Protein AF-0000000077600006 (afdb_homodimer)

Sec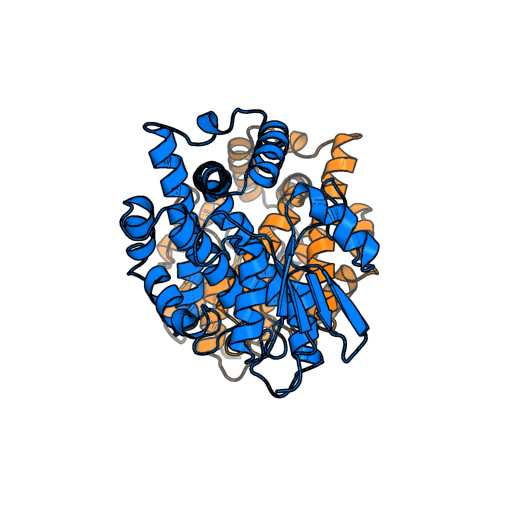ondary structure (DSSP, 8-state):
-PPPSEEEEE---SSSS----HHHHHHHHHHHHHT--EEEEE--GGGHHHHHHHHTPPPS-SSSS---S-EEEETTTTEEEESHHHHHHHHHHH-TTS--SS-TT-HHHHHHHHHHHHHHTGGGHHHHHHHHHHTS-HHHHHHHHHHHHHHHTS-GGGSS--HHHHHHHHHHHHHHHHHHHHHHHTTTSSBTBBTB--HHHHHHHHHHHHHHHHH-TTSHHHHHHHHHHHHHHHHHHHHTGGG--/-PPPSEEEEE---SSSS----HHHHHHHHHHHHHT--EEEEE--GGGHHHHHHHHTPPPS-SSSS---S-EEEETTTTEEEESHHHHHHHHHHH-TTS--SS-TT-HHHHHHHHHHHHHHTGGGHHHHHHHHHHTS-HHHHHHHHHHHHHHHTS-GGGSS--HHHHHHHHHHHHHHHHHHHHHHHTTTSSBTBBTB--HHHHHHHHHHHHHHHHH-TTSHHHHHHHHHHHHHHHHHHHHHGGG--

Nearest PDB structures (foldseek):
  6j3f-assembly1_B  TM=9.660E-01  e=2.784E-27  Gelatoporia subvermispora B
  4lmw-assembly1_A-2  TM=9.375E-01  e=2.509E-25  Phanerodontia chrysosporium
  4g19-assembly2_C  TM=9.337E-01  e=8.867E-25  Phanerodontia chrysosporium
  6j3h-assembly1_B  TM=9.419E-01  e=3.134E-24  Gelatoporia subvermispora B
  4lmv-assembly2_D  TM=9.230E-01  e=2.530E-22  Phanerodontia chrysosporium

Solvent-accessible surface area (backbone atoms only — not comparable to full-atom values): 25482 Å² total; per-residue (Å²): 129,86,76,54,50,29,37,36,38,36,53,58,35,68,49,89,72,35,80,54,50,35,54,35,35,29,46,48,38,51,35,42,65,40,67,51,64,64,41,79,41,75,40,51,64,78,45,38,51,61,54,34,55,73,75,60,38,60,67,69,43,93,53,88,73,31,45,68,65,26,34,38,36,34,63,84,78,65,50,55,39,40,41,52,68,56,43,50,53,48,46,38,69,77,44,61,94,32,69,50,42,60,51,89,57,35,54,17,29,39,53,21,23,46,50,29,50,55,63,33,40,57,55,42,48,44,62,45,50,50,42,51,43,72,42,34,39,71,69,30,24,53,44,49,48,55,55,48,23,63,72,70,70,42,56,63,86,63,49,46,60,59,71,70,55,28,55,51,39,54,46,46,26,52,52,24,51,45,54,54,50,58,30,23,61,68,34,76,36,91,26,43,36,10,88,39,73,34,48,56,43,39,48,55,44,16,48,49,52,25,46,36,64,52,57,27,78,85,29,67,70,33,49,49,53,35,52,42,82,85,28,50,54,41,51,47,47,59,72,42,47,91,32,66,122,127,84,75,53,49,30,37,35,38,36,54,60,35,68,50,90,74,36,80,54,50,35,55,34,34,30,46,49,37,51,35,42,66,40,68,51,62,62,41,80,42,73,41,52,62,78,47,38,51,62,53,33,56,72,75,61,38,60,66,70,42,96,54,87,73,31,44,69,65,26,35,38,36,33,64,84,78,64,47,55,39,42,41,52,69,57,41,50,52,48,46,40,67,76,45,61,93,32,69,51,41,60,52,89,55,36,53,17,30,38,52,22,23,47,50,28,50,54,64,33,41,56,54,43,49,44,62,45,50,50,43,51,43,72,41,34,39,71,68,30,24,53,46,49,48,55,54,50,24,62,72,69,70,41,56,61,87,62,50,46,61,60,71,71,55,27,54,51,40,55,46,45,24,52,51,24,50,46,53,53,49,57,31,22,59,68,34,76,36,92,26,44,36,10,90,39,73,33,48,55,44,40,47,55,44,15,47,49,53,25,46,36,64,55,57,27,79,84,28,68,70,31,48,48,52,34,51,42,82,84,28,50,55,40,52,47,47,59,72,43,47,90,32,67,121

Structure (mmCIF, N/CA/C/O backbone):
data_AF-0000000077600006-model_v1
#
loop_
_entity.id
_entity.type
_entity.pdbx_description
1 polymer 'GST N-terminal domain-containing protein'
#
loop_
_atom_site.group_PDB
_atom_site.id
_atom_site.type_symbol
_atom_site.label_atom_id
_atom_site.label_alt_id
_atom_site.label_comp_id
_atom_site.label_asym_id
_atom_site.label_entity_id
_atom_site.label_seq_id
_atom_site.pdbx_PDB_ins_code
_atom_site.Cartn_x
_atom_site.Cartn_y
_atom_site.Cartn_z
_atom_site.occupancy
_atom_site.B_iso_or_equiv
_atom_site.auth_seq_id
_atom_site.auth_comp_id
_atom_site.auth_asym_id
_atom_site.auth_atom_id
_atom_site.pdbx_PDB_model_num
ATOM 1 N N . MET A 1 1 ? -22.188 31.969 18.906 1 48.03 1 MET A N 1
ATOM 2 C CA . MET A 1 1 ? -22.172 30.672 18.234 1 48.03 1 MET A CA 1
ATOM 3 C C . MET A 1 1 ? -21.375 29.656 19.031 1 48.03 1 MET A C 1
ATOM 5 O O . MET A 1 1 ? -20.359 29.984 19.641 1 48.03 1 MET A O 1
ATOM 9 N N . ALA A 1 2 ? -21.969 28.531 19.391 1 61 2 ALA A N 1
ATOM 10 C CA . ALA A 1 2 ? -21.359 27.578 20.312 1 61 2 ALA A CA 1
ATOM 11 C C . ALA A 1 2 ? -19.953 27.172 19.859 1 61 2 ALA A C 1
ATOM 13 O O . ALA A 1 2 ? -19.734 26.969 18.672 1 61 2 ALA A O 1
ATOM 14 N N . GLN A 1 3 ? -18.938 27.328 20.562 1 79.25 3 GLN A N 1
ATOM 15 C CA . GLN A 1 3 ? -17.562 26.953 20.297 1 79.25 3 GLN A CA 1
ATOM 16 C C . GLN A 1 3 ? -17.469 25.5 19.828 1 79.25 3 GLN A C 1
ATOM 18 O O . GLN A 1 3 ? -18.156 24.625 20.359 1 79.25 3 GLN A O 1
ATOM 23 N N . PRO A 1 4 ? -16.609 25.344 18.781 1 89.56 4 PRO A N 1
ATOM 24 C CA . PRO A 1 4 ? -16.484 23.953 18.312 1 89.56 4 PRO A CA 1
ATOM 25 C C . PRO A 1 4 ? -15.922 23.016 19.375 1 89.56 4 PRO A C 1
ATOM 27 O O . PRO A 1 4 ? -15.078 23.422 20.172 1 89.56 4 PRO A O 1
ATOM 30 N N . SER A 1 5 ? -16.391 21.844 19.438 1 94.5 5 SER A N 1
ATOM 31 C CA . SER A 1 5 ? -15.984 20.844 20.422 1 94.5 5 SER A CA 1
ATOM 32 C C . SER A 1 5 ? -14.633 20.234 20.062 1 94.5 5 SER A C 1
ATOM 34 O O . SER A 1 5 ? -13.938 19.703 20.938 1 94.5 5 SER A O 1
ATOM 36 N N . ILE A 1 6 ? -14.203 20.344 18.797 1 98.31 6 ILE A N 1
ATOM 37 C CA . ILE A 1 6 ? -12.953 19.734 18.359 1 98.31 6 ILE A CA 1
ATOM 38 C C . ILE A 1 6 ? -11.836 20.766 18.391 1 98.31 6 ILE A C 1
ATOM 40 O O . ILE A 1 6 ? -11.938 21.812 17.734 1 98.31 6 ILE A O 1
ATOM 44 N N . ILE A 1 7 ? -10.859 20.484 19.203 1 98.69 7 ILE A N 1
ATOM 45 C CA . ILE A 1 7 ? -9.617 21.234 19.203 1 98.69 7 ILE A CA 1
ATOM 46 C C . ILE A 1 7 ? -8.578 20.516 18.344 1 98.69 7 ILE A C 1
ATOM 48 O O . ILE A 1 7 ? -8.305 19.328 18.562 1 98.69 7 ILE A O 1
ATOM 52 N N . PHE A 1 8 ? -8.031 21.219 17.391 1 98.62 8 PHE A N 1
ATOM 53 C CA . PHE A 1 8 ? -7.074 20.672 16.422 1 98.62 8 PHE A CA 1
ATOM 54 C C . PHE A 1 8 ? -5.703 21.312 16.609 1 98.62 8 PHE A C 1
ATOM 56 O O . PHE A 1 8 ? -5.535 22.516 16.422 1 98.62 8 PHE A O 1
ATOM 63 N N . TYR A 1 9 ? -4.723 20.516 17.016 1 98.81 9 TYR A N 1
ATOM 64 C CA . TYR A 1 9 ? -3.357 20.984 17.219 1 98.81 9 TYR A CA 1
ATOM 65 C C . TYR A 1 9 ? -2.545 20.875 15.938 1 98.81 9 TYR A C 1
ATOM 67 O O . TYR A 1 9 ? -2.369 19.781 15.398 1 98.81 9 TYR A O 1
ATOM 75 N N . ASP A 1 10 ? -2.072 21.984 15.453 1 98.56 10 ASP A N 1
ATOM 76 C CA . ASP A 1 10 ? -1.373 22.125 14.18 1 98.56 10 ASP A CA 1
ATOM 77 C C . ASP A 1 10 ? -0.048 22.859 14.367 1 98.56 10 ASP A C 1
ATOM 79 O O . ASP A 1 10 ? 0.25 23.359 15.461 1 98.56 10 ASP A O 1
ATOM 83 N N . ILE A 1 11 ? 0.799 22.844 13.406 1 98.5 11 ILE A N 1
ATOM 84 C CA . ILE A 1 11 ? 2.115 23.469 13.445 1 98.5 11 ILE A CA 1
ATOM 85 C C . ILE A 1 11 ? 2.084 24.781 12.656 1 98.5 11 ILE A C 1
ATOM 87 O O . ILE A 1 11 ? 1.745 24.797 11.469 1 98.5 11 ILE A O 1
ATOM 91 N N . PRO A 1 12 ? 2.408 25.859 13.266 1 98.38 12 PRO A N 1
ATOM 92 C CA . PRO A 1 12 ? 2.359 27.141 12.57 1 98.38 12 PRO A CA 1
ATOM 93 C C . PRO A 1 12 ? 3.555 27.359 11.641 1 98.38 12 PRO A C 1
ATOM 95 O O . PRO A 1 12 ? 4.547 26.625 11.734 1 98.38 12 PRO A O 1
ATOM 98 N N . SER A 1 13 ? 3.465 28.172 10.719 1 97.88 13 SER A N 1
ATOM 99 C CA . SER A 1 13 ? 4.531 28.641 9.844 1 97.88 13 SER A CA 1
ATOM 100 C C . SER A 1 13 ? 4.562 30.172 9.797 1 97.88 13 SER A C 1
ATOM 102 O O . SER A 1 13 ? 3.756 30.828 10.445 1 97.88 13 SER A O 1
ATOM 104 N N . SER A 1 14 ? 5.547 30.656 9.117 1 96.94 14 SER A N 1
ATOM 105 C CA . SER A 1 14 ? 5.668 32.094 8.945 1 96.94 14 SER A CA 1
ATOM 106 C C . SER A 1 14 ? 4.777 32.594 7.812 1 96.94 14 SER A C 1
ATOM 108 O O . SER A 1 14 ? 4.781 33.781 7.492 1 96.94 14 SER A O 1
ATOM 110 N N . LEU A 1 15 ? 3.979 31.688 7.281 1 96.12 15 LEU A N 1
ATOM 111 C CA . LEU A 1 15 ? 3.127 32 6.141 1 96.12 15 LEU A CA 1
ATOM 112 C C . LEU A 1 15 ? 1.78 32.562 6.602 1 96.12 15 LEU A C 1
ATOM 114 O O . LEU A 1 15 ? 1.436 32.469 7.781 1 96.12 15 LEU A O 1
ATOM 118 N N . ASP A 1 16 ? 1.119 33.219 5.602 1 94.5 16 ASP A N 1
ATOM 119 C CA . ASP A 1 16 ? -0.279 33.594 5.746 1 94.5 16 ASP A CA 1
ATOM 120 C C . ASP A 1 16 ? -1.107 33.125 4.547 1 94.5 16 ASP A C 1
ATOM 122 O O . ASP A 1 16 ? -0.98 33.688 3.453 1 94.5 16 ASP A O 1
ATOM 126 N N . PRO A 1 17 ? -1.991 32.156 4.719 1 95.25 17 PRO A N 1
ATOM 127 C CA . PRO A 1 17 ? -2.379 31.422 5.922 1 95.25 17 PRO A CA 1
ATOM 128 C C . PRO A 1 17 ? -1.271 30.5 6.43 1 95.25 17 PRO A C 1
ATOM 130 O O . PRO A 1 17 ? -0.341 30.172 5.684 1 95.25 17 PRO A O 1
ATOM 133 N N . GLN A 1 18 ? -1.397 29.922 7.641 1 96 18 GLN A N 1
ATOM 134 C CA . GLN A 1 18 ? -0.29 29.328 8.383 1 96 18 GLN A CA 1
ATOM 135 C C . GLN A 1 18 ? -0.139 27.844 8.055 1 96 18 GLN A C 1
ATOM 137 O O . GLN A 1 18 ? 0.945 27.281 8.203 1 96 18 GLN A O 1
ATOM 142 N N . PRO A 1 19 ? -1.289 27.125 7.719 1 97.69 19 PRO A N 1
ATOM 143 C CA . PRO A 1 19 ? -1.134 25.672 7.539 1 97.69 19 PRO A CA 1
ATOM 144 C C . PRO A 1 19 ? -0.137 25.328 6.438 1 97.69 19 PRO A C 1
ATOM 146 O O . PRO A 1 19 ? -0.139 25.953 5.375 1 97.69 19 PRO A O 1
ATOM 149 N N . TRP A 1 20 ? 0.706 24.312 6.723 1 97.62 20 TRP A N 1
ATOM 150 C CA . TRP A 1 20 ? 1.735 24 5.734 1 97.62 20 TRP A CA 1
ATOM 151 C C . TRP A 1 20 ? 2.061 22.516 5.738 1 97.62 20 TRP A C 1
ATOM 153 O O . TRP A 1 20 ? 2.285 21.922 4.68 1 97.62 20 TRP A O 1
ATOM 163 N N . SER A 1 21 ? 2.01 21.828 6.855 1 97.69 21 SER A N 1
ATOM 164 C CA . SER A 1 21 ? 2.525 20.469 7.031 1 97.69 21 SER A CA 1
ATOM 165 C C . SER A 1 21 ? 1.596 19.438 6.402 1 97.69 21 SER A C 1
ATOM 167 O O . SER A 1 21 ? 0.384 19.469 6.621 1 97.69 21 SER A O 1
ATOM 169 N N . PRO A 1 22 ? 2.158 18.547 5.625 1 97.5 22 PRO A N 1
ATOM 170 C CA . PRO A 1 22 ? 1.297 17.531 5.016 1 97.5 22 PRO A CA 1
ATOM 171 C C . PRO A 1 22 ? 0.6 16.656 6.047 1 97.5 22 PRO A C 1
ATOM 173 O O . PRO A 1 22 ? -0.536 16.219 5.832 1 97.5 22 PRO A O 1
ATOM 176 N N . ASN A 1 23 ? 1.226 16.453 7.168 1 97.31 23 ASN A N 1
ATOM 177 C CA . ASN A 1 23 ? 0.648 15.609 8.203 1 97.31 23 ASN A CA 1
ATOM 178 C C . ASN A 1 23 ? -0.562 16.266 8.859 1 97.31 23 ASN A C 1
ATOM 180 O O . ASN A 1 23 ? -1.575 15.609 9.109 1 97.31 23 ASN A O 1
ATOM 184 N N . THR A 1 24 ? -0.461 17.531 9.133 1 98.44 24 THR A N 1
ATOM 185 C CA . THR A 1 24 ? -1.583 18.219 9.766 1 98.44 24 THR A CA 1
ATOM 186 C C . THR A 1 24 ? -2.646 18.594 8.734 1 98.44 24 THR A C 1
ATOM 188 O O . THR A 1 24 ? -3.836 18.641 9.055 1 98.44 24 THR A O 1
ATOM 191 N N . TRP A 1 25 ? -2.264 18.781 7.504 1 98.56 25 TRP A N 1
ATOM 192 C CA . TRP A 1 25 ? -3.248 19 6.449 1 98.56 25 TRP A CA 1
ATOM 193 C C . TRP A 1 25 ? -4.168 17.797 6.305 1 98.56 25 TRP A C 1
ATOM 195 O O . TRP A 1 25 ? -5.352 17.938 5.984 1 98.56 25 TRP A O 1
ATOM 205 N N . ARG A 1 26 ? -3.646 16.625 6.469 1 98.31 26 ARG A N 1
ATOM 206 C CA . ARG A 1 26 ? -4.473 15.422 6.391 1 98.31 26 ARG A CA 1
ATOM 207 C C . ARG A 1 26 ? -5.68 15.523 7.316 1 98.31 26 ARG A C 1
ATOM 209 O O . ARG A 1 26 ? -6.812 15.281 6.895 1 98.31 26 ARG A O 1
ATOM 216 N N . THR A 1 27 ? -5.422 15.922 8.531 1 98.75 27 THR A N 1
ATOM 217 C CA . THR A 1 27 ? -6.496 16.062 9.508 1 98.75 27 THR A CA 1
ATOM 218 C C . THR A 1 27 ? -7.367 17.281 9.188 1 98.75 27 THR A C 1
ATOM 220 O O . THR A 1 27 ? -8.594 17.203 9.289 1 98.75 27 THR A O 1
ATOM 223 N N . ARG A 1 28 ? -6.746 18.344 8.758 1 98.75 28 ARG A N 1
ATOM 224 C CA . ARG A 1 28 ? -7.496 19.547 8.391 1 98.75 28 ARG A CA 1
ATOM 225 C C . ARG A 1 28 ? -8.461 19.25 7.242 1 98.75 28 ARG A C 1
ATOM 227 O O . ARG A 1 28 ? -9.641 19.594 7.316 1 98.75 28 ARG A O 1
ATOM 234 N N . TYR A 1 29 ? -7.961 18.594 6.191 1 98.81 29 TYR A N 1
ATOM 235 C CA . TYR A 1 29 ? -8.797 18.203 5.062 1 98.81 29 TYR A CA 1
ATOM 236 C C . TYR A 1 29 ? -9.922 17.281 5.512 1 98.81 29 TYR A C 1
ATOM 238 O O . TYR A 1 29 ? -11.055 17.406 5.062 1 98.81 29 TYR A O 1
ATOM 246 N N . ALA A 1 30 ? -9.586 16.312 6.406 1 98.81 30 ALA A N 1
ATOM 247 C CA . ALA A 1 30 ? -10.594 15.391 6.906 1 98.81 30 ALA A CA 1
ATOM 248 C C . ALA A 1 30 ? -11.711 16.125 7.629 1 98.81 30 ALA A C 1
ATOM 250 O O . ALA A 1 30 ? -12.898 15.875 7.371 1 98.81 30 ALA A O 1
ATOM 251 N N . LEU A 1 31 ? -11.344 17.047 8.523 1 98.75 31 LEU A N 1
ATOM 252 C CA . LEU A 1 31 ? -12.32 17.828 9.281 1 98.75 31 LEU A CA 1
ATOM 253 C C . LEU A 1 31 ? -13.188 18.656 8.344 1 98.75 31 LEU A C 1
ATOM 255 O O . LEU A 1 31 ? -14.414 18.672 8.477 1 98.75 31 LEU A O 1
ATOM 259 N N . ASN A 1 32 ? -12.57 19.266 7.395 1 98.75 32 ASN A N 1
ATOM 260 C CA . ASN A 1 32 ? -13.281 20.141 6.461 1 98.75 32 ASN A CA 1
ATOM 261 C C . ASN A 1 32 ? -14.188 19.328 5.535 1 98.75 32 ASN A C 1
ATOM 263 O O . ASN A 1 32 ? -15.312 19.75 5.234 1 98.75 32 ASN A O 1
ATOM 267 N N . TYR A 1 33 ? -13.703 18.203 5.055 1 98.69 33 TYR A N 1
ATOM 268 C CA . TYR A 1 33 ? -14.484 17.328 4.195 1 98.69 33 TYR A CA 1
ATOM 269 C C . TYR A 1 33 ? -15.75 16.859 4.906 1 98.69 33 TYR A C 1
ATOM 271 O O . TYR A 1 33 ? -16.828 16.812 4.309 1 98.69 33 TYR A O 1
ATOM 279 N N . LYS A 1 34 ? -15.594 16.625 6.199 1 98.56 34 LYS A N 1
ATOM 280 C CA . LYS A 1 34 ? -16.719 16.109 6.992 1 98.56 34 LYS A CA 1
ATOM 281 C C . LYS A 1 34 ? -17.594 17.25 7.5 1 98.56 34 LYS A C 1
ATOM 283 O O . LYS A 1 34 ? -18.641 17.016 8.094 1 98.56 34 LYS A O 1
ATOM 288 N N . GLY A 1 35 ? -17.141 18.5 7.305 1 98.19 35 GLY A N 1
ATOM 289 C CA . GLY A 1 35 ? -17.922 19.656 7.715 1 98.19 35 GLY A CA 1
ATOM 290 C C . GLY A 1 35 ? -17.953 19.859 9.219 1 98.19 35 GLY A C 1
ATOM 291 O O . GLY A 1 35 ? -18.938 20.328 9.766 1 98.19 35 GLY A O 1
ATOM 292 N N . LEU A 1 36 ? -16.891 19.484 9.867 1 98.06 36 LEU A N 1
ATOM 293 C CA . LEU A 1 36 ? -16.828 19.594 11.32 1 98.06 36 LEU A CA 1
ATOM 294 C C . LEU A 1 36 ? -16.094 20.875 11.734 1 98.06 36 LEU A C 1
ATOM 296 O O . LEU A 1 36 ? -14.992 21.141 11.258 1 98.06 36 LEU A O 1
ATOM 300 N N . ALA A 1 37 ? -16.734 21.594 12.562 1 97.5 37 ALA A N 1
ATOM 301 C CA . ALA A 1 37 ? -16.094 22.812 13.094 1 97.5 37 ALA A CA 1
ATOM 302 C C . ALA A 1 37 ? -14.992 22.453 14.086 1 97.5 37 ALA A C 1
ATOM 304 O O . ALA A 1 37 ? -15.125 21.5 14.852 1 97.5 37 ALA A O 1
ATOM 305 N N . TYR A 1 38 ? -13.938 23.266 14.07 1 98.19 38 TYR A N 1
ATOM 306 C CA . TYR A 1 38 ? -12.836 23.031 15 1 98.19 38 TYR A CA 1
ATOM 307 C C . TYR A 1 38 ? -12.109 24.344 15.32 1 98.19 38 TYR A C 1
ATOM 309 O O . TYR A 1 38 ? -12.258 25.328 14.594 1 98.19 38 TYR A O 1
ATOM 317 N N . GLN A 1 39 ? -11.453 24.266 16.422 1 97.88 39 GLN A N 1
ATOM 318 C CA . GLN A 1 39 ? -10.531 25.328 16.812 1 97.88 39 GLN A CA 1
ATOM 319 C C . GLN A 1 39 ? -9.078 24.891 16.656 1 97.88 39 GLN A C 1
ATOM 321 O O . GLN A 1 39 ? -8.711 23.797 17.094 1 97.88 39 GLN A O 1
ATOM 326 N N . THR A 1 40 ? -8.266 25.734 16.031 1 98.12 40 THR A N 1
ATOM 327 C CA . THR A 1 40 ? -6.863 25.391 15.82 1 98.12 40 THR A CA 1
ATOM 328 C C . THR A 1 40 ? -5.996 25.922 16.953 1 98.12 40 THR A C 1
ATOM 330 O O . THR A 1 40 ? -6.137 27.094 17.344 1 98.12 40 THR A O 1
ATOM 333 N N . VAL A 1 41 ? -5.254 25.094 17.5 1 98.5 41 VAL A N 1
ATOM 334 C CA . VAL A 1 41 ? -4.184 25.484 18.406 1 98.5 41 VAL A CA 1
ATOM 335 C C . VAL A 1 41 ? -2.828 25.297 17.719 1 98.5 41 VAL A C 1
ATOM 337 O O . VAL A 1 41 ? -2.502 24.188 17.297 1 98.5 41 VAL A O 1
ATOM 340 N N . TRP A 1 42 ? -2.104 26.344 17.641 1 98.69 42 TRP A N 1
ATOM 341 C CA . TRP A 1 42 ? -0.8 26.297 16.984 1 98.69 42 TRP A CA 1
ATOM 342 C C . TRP A 1 42 ? 0.297 25.922 17.984 1 98.69 42 TRP A C 1
ATOM 344 O O . TRP A 1 42 ? 0.408 26.516 19.047 1 98.69 42 TRP A O 1
ATOM 354 N N . VAL A 1 43 ? 1.096 24.938 17.609 1 98.81 43 VAL A N 1
ATOM 355 C CA . VAL A 1 43 ? 2.17 24.453 18.469 1 98.81 43 VAL A CA 1
ATOM 356 C C . VAL A 1 43 ? 3.482 24.422 17.688 1 98.81 43 VAL A C 1
ATOM 358 O O . VAL A 1 43 ? 3.602 23.719 16.688 1 98.81 43 VAL A O 1
ATOM 361 N N . GLU A 1 44 ? 4.484 25.156 18.219 1 98.56 44 GLU A N 1
ATOM 362 C CA . GLU A 1 44 ? 5.805 25.125 17.594 1 98.56 44 GLU A CA 1
ATOM 363 C C . GLU A 1 44 ? 6.461 23.75 17.766 1 98.56 44 GLU A C 1
ATOM 365 O O . GLU A 1 44 ? 6.266 23.094 18.781 1 98.56 44 GLU A O 1
ATOM 370 N N . TYR A 1 45 ? 7.359 23.359 16.859 1 97.69 45 TYR A N 1
ATOM 371 C CA . TYR A 1 45 ? 7.992 22.047 16.812 1 97.69 45 TYR A CA 1
ATOM 372 C C . TYR A 1 45 ? 8.609 21.688 18.156 1 97.69 45 TYR A C 1
ATOM 374 O O . TYR A 1 45 ? 8.352 20.609 18.703 1 97.69 45 TYR A O 1
ATOM 382 N N . PRO A 1 46 ? 9.391 22.562 18.734 1 97.81 46 PRO A N 1
ATOM 383 C CA . PRO A 1 46 ? 10.086 22.172 19.969 1 97.81 46 PRO A CA 1
ATOM 384 C C . PRO A 1 46 ? 9.141 22.016 21.156 1 97.81 46 PRO A C 1
ATOM 386 O O . PRO A 1 46 ? 9.531 21.469 22.188 1 97.81 46 PRO A O 1
ATOM 389 N N . ASP A 1 47 ? 7.922 22.5 21.016 1 98.56 47 ASP A N 1
ATOM 390 C CA . ASP A 1 47 ? 6.973 22.484 22.125 1 98.56 47 ASP A CA 1
ATOM 391 C C . ASP A 1 47 ? 6.035 21.281 22.016 1 98.56 47 ASP A C 1
ATOM 393 O O . ASP A 1 47 ? 5.23 21.047 22.922 1 98.56 47 ASP A O 1
ATOM 397 N N . ILE A 1 48 ? 6.066 20.469 20.969 1 98.38 48 ILE A N 1
ATOM 398 C CA . ILE A 1 48 ? 5.082 19.453 20.641 1 98.38 48 ILE A CA 1
ATOM 399 C C . ILE A 1 48 ? 5.055 18.406 21.766 1 98.38 48 ILE A C 1
ATOM 401 O O . ILE A 1 48 ? 3.984 18.047 22.266 1 98.38 48 ILE A O 1
ATOM 405 N N . GLU A 1 49 ? 6.207 17.953 22.156 1 97.81 49 GLU A N 1
ATOM 406 C CA . GLU A 1 49 ? 6.25 16.922 23.188 1 97.81 49 GLU A CA 1
ATOM 407 C C . GLU A 1 49 ? 5.617 17.406 24.484 1 97.81 49 GLU A C 1
ATOM 409 O O . GLU A 1 49 ? 4.773 16.719 25.062 1 97.81 49 GLU A O 1
ATOM 414 N N . GLU A 1 50 ? 6 18.562 24.922 1 98.31 50 GLU A N 1
ATOM 415 C CA . GLU A 1 50 ? 5.492 19.109 26.172 1 98.31 50 GLU A CA 1
ATOM 416 C C . GLU A 1 50 ? 3.98 19.312 26.109 1 98.31 50 GLU A C 1
ATOM 418 O O . GLU A 1 50 ? 3.26 18.953 27.047 1 98.31 50 GLU A O 1
ATOM 423 N N . VAL A 1 51 ? 3.504 19.922 25.031 1 98.5 51 VAL A N 1
ATOM 424 C CA . VAL A 1 51 ? 2.078 20.188 24.859 1 98.5 51 VAL A CA 1
ATOM 425 C C . VAL A 1 51 ? 1.309 18.859 24.828 1 98.5 51 VAL A C 1
ATOM 427 O O . VAL A 1 51 ? 0.281 18.719 25.5 1 98.5 51 VAL A O 1
ATOM 430 N N . CYS A 1 52 ? 1.794 17.875 24.047 1 98.5 52 CYS A N 1
ATOM 431 C CA . CYS A 1 52 ? 1.134 16.578 23.953 1 98.5 52 CYS A CA 1
ATOM 432 C C . CYS A 1 52 ? 1.038 15.914 25.312 1 98.5 52 CYS A C 1
ATOM 434 O O . CYS A 1 52 ? -0.025 15.422 25.703 1 98.5 52 CYS A O 1
ATOM 436 N N . LYS A 1 53 ? 2.102 15.922 26.062 1 98.06 53 LYS A N 1
ATOM 437 C CA . LYS A 1 53 ? 2.107 15.344 27.406 1 98.06 53 LYS A CA 1
ATOM 438 C C . LYS A 1 53 ? 1.112 16.062 28.312 1 98.06 53 LYS A C 1
ATOM 440 O O . LYS A 1 53 ? 0.384 15.422 29.078 1 98.06 53 LYS A O 1
ATOM 445 N N . LYS A 1 54 ? 1.1 17.312 28.234 1 98.31 54 LYS A N 1
ATOM 446 C CA . LYS A 1 54 ? 0.228 18.125 29.078 1 98.31 54 LYS A CA 1
ATOM 447 C C . LYS A 1 54 ? -1.241 17.797 28.828 1 98.31 54 LYS A C 1
ATOM 449 O O . LYS A 1 54 ? -2.027 17.703 29.781 1 98.31 54 LYS A O 1
ATOM 454 N N . ILE A 1 55 ? -1.65 17.594 27.578 1 97.81 55 ILE A N 1
ATOM 455 C CA . ILE A 1 55 ? -3.059 17.375 27.266 1 97.81 55 ILE A CA 1
ATOM 456 C C . ILE A 1 55 ? -3.385 15.891 27.359 1 97.81 55 ILE A C 1
ATOM 458 O O . ILE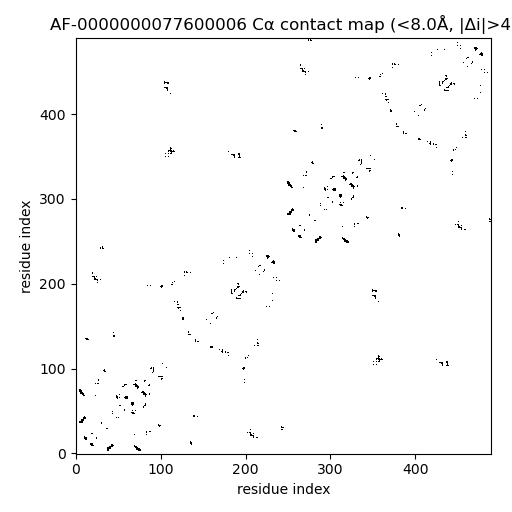 A 1 55 ? -4.543 15.492 27.203 1 97.81 55 ILE A O 1
ATOM 462 N N . GLY A 1 56 ? -2.285 15.055 27.469 1 97.5 56 GLY A N 1
ATOM 463 C CA . GLY A 1 56 ? -2.496 13.625 27.641 1 97.5 56 GLY A CA 1
ATOM 464 C C . GLY A 1 56 ? -2.543 12.867 26.328 1 97.5 56 GLY A C 1
ATOM 465 O O . GLY A 1 56 ? -3.182 11.82 26.234 1 97.5 56 GLY A O 1
ATOM 466 N N . ALA A 1 57 ? -1.949 13.453 25.297 1 97.94 57 ALA A N 1
ATOM 467 C CA . ALA A 1 57 ? -1.866 12.75 24.016 1 97.94 57 ALA A CA 1
ATOM 468 C C . ALA A 1 57 ? -0.832 11.633 24.062 1 97.94 57 ALA A C 1
ATOM 470 O O . ALA A 1 57 ? 0.236 11.789 24.656 1 97.94 57 ALA A O 1
ATOM 471 N N . ALA A 1 58 ? -1.072 10.523 23.453 1 96.31 58 ALA A N 1
ATOM 472 C CA . ALA A 1 58 ? -0.144 9.398 23.422 1 96.31 58 ALA A CA 1
ATOM 473 C C . ALA A 1 58 ? 0.979 9.648 22.406 1 96.31 58 ALA A C 1
ATOM 475 O O . ALA A 1 58 ? 0.801 10.391 21.453 1 96.31 58 ALA A O 1
ATOM 476 N N . PRO A 1 59 ? 2.111 9.031 22.656 1 96.19 59 PRO A N 1
ATOM 477 C CA . PRO A 1 59 ? 3.146 9.07 21.625 1 96.19 59 PRO A CA 1
ATOM 478 C C . PRO A 1 59 ? 2.703 8.414 20.328 1 96.19 59 PRO A C 1
ATOM 480 O O . PRO A 1 59 ? 1.959 7.43 20.344 1 96.19 59 PRO A O 1
ATOM 483 N N . THR A 1 60 ? 3.18 8.961 19.266 1 94.06 60 THR A N 1
ATOM 484 C CA . THR A 1 60 ? 2.795 8.461 17.953 1 94.06 60 THR A CA 1
ATOM 485 C C . THR A 1 60 ? 3.877 7.543 17.391 1 94.06 60 THR A C 1
ATOM 487 O O . THR A 1 60 ? 3.619 6.77 16.469 1 94.06 60 THR A O 1
ATOM 490 N N . ARG A 1 61 ? 5.102 7.66 17.891 1 92.12 61 ARG A N 1
ATOM 491 C CA . ARG A 1 61 ? 6.238 6.887 17.391 1 92.12 61 ARG A CA 1
ATOM 492 C C . ARG A 1 61 ? 6.93 6.141 18.516 1 92.12 61 ARG A C 1
ATOM 494 O O . ARG A 1 61 ? 6.711 6.441 19.703 1 92.12 61 ARG A O 1
ATOM 501 N N . THR A 1 62 ? 7.715 5.137 18.094 1 89.06 62 THR A N 1
ATOM 502 C CA . THR A 1 62 ? 8.477 4.367 19.078 1 89.06 62 THR A CA 1
ATOM 503 C C . THR A 1 62 ? 9.922 4.844 19.141 1 89.06 62 THR A C 1
ATOM 505 O O . THR A 1 62 ? 10.68 4.453 20.031 1 89.06 62 THR A O 1
ATOM 508 N N . VAL A 1 63 ? 10.328 5.648 18.156 1 85.19 63 VAL A N 1
ATOM 509 C CA . VAL A 1 63 ? 11.656 6.25 18.109 1 85.19 63 VAL A CA 1
ATOM 510 C C . VAL A 1 63 ? 11.539 7.773 18.109 1 85.19 63 VAL A C 1
ATOM 512 O O . VAL A 1 63 ? 10.539 8.32 17.625 1 85.19 63 VAL A O 1
ATOM 515 N N . ALA A 1 64 ? 12.477 8.445 18.594 1 85.81 64 ALA A N 1
ATOM 516 C CA . ALA A 1 64 ? 12.438 9.906 18.672 1 85.81 64 ALA A CA 1
ATOM 517 C C . ALA A 1 64 ? 12.328 10.531 17.297 1 85.81 64 ALA A C 1
ATOM 519 O O . ALA A 1 64 ? 12.961 10.07 16.344 1 85.81 64 ALA A O 1
ATOM 520 N N . PRO A 1 65 ? 11.531 11.625 17.297 1 90.69 65 PRO A N 1
ATOM 521 C CA . PRO A 1 65 ? 10.625 12.195 18.297 1 90.69 65 PRO A CA 1
ATOM 522 C C . PRO A 1 65 ? 9.375 11.352 18.5 1 90.69 65 PRO A C 1
ATOM 524 O O . PRO A 1 65 ? 8.672 11.031 17.531 1 90.69 65 PRO A O 1
ATOM 527 N N . LEU A 1 66 ? 9 11.141 19.672 1 94 66 LEU A N 1
ATOM 528 C CA . LEU A 1 66 ? 7.914 10.234 20.016 1 94 66 LEU A CA 1
ATOM 529 C C . LEU A 1 66 ? 6.559 10.875 19.75 1 94 66 LEU A C 1
ATOM 531 O O . LEU A 1 66 ? 5.59 10.18 19.438 1 94 66 LEU A O 1
ATOM 535 N N . TYR A 1 67 ? 6.559 12.195 19.953 1 96.75 67 TYR A N 1
ATOM 536 C CA . TYR A 1 67 ? 5.301 12.922 19.828 1 96.75 67 TYR A CA 1
ATOM 537 C C . TYR A 1 67 ? 5.293 13.789 18.578 1 96.75 67 TYR A C 1
ATOM 539 O O . TYR A 1 67 ? 6.242 14.539 18.328 1 96.75 67 TYR A O 1
ATOM 547 N N . THR A 1 68 ? 4.289 13.664 17.797 1 96.75 68 THR A N 1
ATOM 548 C CA . THR A 1 68 ? 4.129 14.453 16.578 1 96.75 68 THR A CA 1
ATOM 549 C C . THR A 1 68 ? 2.717 15.031 16.5 1 96.75 68 THR A C 1
ATOM 551 O O . THR A 1 68 ? 1.875 14.758 17.359 1 96.75 68 THR A O 1
ATOM 554 N N . LEU A 1 69 ? 2.469 15.914 15.641 1 97.94 69 LEU A N 1
ATOM 555 C CA . LEU A 1 69 ? 1.15 16.422 15.273 1 97.94 69 LEU A CA 1
ATOM 556 C C . LEU A 1 69 ? 0.731 15.898 13.906 1 97.94 69 LEU A C 1
ATOM 558 O O . LEU A 1 69 ? 1.58 15.523 13.094 1 97.94 69 LEU A O 1
ATOM 562 N N . PRO A 1 70 ? -0.478 15.695 13.711 1 98.12 70 PRO A N 1
ATOM 563 C CA . PRO A 1 70 ? -1.638 16.312 14.359 1 98.12 70 PRO A CA 1
ATOM 564 C C . PRO A 1 70 ? -2.076 15.562 15.617 1 98.12 70 PRO A C 1
ATOM 566 O O . PRO A 1 70 ? -1.767 14.375 15.773 1 98.12 70 PRO A O 1
ATOM 569 N N . VAL A 1 71 ? -2.762 16.297 16.438 1 98.69 71 VAL A N 1
ATOM 570 C CA . VAL A 1 71 ? -3.541 15.805 17.562 1 98.69 71 VAL A CA 1
ATOM 571 C C . VAL A 1 71 ? -4.902 16.5 17.609 1 98.69 71 VAL A C 1
ATOM 573 O O . VAL A 1 71 ? -5.012 17.672 17.281 1 98.69 71 VAL A O 1
ATOM 576 N N . ILE A 1 72 ? -5.926 15.766 17.922 1 98.69 72 ILE A N 1
ATOM 577 C CA . ILE A 1 72 ? -7.203 16.422 18.203 1 98.69 72 ILE A CA 1
ATOM 578 C C . ILE A 1 72 ? -7.652 16.109 19.625 1 98.69 72 ILE A C 1
ATOM 580 O O . ILE A 1 72 ? -7.285 15.07 20.188 1 98.69 72 ILE A O 1
ATOM 584 N N . HIS A 1 73 ? -8.328 16.969 20.203 1 98.5 73 HIS A N 1
ATOM 585 C CA . HIS A 1 73 ? -9.094 16.797 21.438 1 98.5 73 HIS A CA 1
ATOM 586 C C . HIS A 1 73 ? -10.57 17.109 21.203 1 98.5 73 HIS A C 1
ATOM 588 O O . HIS A 1 73 ? -10.938 18.25 20.953 1 98.5 73 HIS A O 1
ATOM 594 N N . ASP A 1 74 ? -11.383 16.078 21.172 1 98.31 74 ASP A N 1
ATOM 595 C CA . ASP A 1 74 ? -12.828 16.266 21.109 1 98.31 74 ASP A CA 1
ATOM 596 C C . ASP A 1 74 ? -13.43 16.406 22.5 1 98.31 74 ASP A C 1
ATOM 598 O O . ASP A 1 74 ? -13.664 15.422 23.188 1 98.31 74 ASP A O 1
ATOM 602 N N . THR A 1 75 ? -13.781 17.562 22.875 1 96.62 75 THR A N 1
ATOM 603 C CA . THR A 1 75 ? -14.211 17.859 24.234 1 96.62 75 THR A CA 1
ATOM 604 C C . THR A 1 75 ? -15.602 17.297 24.5 1 96.62 75 THR A C 1
ATOM 606 O O . THR A 1 75 ? -15.992 17.109 25.656 1 96.62 75 THR A O 1
ATOM 609 N N . SER A 1 76 ? -16.312 17.062 23.453 1 95.75 76 SER A N 1
ATOM 610 C CA . SER A 1 76 ? -17.641 16.469 23.641 1 95.75 76 SER A CA 1
ATOM 611 C C . SER A 1 76 ? -17.531 15.023 24.125 1 95.75 76 SER A C 1
ATOM 613 O O . SER A 1 76 ? -18.422 14.531 24.828 1 95.75 76 SER A O 1
ATOM 615 N N . THR A 1 77 ? -16.469 14.336 23.859 1 96.25 77 THR A N 1
ATOM 616 C CA . THR A 1 77 ? -16.281 12.938 24.25 1 96.25 77 THR A CA 1
ATOM 617 C C . THR A 1 77 ? -15.125 12.797 25.234 1 96.25 77 THR A C 1
ATOM 619 O O . THR A 1 77 ? -14.977 11.758 25.891 1 96.25 77 THR A O 1
ATOM 622 N N . GLY A 1 78 ? -14.305 13.805 25.219 1 97.25 78 GLY A N 1
ATOM 623 C CA . GLY A 1 78 ? -13.117 13.75 26.047 1 97.25 78 GLY A CA 1
ATOM 624 C C . GLY A 1 78 ? -11.953 13.039 25.391 1 97.25 78 GLY A C 1
ATOM 625 O O . GLY A 1 78 ? -10.859 12.953 25.969 1 97.25 78 GLY A O 1
ATOM 626 N N . VAL A 1 79 ? -12.07 12.648 24.188 1 97.69 79 VAL A N 1
ATOM 627 C CA . VAL A 1 79 ? -11.078 11.82 23.5 1 97.69 79 VAL A CA 1
ATOM 628 C C . VAL A 1 79 ? -9.953 12.703 22.969 1 97.69 79 VAL A C 1
ATOM 630 O O . VAL A 1 79 ? -10.203 13.773 22.406 1 97.69 79 VAL A O 1
ATOM 633 N N . ILE A 1 80 ? -8.734 12.266 23.234 1 98.44 80 ILE A N 1
ATOM 634 C CA . ILE A 1 80 ? -7.527 12.859 22.672 1 98.44 80 ILE A CA 1
ATOM 635 C C . ILE A 1 80 ? -6.82 11.836 21.781 1 98.44 80 ILE A C 1
ATOM 637 O O . ILE A 1 80 ? -6.527 10.719 22.219 1 98.44 80 ILE A O 1
ATOM 641 N N . LEU A 1 81 ? -6.633 12.227 20.562 1 98 81 LEU A N 1
ATOM 642 C CA . LEU A 1 81 ? -6.074 11.266 19.625 1 98 81 LEU A CA 1
ATOM 643 C C . LEU A 1 81 ? -4.938 11.891 18.812 1 98 81 LEU A C 1
ATOM 645 O O . LEU A 1 81 ? -5.043 13.039 18.375 1 98 81 LEU A O 1
ATOM 649 N N . SER A 1 82 ? -3.961 11.07 18.766 1 95.81 82 SER A N 1
ATOM 650 C CA . SER A 1 82 ? -2.846 11.383 17.891 1 95.81 82 SER A CA 1
ATOM 651 C C . SER A 1 82 ? -2.869 10.516 16.625 1 95.81 82 SER A C 1
ATOM 653 O O . SER A 1 82 ? -3.611 9.531 16.562 1 95.81 82 SER A O 1
ATOM 655 N N . ASP A 1 83 ? -2.197 10.891 15.562 1 92.31 83 ASP A N 1
ATOM 656 C CA . ASP A 1 83 ? -2.002 10.094 14.359 1 92.31 83 ASP A CA 1
ATOM 657 C C . ASP A 1 83 ? -3.127 10.336 13.352 1 92.31 83 ASP A C 1
ATOM 659 O O . ASP A 1 83 ? -4.301 10.109 13.664 1 92.31 83 ASP A O 1
ATOM 663 N N . GLY A 1 84 ? -2.805 10.68 12.195 1 94.69 84 GLY A N 1
ATOM 664 C CA . GLY A 1 84 ? -3.719 11.07 11.133 1 94.69 84 GLY A CA 1
ATOM 665 C C . GLY A 1 84 ? -4.773 10.016 10.836 1 94.69 84 GLY A C 1
ATOM 666 O O . GLY A 1 84 ? -5.973 10.281 10.945 1 94.69 84 GLY A O 1
ATOM 667 N N . PRO A 1 85 ? -4.367 8.797 10.594 1 96.25 85 PRO A N 1
ATOM 668 C CA . PRO A 1 85 ? -5.336 7.75 10.266 1 96.25 85 PRO A CA 1
ATOM 669 C C . PRO A 1 85 ? -6.25 7.41 11.445 1 96.25 85 PRO A C 1
ATOM 671 O O . PRO A 1 85 ? -7.445 7.176 11.25 1 96.25 85 PRO A O 1
ATOM 674 N N . ALA A 1 86 ? -5.707 7.359 12.648 1 96.75 86 ALA A N 1
ATOM 675 C CA . ALA A 1 86 ? -6.52 7.078 13.828 1 96.75 86 ALA A CA 1
ATOM 676 C C . ALA A 1 86 ? -7.562 8.164 14.055 1 96.75 86 ALA A C 1
ATOM 678 O O . ALA A 1 86 ? -8.711 7.875 14.406 1 96.75 86 ALA A O 1
ATOM 679 N N . ILE A 1 87 ? -7.148 9.398 13.836 1 98.44 87 ILE A N 1
ATOM 680 C CA . ILE A 1 87 ? -8.078 10.523 13.953 1 98.44 87 ILE A CA 1
ATOM 681 C C . ILE A 1 87 ? -9.203 10.367 12.93 1 98.44 87 ILE A C 1
ATOM 683 O O . ILE A 1 87 ? -10.375 10.516 13.266 1 98.44 87 ILE A O 1
ATOM 687 N N . ALA A 1 88 ? -8.852 10.031 11.719 1 98.62 88 ALA A N 1
ATOM 688 C CA . ALA A 1 88 ? -9.844 9.867 10.656 1 98.62 88 ALA A CA 1
ATOM 689 C C . ALA A 1 88 ? -10.828 8.75 10.992 1 98.62 88 ALA A C 1
ATOM 691 O O . ALA A 1 88 ? -12.039 8.898 10.789 1 98.62 88 ALA A O 1
ATOM 692 N N . GLU A 1 89 ? -10.328 7.625 11.531 1 98.06 89 GLU A N 1
ATOM 693 C CA . GLU A 1 89 ? -11.195 6.535 11.961 1 98.06 89 GLU A CA 1
ATOM 694 C C . GLU A 1 89 ? -12.156 6.992 13.055 1 98.06 89 GLU A C 1
ATOM 696 O O . GLU A 1 89 ? -13.344 6.652 13.023 1 98.06 89 GLU A O 1
ATOM 701 N N . TYR A 1 90 ? -11.641 7.723 14 1 98.31 90 TYR A N 1
ATOM 702 C CA . TYR A 1 90 ? -12.453 8.242 15.094 1 98.31 90 TYR A CA 1
ATOM 703 C C . TYR A 1 90 ? -13.562 9.141 14.57 1 98.31 90 TYR A C 1
ATOM 705 O O . TYR A 1 90 ? -14.719 9.016 14.977 1 98.31 90 TYR A O 1
ATOM 713 N N . LEU A 1 91 ? -13.203 10.039 13.656 1 98.56 91 LEU A N 1
ATOM 714 C CA . LEU A 1 91 ? -14.188 10.969 13.109 1 98.56 91 LEU A CA 1
ATOM 715 C C . LEU A 1 91 ? -15.297 10.219 12.383 1 98.56 91 LEU A C 1
ATOM 717 O O . LEU A 1 91 ? -16.469 10.594 12.477 1 98.56 91 LEU A O 1
ATOM 721 N N . ASP A 1 92 ? -14.93 9.18 11.633 1 98.44 92 ASP A N 1
ATOM 722 C CA . ASP A 1 92 ? -15.93 8.359 10.945 1 98.44 92 ASP A CA 1
ATOM 723 C C . ASP A 1 92 ? -16.875 7.703 11.953 1 98.44 92 ASP A C 1
ATOM 725 O O . ASP A 1 92 ? -18.078 7.637 11.719 1 98.44 92 ASP A O 1
ATOM 729 N N . LYS A 1 93 ? -16.312 7.223 13 1 97.38 93 LYS A N 1
ATOM 730 C CA . LYS A 1 93 ? -17.094 6.469 13.984 1 97.38 93 LYS A CA 1
ATOM 731 C C . LYS A 1 93 ? -17.984 7.391 14.805 1 97.38 93 LYS A C 1
ATOM 733 O O . LYS A 1 93 ? -19.156 7.074 15.047 1 97.38 93 LYS A O 1
ATOM 738 N N . HIS A 1 94 ? -17.484 8.531 15.234 1 97.75 94 HIS A N 1
ATOM 739 C CA . HIS A 1 94 ? -18.172 9.367 16.203 1 97.75 94 HIS A CA 1
ATOM 740 C C . HIS A 1 94 ? -19.062 10.406 15.523 1 97.75 94 HIS A C 1
ATOM 742 O O . HIS A 1 94 ? -19.969 10.961 16.141 1 97.75 94 HIS A O 1
ATOM 748 N N . TYR A 1 95 ? -18.781 10.703 14.281 1 97.69 95 TYR A N 1
ATOM 749 C CA . TYR A 1 95 ? -19.594 11.602 13.484 1 97.69 95 TYR A CA 1
ATOM 750 C C . TYR A 1 95 ? -20.094 10.906 12.219 1 97.69 95 TYR A C 1
ATOM 752 O O . TYR A 1 95 ? -19.781 11.344 11.102 1 97.69 95 TYR A O 1
ATOM 760 N N . PRO A 1 96 ? -20.906 9.945 12.375 1 96.75 96 PRO A N 1
ATOM 761 C CA . PRO A 1 96 ? -21.266 9.055 11.266 1 96.75 96 PRO A CA 1
ATOM 762 C C . PRO A 1 96 ? -22.188 9.727 10.25 1 96.75 96 PRO A C 1
ATOM 764 O O . PRO A 1 96 ? -22.344 9.227 9.133 1 96.75 96 PRO A O 1
ATOM 767 N N . ASP A 1 97 ? -22.844 10.805 10.555 1 97.62 97 ASP A N 1
ATOM 768 C CA . ASP A 1 97 ? -23.766 11.484 9.648 1 97.62 97 ASP A CA 1
ATOM 769 C C . ASP A 1 97 ? -23.016 12.484 8.766 1 97.62 97 ASP A C 1
ATOM 771 O O . ASP A 1 97 ? -23.562 13.531 8.406 1 97.62 97 ASP A O 1
ATOM 775 N N . THR A 1 98 ? -21.797 12.336 8.578 1 97.94 98 THR A N 1
ATOM 776 C CA . THR A 1 98 ? -20.922 13.094 7.688 1 97.94 98 THR A CA 1
ATOM 777 C C . THR A 1 98 ? -20.281 12.172 6.645 1 97.94 98 THR A C 1
ATOM 779 O O . THR A 1 98 ? -20.359 10.953 6.762 1 97.94 98 THR A O 1
ATOM 782 N N . PRO A 1 99 ? -19.766 12.672 5.586 1 98.12 99 PRO A N 1
ATOM 783 C CA . PRO A 1 99 ? -19.125 11.812 4.586 1 98.12 99 PRO A CA 1
ATOM 784 C C . PRO A 1 99 ? -18.031 10.922 5.184 1 98.12 99 PRO A C 1
ATOM 786 O O . PRO A 1 99 ? -17.297 11.344 6.082 1 98.12 99 PRO A O 1
ATOM 789 N N . LYS A 1 100 ? -17.953 9.719 4.703 1 98.19 100 LYS A N 1
ATOM 790 C CA . LYS A 1 100 ? -17.031 8.727 5.258 1 98.19 100 LYS A CA 1
ATOM 791 C C . LYS A 1 100 ? -15.641 8.859 4.645 1 98.19 100 LYS A C 1
ATOM 793 O O . LYS A 1 100 ? -15.508 8.992 3.426 1 98.19 100 LYS A O 1
ATOM 798 N N . LEU A 1 101 ? -14.734 8.828 5.484 1 98.75 101 LEU A N 1
ATOM 799 C CA . LEU A 1 101 ? -13.336 8.805 5.066 1 98.75 101 LEU A CA 1
ATOM 800 C C . LEU A 1 101 ? -12.891 7.383 4.738 1 98.75 101 LEU A C 1
ATOM 802 O O . LEU A 1 101 ? -12.039 7.18 3.873 1 98.75 101 LEU A O 1
ATOM 806 N N . PHE A 1 102 ? -13.453 6.461 5.449 1 98.19 102 PHE A N 1
ATOM 807 C CA . PHE A 1 102 ? -13.242 5.035 5.242 1 98.19 102 PHE A CA 1
ATOM 808 C C . PHE A 1 102 ? -14.555 4.332 4.934 1 98.19 102 PHE A C 1
ATOM 810 O O . PHE A 1 102 ? -15.141 3.688 5.805 1 98.19 102 PHE A O 1
ATOM 817 N N . PRO A 1 103 ? -14.984 4.41 3.672 1 96.88 103 PRO A N 1
ATOM 818 C CA . PRO A 1 103 ? -16.172 3.625 3.334 1 96.88 103 PRO A CA 1
ATOM 819 C C . PRO A 1 103 ? -16.062 2.168 3.779 1 96.88 103 PRO A C 1
ATOM 821 O O . PRO A 1 103 ? -14.953 1.643 3.912 1 96.88 103 PRO A O 1
ATOM 824 N N . SER A 1 104 ? -17.203 1.524 3.992 1 93.75 104 SER A N 1
ATOM 825 C CA . SER A 1 104 ? -17.266 0.197 4.594 1 93.75 104 SER A CA 1
ATOM 826 C C . SER A 1 104 ? -16.344 -0.783 3.887 1 93.75 104 SER A C 1
ATOM 828 O O . SER A 1 104 ? -16.312 -0.839 2.654 1 93.75 104 SER A O 1
ATOM 830 N N . GLY A 1 105 ? -15.516 -1.449 4.734 1 95.38 105 GLY A N 1
ATOM 831 C CA . GLY A 1 105 ? -14.672 -2.525 4.238 1 95.38 105 GLY A CA 1
ATOM 832 C C . GLY A 1 105 ? -13.367 -2.033 3.639 1 95.38 105 GLY A C 1
ATOM 833 O O . GLY A 1 105 ? -12.586 -2.824 3.104 1 95.38 105 GLY A O 1
ATOM 834 N N . THR A 1 106 ? -13.016 -0.737 3.795 1 97.75 106 THR A N 1
ATOM 835 C CA . THR A 1 106 ? -11.883 -0.23 3.025 1 97.75 106 THR A CA 1
ATOM 836 C C . THR A 1 106 ? -10.719 0.132 3.945 1 97.75 106 THR A C 1
ATOM 838 O O . THR A 1 106 ? -9.641 0.491 3.477 1 97.75 106 THR A O 1
ATOM 841 N N . VAL A 1 107 ? -10.891 0 5.281 1 98.19 107 VAL A N 1
ATOM 842 C CA . VAL A 1 107 ? -9.93 0.566 6.227 1 98.19 107 VAL A CA 1
ATOM 843 C C . VAL A 1 107 ? -8.555 -0.053 6 1 98.19 107 VAL A C 1
ATOM 845 O O . VAL A 1 107 ? -7.586 0.657 5.719 1 98.19 107 VAL A O 1
ATOM 848 N N . ALA A 1 108 ? -8.469 -1.365 5.988 1 98.69 108 ALA A N 1
ATOM 849 C CA . ALA A 1 108 ? -7.184 -2.039 5.828 1 98.69 108 ALA A CA 1
ATOM 850 C C . ALA A 1 108 ? -6.57 -1.729 4.465 1 98.69 108 ALA A C 1
ATOM 852 O O . ALA A 1 108 ? -5.363 -1.497 4.359 1 98.69 108 ALA A O 1
ATOM 853 N N . LEU A 1 109 ? -7.43 -1.731 3.455 1 98.75 109 LEU A N 1
ATOM 854 C CA . LEU A 1 109 ? -6.957 -1.432 2.107 1 98.75 109 LEU A CA 1
ATOM 855 C C . LEU A 1 109 ? -6.359 -0.031 2.041 1 98.75 109 LEU A C 1
ATOM 857 O O . LEU A 1 109 ? -5.324 0.177 1.401 1 98.75 109 LEU A O 1
ATOM 861 N N . GLN A 1 110 ? -6.973 0.898 2.709 1 98.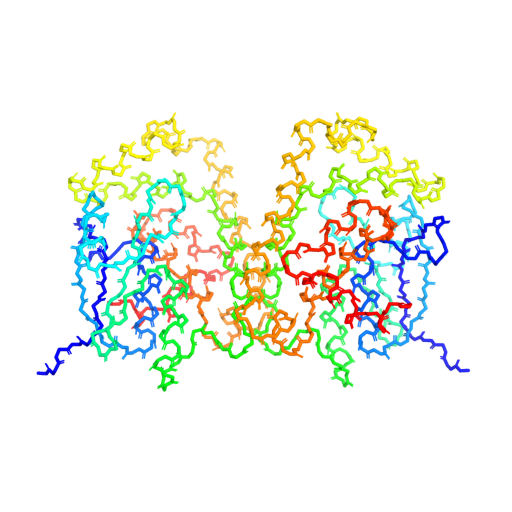81 110 GLN A N 1
ATOM 862 C CA . GLN A 1 110 ? -6.48 2.271 2.662 1 98.81 110 GLN A CA 1
ATOM 863 C C . GLN A 1 110 ? -5.168 2.412 3.432 1 98.81 110 GLN A C 1
ATOM 865 O O . GLN A 1 110 ? -4.277 3.158 3.02 1 98.81 110 GLN A O 1
ATOM 870 N N . TYR A 1 111 ? -5.066 1.705 4.531 1 98.69 111 TYR A N 1
ATOM 871 C CA . TYR A 1 111 ? -3.785 1.724 5.23 1 98.69 111 TYR A CA 1
ATOM 872 C C . TYR A 1 111 ? -2.664 1.223 4.332 1 98.69 111 TYR A C 1
ATOM 874 O O . TYR A 1 111 ? -1.587 1.822 4.277 1 98.69 111 TYR A O 1
ATOM 882 N N . GLY A 1 112 ? -2.938 0.162 3.598 1 98.75 112 GLY A N 1
ATOM 883 C CA . GLY A 1 112 ? -1.959 -0.337 2.643 1 98.75 112 GLY A CA 1
ATOM 884 C C . GLY A 1 112 ? -1.657 0.645 1.528 1 98.75 112 GLY A C 1
ATOM 885 O O . GLY A 1 112 ? -0.493 0.863 1.183 1 98.75 112 GLY A O 1
ATOM 886 N N . PHE A 1 113 ? -2.686 1.238 0.971 1 98.75 113 PHE A N 1
ATOM 887 C CA . PHE A 1 113 ? -2.523 2.221 -0.095 1 98.75 113 PHE A CA 1
ATOM 888 C C . PHE A 1 113 ? -1.673 3.395 0.375 1 98.75 113 PHE A C 1
ATOM 890 O O . PHE A 1 113 ? -0.768 3.836 -0.337 1 98.75 113 PHE A O 1
ATOM 897 N N . ILE A 1 114 ? -1.936 3.834 1.579 1 98.62 114 ILE A N 1
ATOM 898 C CA . ILE A 1 114 ? -1.236 4.984 2.145 1 98.62 114 ILE A CA 1
ATOM 899 C C . ILE A 1 114 ? 0.232 4.633 2.375 1 98.62 114 ILE A C 1
ATOM 901 O O . ILE A 1 114 ? 1.12 5.449 2.121 1 98.62 114 ILE A O 1
ATOM 905 N N . ALA A 1 115 ? 0.44 3.441 2.826 1 98.38 115 ALA A N 1
ATOM 906 C CA . ALA A 1 115 ? 1.816 2.984 2.994 1 98.38 115 ALA A CA 1
ATOM 907 C C . ALA A 1 115 ? 2.547 2.934 1.654 1 98.38 115 ALA A C 1
ATOM 909 O O . ALA A 1 115 ? 3.701 3.354 1.554 1 98.38 115 ALA A O 1
ATOM 910 N N . ALA A 1 116 ? 1.886 2.443 0.667 1 98.69 116 ALA A N 1
ATOM 911 C CA . ALA A 1 116 ? 2.475 2.369 -0.668 1 98.69 116 ALA A CA 1
ATOM 912 C C . ALA A 1 116 ? 2.736 3.764 -1.23 1 98.69 116 ALA A C 1
ATOM 914 O O . ALA A 1 116 ? 3.754 3.994 -1.889 1 98.69 116 ALA A O 1
ATOM 915 N N . HIS A 1 117 ? 1.81 4.664 -0.984 1 98.75 117 HIS A N 1
ATOM 916 C CA . HIS A 1 117 ? 1.983 6.051 -1.407 1 98.75 117 HIS A CA 1
ATOM 917 C C . HIS A 1 117 ? 3.211 6.676 -0.753 1 98.75 117 HIS A C 1
ATOM 919 O O . HIS A 1 117 ? 4.016 7.324 -1.427 1 98.75 117 HIS A O 1
ATOM 925 N N . ALA A 1 118 ? 3.334 6.449 0.547 1 97.94 118 ALA A N 1
ATOM 926 C CA . ALA A 1 118 ? 4.48 6.984 1.277 1 97.94 118 ALA A CA 1
ATOM 927 C C . ALA A 1 118 ? 5.793 6.484 0.682 1 97.94 118 ALA A C 1
ATOM 929 O O . ALA A 1 118 ? 6.727 7.262 0.482 1 97.94 118 ALA A O 1
ATOM 930 N N . ASP A 1 119 ? 5.832 5.23 0.353 1 97.62 119 ASP A N 1
ATOM 931 C CA . ASP A 1 119 ? 7.031 4.633 -0.23 1 97.62 119 ASP A CA 1
ATOM 932 C C . ASP A 1 119 ? 7.305 5.199 -1.621 1 97.62 119 ASP A C 1
ATOM 934 O O . ASP A 1 119 ? 8.461 5.445 -1.982 1 97.62 119 ASP A O 1
ATOM 938 N N . ALA A 1 120 ? 6.312 5.441 -2.346 1 97.88 120 ALA A N 1
ATOM 939 C CA . ALA A 1 120 ? 6.418 5.855 -3.742 1 97.88 120 ALA A CA 1
ATOM 940 C C . ALA A 1 120 ? 6.973 7.273 -3.854 1 97.88 120 ALA A C 1
ATOM 942 O O . ALA A 1 120 ? 7.562 7.637 -4.875 1 97.88 120 ALA A O 1
ATOM 943 N N . ILE A 1 121 ? 6.871 8.047 -2.77 1 98 121 ILE A N 1
ATOM 944 C CA . ILE A 1 121 ? 7.199 9.453 -2.939 1 98 121 ILE A CA 1
ATOM 945 C C . ILE A 1 121 ? 8.383 9.82 -2.039 1 98 121 ILE A C 1
ATOM 947 O O . ILE A 1 121 ? 8.578 10.992 -1.712 1 98 121 ILE A O 1
ATOM 951 N N . THR A 1 122 ? 9.172 8.867 -1.635 1 97.06 122 THR A N 1
ATOM 952 C CA . THR A 1 122 ? 10.25 9.086 -0.679 1 97.06 122 THR A CA 1
ATOM 953 C C . THR A 1 122 ? 11.273 10.078 -1.234 1 97.06 122 THR A C 1
ATOM 955 O O . THR A 1 122 ? 11.875 10.844 -0.48 1 97.06 122 THR A O 1
ATOM 958 N N . SER A 1 123 ? 11.477 10.078 -2.561 1 97.25 123 SER A N 1
ATOM 959 C CA . SER A 1 123 ? 12.492 10.914 -3.199 1 97.25 123 SER A CA 1
ATOM 960 C C . SER A 1 123 ? 12.133 12.391 -3.096 1 97.25 123 SER A C 1
ATOM 962 O O . SER A 1 123 ? 12.984 13.258 -3.318 1 97.25 123 SER A O 1
ATOM 964 N N . LEU A 1 124 ? 10.906 12.617 -2.723 1 97 124 LEU A N 1
ATOM 965 C CA . LEU A 1 124 ? 10.406 13.992 -2.68 1 97 124 LEU A CA 1
ATOM 966 C C . LEU A 1 124 ? 11.039 14.766 -1.534 1 97 124 LEU A C 1
ATOM 968 O O . LEU A 1 124 ? 11.188 15.992 -1.614 1 97 124 LEU A O 1
ATOM 972 N N . PHE A 1 125 ? 11.477 14.086 -0.479 1 95.69 125 PHE A N 1
ATOM 973 C CA . PHE A 1 125 ? 11.758 14.734 0.798 1 95.69 125 PHE A CA 1
ATOM 974 C C . PHE A 1 125 ? 13.039 15.547 0.728 1 95.69 125 PHE A C 1
ATOM 976 O O . PHE A 1 125 ? 13.172 16.578 1.399 1 95.69 125 PHE A O 1
ATOM 983 N N . VAL A 1 126 ? 13.945 15.164 -0.128 1 95.81 126 VAL A N 1
ATOM 984 C CA . VAL A 1 126 ? 15.203 15.891 -0.241 1 95.81 126 VAL A CA 1
ATOM 985 C C . VAL A 1 126 ? 14.969 17.234 -0.915 1 95.81 126 VAL A C 1
ATOM 987 O O . VAL A 1 126 ? 15.789 18.141 -0.808 1 95.81 126 VAL A O 1
ATOM 990 N N . PHE A 1 127 ? 13.836 17.328 -1.589 1 96.44 127 PHE A N 1
ATOM 991 C CA . PHE A 1 127 ? 13.477 18.594 -2.223 1 96.44 127 PHE A CA 1
ATOM 992 C C . PHE A 1 127 ? 12.625 19.453 -1.294 1 96.44 127 PHE A C 1
ATOM 994 O O . PHE A 1 127 ? 12.758 20.672 -1.265 1 96.44 127 PHE A O 1
ATOM 1001 N N . ALA A 1 128 ? 11.805 18.797 -0.51 1 95.88 128 ALA A N 1
ATOM 1002 C CA . ALA A 1 128 ? 10.75 19.484 0.237 1 95.88 128 ALA A CA 1
ATOM 1003 C C . ALA A 1 128 ? 11.266 19.969 1.588 1 95.88 128 ALA A C 1
ATOM 1005 O O . ALA A 1 128 ? 10.867 21.047 2.064 1 95.88 128 ALA A O 1
ATOM 1006 N N . LEU A 1 129 ? 12.164 19.25 2.209 1 95.31 129 LEU A N 1
ATOM 1007 C CA . LEU A 1 129 ? 12.539 19.5 3.596 1 95.31 129 LEU A CA 1
ATOM 1008 C C . LEU A 1 129 ? 13.266 20.828 3.73 1 95.31 129 LEU A C 1
ATOM 1010 O O . LEU A 1 129 ? 12.961 21.625 4.625 1 95.31 129 LEU A O 1
ATOM 1014 N N . PRO A 1 130 ? 14.234 21.141 2.793 1 96 130 PRO A N 1
ATOM 1015 C CA . PRO A 1 130 ? 14.867 22.453 2.898 1 96 130 PRO A CA 1
ATOM 1016 C C . PRO A 1 130 ? 13.875 23.594 2.738 1 96 130 PRO A C 1
ATOM 1018 O O . PRO A 1 130 ? 13.984 24.625 3.418 1 96 130 PRO A O 1
ATOM 1021 N N . LYS A 1 131 ? 12.922 23.391 1.87 1 95.94 131 LYS A N 1
ATOM 1022 C CA . LYS A 1 131 ? 11.906 24.422 1.658 1 95.94 131 LYS A CA 1
ATOM 1023 C C . LYS A 1 131 ? 10.992 24.547 2.875 1 95.94 131 LYS A C 1
ATOM 1025 O O . LYS A 1 131 ? 10.602 25.656 3.25 1 95.94 131 LYS A O 1
ATOM 1030 N N . ALA A 1 132 ? 10.672 23.438 3.473 1 96.5 132 ALA A N 1
ATOM 1031 C CA . ALA A 1 132 ? 9.867 23.453 4.691 1 96.5 132 ALA A CA 1
ATOM 1032 C C . ALA A 1 132 ? 10.57 24.234 5.805 1 96.5 132 ALA A C 1
ATOM 1034 O O . ALA A 1 132 ? 9.938 25.016 6.508 1 96.5 132 ALA A O 1
ATOM 1035 N N . ASN A 1 133 ? 11.812 23.969 5.906 1 97.06 133 ASN A N 1
ATOM 1036 C CA . ASN A 1 133 ? 12.586 24.656 6.938 1 97.06 133 ASN A CA 1
ATOM 1037 C C . ASN A 1 133 ? 12.516 26.172 6.781 1 97.06 133 ASN A C 1
ATOM 1039 O O . ASN A 1 133 ? 12.453 26.906 7.77 1 97.06 133 ASN A O 1
ATOM 1043 N N . SER A 1 134 ? 12.469 26.609 5.555 1 95.75 134 SER A N 1
ATOM 1044 C CA . SER A 1 134 ? 12.594 28.031 5.25 1 95.75 134 SER A CA 1
ATOM 1045 C C . SER A 1 134 ? 11.312 28.797 5.602 1 95.75 134 SER A C 1
ATOM 1047 O O . SER A 1 134 ? 11.312 30.016 5.664 1 95.75 134 SER A O 1
ATOM 1049 N N . ILE A 1 135 ? 10.211 28.109 5.859 1 96.81 135 ILE A N 1
ATOM 1050 C CA . ILE A 1 135 ? 8.945 28.797 6.074 1 96.81 135 ILE A CA 1
ATOM 1051 C C . ILE A 1 135 ? 8.555 28.703 7.551 1 96.81 135 ILE A C 1
ATOM 1053 O O . ILE A 1 135 ? 7.48 29.156 7.941 1 96.81 135 ILE A O 1
ATOM 1057 N N . LEU A 1 136 ? 9.367 28.109 8.398 1 97.94 136 LEU A N 1
ATOM 1058 C CA . LEU A 1 136 ? 9.062 27.906 9.805 1 97.94 136 LEU A CA 1
ATOM 1059 C C . LEU A 1 136 ? 9.43 29.141 10.625 1 97.94 136 LEU A C 1
ATOM 1061 O O . LEU A 1 136 ? 10.312 29.906 10.234 1 97.94 136 LEU A O 1
ATOM 1065 N N . ASN A 1 137 ? 8.75 29.359 11.719 1 98.19 137 ASN A N 1
ATOM 1066 C CA . ASN A 1 137 ? 9.141 30.391 12.68 1 98.19 137 ASN A CA 1
ATOM 1067 C C . ASN A 1 137 ? 10.508 30.078 13.289 1 98.19 137 ASN A C 1
ATOM 1069 O O . ASN A 1 137 ? 10.945 28.938 13.297 1 98.19 137 ASN A O 1
ATOM 1073 N N . PRO A 1 138 ? 11.148 31.031 13.852 1 98.06 138 PRO A N 1
ATOM 1074 C CA . PRO A 1 138 ? 12.555 30.906 14.234 1 98.06 138 PRO A CA 1
ATOM 1075 C C . PRO A 1 138 ? 12.805 29.703 15.156 1 98.06 138 PRO A C 1
ATOM 1077 O O . PRO A 1 138 ? 13.727 28.922 14.914 1 98.06 138 PRO A O 1
ATOM 1080 N N . ARG A 1 139 ? 11.992 29.484 16.125 1 97.94 139 ARG A N 1
ATOM 1081 C CA . ARG A 1 139 ? 12.211 28.375 17.062 1 97.94 139 ARG A CA 1
ATOM 1082 C C . ARG A 1 139 ? 12.016 27.031 16.375 1 97.94 139 ARG A C 1
ATOM 1084 O O . ARG A 1 139 ? 12.766 26.078 16.625 1 97.94 139 ARG A O 1
ATOM 1091 N N . SER A 1 140 ? 11.008 26.984 15.531 1 98.44 140 SER A N 1
ATOM 1092 C CA . SER A 1 140 ? 10.734 25.766 14.789 1 98.44 140 SER A CA 1
ATOM 1093 C C . SER A 1 140 ? 11.781 25.531 13.703 1 98.44 140 SER A C 1
ATOM 1095 O O . SER A 1 140 ? 12.148 24.391 13.43 1 98.44 140 SER A O 1
ATOM 1097 N N . GLU A 1 141 ? 12.18 26.594 13.102 1 98.25 141 GLU A N 1
ATOM 1098 C CA . GLU A 1 141 ? 13.219 26.5 12.078 1 98.25 141 GLU A CA 1
ATOM 1099 C C . GLU A 1 141 ? 14.492 25.875 12.648 1 98.25 141 GLU A C 1
ATOM 1101 O O . GLU A 1 141 ? 15.062 24.953 12.055 1 98.25 141 GLU A O 1
ATOM 1106 N N . GLU A 1 142 ? 14.922 26.375 13.773 1 98.19 142 GLU A N 1
ATOM 1107 C CA . GLU A 1 142 ? 16.125 25.875 14.43 1 98.19 142 GLU A CA 1
ATOM 1108 C C . GLU A 1 142 ? 15.961 24.391 14.789 1 98.19 142 GLU A C 1
ATOM 1110 O O . GLU A 1 142 ? 16.859 23.594 14.531 1 98.19 142 GLU A O 1
ATOM 1115 N N . TYR A 1 143 ? 14.898 24.094 15.367 1 97.69 143 TYR A N 1
ATOM 1116 C CA . TYR A 1 143 ? 14.617 22.719 15.789 1 97.69 143 TYR A CA 1
ATOM 1117 C C . TYR A 1 143 ? 14.602 21.781 14.594 1 97.69 143 TYR A C 1
ATOM 1119 O O . TYR A 1 143 ? 15.227 20.719 14.625 1 97.69 143 TYR A O 1
ATOM 1127 N N . PHE A 1 144 ? 13.867 22.172 13.594 1 97.25 144 PHE A N 1
ATOM 1128 C CA . PHE A 1 144 ? 13.719 21.375 12.383 1 97.25 144 PHE A CA 1
ATOM 1129 C C . PHE A 1 144 ? 15.07 21.141 11.711 1 97.25 144 PHE A C 1
ATOM 1131 O O . PHE A 1 144 ? 15.414 20.016 11.352 1 97.25 144 PHE A O 1
ATOM 1138 N N . ARG A 1 145 ? 15.812 22.109 11.602 1 97.44 145 ARG A N 1
ATOM 1139 C CA . ARG A 1 145 ? 17.141 22.031 10.992 1 97.44 145 ARG A CA 1
ATOM 1140 C C . ARG A 1 145 ? 18.047 21.078 11.766 1 97.44 145 ARG A C 1
ATOM 1142 O O . ARG A 1 145 ? 18.609 20.141 11.188 1 97.44 145 ARG A O 1
ATOM 1149 N N . ARG A 1 146 ? 18.094 21.281 13.023 1 96.81 146 ARG A N 1
ATOM 1150 C CA . ARG A 1 146 ? 18.969 20.484 13.875 1 96.81 146 ARG A CA 1
ATOM 1151 C C . ARG A 1 146 ? 18.594 19 13.812 1 96.81 146 ARG A C 1
ATOM 1153 O O . ARG A 1 146 ? 19.469 18.141 13.617 1 96.81 146 ARG A O 1
ATOM 1160 N N . THR A 1 147 ? 17.359 18.734 13.914 1 94.56 147 THR A N 1
ATOM 1161 C CA . THR A 1 147 ? 16.922 17.344 14 1 94.56 147 THR A CA 1
ATOM 1162 C C . THR A 1 147 ? 17 16.656 12.641 1 94.56 147 THR A C 1
ATOM 1164 O O . THR A 1 147 ? 17.375 15.484 12.547 1 94.56 147 THR A O 1
ATOM 1167 N N . ARG A 1 148 ? 16.703 17.375 11.594 1 94.75 148 ARG A N 1
ATOM 1168 C CA . ARG A 1 148 ? 16.75 16.781 10.266 1 94.75 148 ARG A CA 1
ATOM 1169 C C . ARG A 1 148 ? 18.188 16.609 9.805 1 94.75 148 ARG A C 1
ATOM 1171 O O . ARG A 1 148 ? 18.531 15.609 9.172 1 94.75 148 ARG A O 1
ATOM 1178 N N . GLU A 1 149 ? 19.031 17.547 10.117 1 96.31 149 GLU A N 1
ATOM 1179 C CA . GLU A 1 149 ? 20.453 17.422 9.766 1 96.31 149 GLU A CA 1
ATOM 1180 C C . GLU A 1 149 ? 21.078 16.234 10.484 1 96.31 149 GLU A C 1
ATOM 1182 O O . GLU A 1 149 ? 21.922 15.531 9.914 1 96.31 149 GLU A O 1
ATOM 1187 N N . GLN A 1 150 ? 20.672 16.016 11.672 1 93.94 150 GLN A N 1
ATOM 1188 C CA . GLN A 1 150 ? 21.125 14.836 12.406 1 93.94 150 GLN A CA 1
ATOM 1189 C C . GLN A 1 150 ? 20.625 13.547 11.758 1 93.94 150 GLN A C 1
ATOM 1191 O O . GLN A 1 150 ? 21.375 12.586 11.617 1 93.94 150 GLN A O 1
ATOM 1196 N N . MET A 1 151 ? 19.438 13.555 11.359 1 90.62 151 MET A N 1
ATOM 1197 C CA . MET A 1 151 ? 18.812 12.375 10.781 1 90.62 151 MET A CA 1
ATOM 1198 C C . MET A 1 151 ? 19.453 12.016 9.445 1 90.62 151 MET A C 1
ATOM 1200 O O . MET A 1 151 ? 19.672 10.844 9.148 1 90.62 151 MET A O 1
ATOM 1204 N N . PHE A 1 152 ? 19.781 12.992 8.609 1 92.44 152 PHE A N 1
ATOM 1205 C CA . PHE A 1 152 ? 20.25 12.75 7.258 1 92.44 152 PHE A CA 1
ATOM 1206 C C . PHE A 1 152 ? 21.781 12.797 7.203 1 92.44 152 PHE A C 1
ATOM 1208 O O . PHE A 1 152 ? 22.375 12.383 6.211 1 92.44 152 PHE A O 1
ATOM 1215 N N . GLY A 1 153 ? 22.344 13.305 8.242 1 94.06 153 GLY A N 1
ATOM 1216 C CA . GLY A 1 153 ? 23.797 13.414 8.289 1 94.06 153 GLY A CA 1
ATOM 1217 C C . GLY A 1 153 ? 24.359 14.422 7.309 1 94.06 153 GLY A C 1
ATOM 1218 O O . GLY A 1 153 ? 25.469 14.25 6.801 1 94.06 153 GLY A O 1
ATOM 1219 N N . LYS A 1 154 ? 23.641 15.359 6.852 1 94.5 154 LYS A N 1
ATOM 1220 C CA . LYS A 1 154 ? 24 16.422 5.914 1 94.5 154 LYS A CA 1
ATOM 1221 C C . LYS A 1 154 ? 23.375 17.75 6.32 1 94.5 154 LYS A C 1
ATOM 1223 O O . LYS A 1 154 ? 22.344 17.781 7.004 1 94.5 154 LYS A O 1
ATOM 1228 N N . LYS A 1 155 ? 24.062 18.797 5.938 1 95.88 155 LYS A N 1
ATOM 1229 C CA . LYS A 1 155 ? 23.469 20.125 6.141 1 95.88 155 LYS A CA 1
ATOM 1230 C C . LYS A 1 155 ? 22.219 20.312 5.285 1 95.88 155 LYS A C 1
ATOM 1232 O O . LYS A 1 155 ? 22.094 19.703 4.219 1 95.88 155 LYS A O 1
ATOM 1237 N N . MET A 1 156 ? 21.281 21.156 5.781 1 95.62 156 MET A N 1
ATOM 1238 C CA . MET A 1 156 ? 20 21.422 5.121 1 95.62 156 MET A CA 1
ATOM 1239 C C . MET A 1 156 ? 20.219 21.844 3.67 1 95.62 156 MET A C 1
ATOM 1241 O O . MET A 1 156 ? 19.531 21.344 2.771 1 95.62 156 MET A O 1
ATOM 1245 N N . GLU A 1 157 ? 21.219 22.609 3.438 1 93.88 157 GLU A N 1
ATOM 1246 C CA . GLU A 1 157 ? 21.5 23.156 2.115 1 93.88 157 GLU A CA 1
ATOM 1247 C C . GLU A 1 157 ? 22.078 22.094 1.189 1 93.88 157 GLU A C 1
ATOM 1249 O O . GLU A 1 157 ? 22.125 22.281 -0.028 1 93.88 157 GLU A O 1
ATOM 1254 N N . GLU A 1 158 ? 22.484 20.969 1.767 1 95.88 158 GLU A N 1
ATOM 1255 C CA . GLU A 1 158 ? 23.141 19.922 1 1 95.88 158 GLU A CA 1
ATOM 1256 C C . GLU A 1 158 ? 22.188 18.766 0.708 1 95.88 158 GLU A C 1
ATOM 1258 O O . GLU A 1 158 ? 22.547 17.797 0.023 1 95.88 158 GLU A O 1
ATOM 1263 N N . LEU A 1 159 ? 21.062 18.922 1.176 1 95.44 159 LEU A N 1
ATOM 1264 C CA . LEU A 1 159 ? 20.109 17.828 1.038 1 95.44 159 LEU A CA 1
ATOM 1265 C C . LEU A 1 159 ? 19.641 17.688 -0.406 1 95.44 159 LEU A C 1
ATOM 1267 O O . LEU A 1 159 ? 19.531 16.578 -0.928 1 95.44 159 LEU A O 1
ATOM 1271 N N . THR A 1 160 ? 19.359 18.781 -1.108 1 96.25 160 THR A N 1
ATOM 1272 C CA . THR A 1 160 ? 18.828 18.75 -2.463 1 96.25 160 THR A CA 1
ATOM 1273 C C . THR A 1 160 ? 19.938 18.484 -3.482 1 96.25 160 THR A C 1
ATOM 1275 O O . THR A 1 160 ? 20.875 19.266 -3.594 1 96.25 160 THR A O 1
ATOM 1278 N N . PRO A 1 161 ? 19.734 17.453 -4.184 1 96.69 161 PRO A N 1
ATOM 1279 C CA . PRO A 1 161 ? 20.766 17.172 -5.191 1 96.69 161 PRO A CA 1
ATOM 1280 C C . PRO A 1 161 ? 20.812 18.234 -6.285 1 96.69 161 PRO A C 1
ATOM 1282 O O . PRO A 1 161 ? 19.875 19 -6.449 1 96.69 161 PRO A O 1
ATOM 1285 N N . VAL A 1 162 ? 21.969 18.234 -6.996 1 96.44 162 VAL A N 1
ATOM 1286 C CA . VAL A 1 162 ? 22.188 19.203 -8.07 1 96.44 162 VAL A CA 1
ATOM 1287 C C . VAL A 1 162 ? 22.562 18.469 -9.359 1 96.44 162 VAL A C 1
ATOM 1289 O O . VAL A 1 162 ? 22.844 17.266 -9.328 1 96.44 162 VAL A O 1
ATOM 1292 N N . GLY A 1 163 ? 22.469 19.125 -10.445 1 97.06 163 GLY A N 1
ATOM 1293 C CA . GLY A 1 163 ? 22.891 18.562 -11.711 1 97.06 163 GLY A CA 1
ATOM 1294 C C . GLY A 1 163 ? 22.125 17.297 -12.094 1 97.06 163 GLY A C 1
ATOM 1295 O O . GLY A 1 163 ? 20.906 17.25 -11.945 1 97.06 163 GLY A O 1
ATOM 1296 N N . ASP A 1 164 ? 22.828 16.344 -12.562 1 97.81 164 ASP A N 1
ATOM 1297 C CA . ASP A 1 164 ? 22.234 15.102 -13.055 1 97.81 164 ASP A CA 1
ATOM 1298 C C . ASP A 1 164 ? 21.531 14.336 -11.922 1 97.81 164 ASP A C 1
ATOM 1300 O O . ASP A 1 164 ? 20.516 13.688 -12.141 1 97.81 164 ASP A O 1
ATOM 1304 N N . ALA A 1 165 ? 22.094 14.492 -10.789 1 97.56 165 ALA A N 1
ATOM 1305 C CA . ALA A 1 165 ? 21.5 13.828 -9.633 1 97.56 165 ALA A CA 1
ATOM 1306 C C . ALA A 1 165 ? 20.125 14.414 -9.305 1 97.56 165 ALA A C 1
ATOM 1308 O O . ALA A 1 165 ? 19.219 13.695 -8.898 1 97.56 165 ALA A O 1
ATOM 1309 N N . ARG A 1 166 ? 20.031 15.695 -9.469 1 97.75 166 ARG A N 1
ATOM 1310 C CA . ARG A 1 166 ? 18.734 16.359 -9.25 1 97.75 166 ARG A CA 1
ATOM 1311 C C . ARG A 1 166 ? 17.688 15.836 -10.227 1 97.75 166 ARG A C 1
ATOM 1313 O O . ARG A 1 166 ? 16.562 15.523 -9.828 1 97.75 166 ARG A O 1
ATOM 1320 N N . VAL A 1 167 ? 18.062 15.766 -11.469 1 98 167 VAL A N 1
ATOM 1321 C CA . VAL A 1 167 ? 17.172 15.312 -12.516 1 98 167 VAL A CA 1
ATOM 1322 C C . VAL A 1 167 ? 16.719 13.883 -12.234 1 98 167 VAL A C 1
ATOM 1324 O O . VAL A 1 167 ? 15.523 13.562 -12.328 1 98 167 VAL A O 1
ATOM 1327 N N . ALA A 1 168 ? 17.641 13.109 -11.82 1 98.12 168 ALA A N 1
ATOM 1328 C CA . ALA A 1 168 ? 17.359 11.703 -11.547 1 98.12 168 ALA A CA 1
ATOM 1329 C C . ALA A 1 168 ? 16.406 11.57 -10.359 1 98.12 168 ALA A C 1
ATOM 1331 O O . ALA A 1 168 ? 15.43 10.812 -10.422 1 98.12 168 ALA A O 1
ATOM 1332 N N . GLU A 1 169 ? 16.688 12.312 -9.32 1 98.06 169 GLU A N 1
ATOM 1333 C CA . GLU A 1 169 ? 15.867 12.219 -8.109 1 98.06 169 GLU A CA 1
ATOM 1334 C C . GLU A 1 169 ? 14.469 12.773 -8.352 1 98.06 169 GLU A C 1
ATOM 1336 O O . GLU A 1 169 ? 13.484 12.219 -7.859 1 98.06 169 GLU A O 1
ATOM 1341 N N . TRP A 1 170 ? 14.344 13.836 -9.109 1 98.44 170 TRP A N 1
ATOM 1342 C CA . TRP A 1 170 ? 13.055 14.414 -9.461 1 98.44 170 TRP A CA 1
ATOM 1343 C C . TRP A 1 170 ? 12.25 13.461 -10.336 1 98.44 170 TRP A C 1
ATOM 1345 O O . TRP A 1 170 ? 11.031 13.359 -10.195 1 98.44 170 TRP A O 1
ATOM 1355 N N . GLY A 1 171 ? 12.977 12.758 -11.172 1 98.56 171 GLY A N 1
ATOM 1356 C CA . GLY A 1 171 ? 12.352 11.734 -12 1 98.56 171 GLY A CA 1
ATOM 1357 C C . GLY A 1 171 ? 11.797 10.578 -11.195 1 98.56 171 GLY A C 1
ATOM 1358 O O . GLY A 1 171 ? 10.727 10.047 -11.523 1 98.56 171 GLY A O 1
ATOM 1359 N N . LYS A 1 172 ? 12.492 10.227 -10.164 1 98.56 172 LYS A N 1
ATOM 1360 C CA . LYS A 1 172 ? 12 9.172 -9.281 1 98.56 172 LYS A CA 1
ATOM 1361 C C . LYS A 1 172 ? 10.688 9.578 -8.617 1 98.56 172 LYS A C 1
ATOM 1363 O O . LYS A 1 172 ? 9.789 8.75 -8.453 1 98.56 172 LYS A O 1
ATOM 1368 N N . TYR A 1 173 ? 10.625 10.836 -8.227 1 98.62 173 TYR A N 1
ATOM 1369 C CA . TYR A 1 173 ? 9.375 11.336 -7.656 1 98.62 173 TYR A CA 1
ATOM 1370 C C . TYR A 1 173 ? 8.242 11.25 -8.672 1 98.62 173 TYR A C 1
ATOM 1372 O O . TYR A 1 173 ? 7.156 10.75 -8.359 1 98.62 173 TYR A O 1
ATOM 1380 N N . ARG A 1 174 ? 8.492 11.664 -9.891 1 98.81 174 ARG A N 1
ATOM 1381 C CA . ARG A 1 174 ? 7.508 11.578 -10.969 1 98.81 174 ARG A CA 1
ATOM 1382 C C . ARG A 1 174 ? 7.062 10.141 -11.195 1 98.81 174 ARG A C 1
ATOM 1384 O O . ARG A 1 174 ? 5.867 9.867 -11.336 1 98.81 174 ARG A O 1
ATOM 1391 N N . ASP A 1 175 ? 8.039 9.258 -11.203 1 98.5 175 ASP A N 1
ATOM 1392 C CA . ASP A 1 175 ? 7.738 7.844 -11.422 1 98.5 175 ASP A CA 1
ATOM 1393 C C . ASP A 1 175 ? 6.895 7.277 -10.281 1 98.5 175 ASP A C 1
ATOM 1395 O O . ASP A 1 175 ? 5.992 6.469 -10.516 1 98.5 175 ASP A O 1
ATOM 1399 N N . GLY A 1 176 ? 7.215 7.688 -9.062 1 98.69 176 GLY A N 1
ATOM 1400 C CA . GLY A 1 176 ? 6.41 7.281 -7.922 1 98.69 176 GLY A CA 1
ATOM 1401 C C . GLY A 1 176 ? 4.961 7.723 -8.023 1 98.69 176 GLY A C 1
ATOM 1402 O O . GLY A 1 176 ? 4.047 6.918 -7.828 1 98.69 176 GLY A O 1
ATOM 1403 N N . LEU A 1 177 ? 4.727 8.953 -8.414 1 98.75 177 LEU A N 1
ATOM 1404 C CA . LEU A 1 177 ? 3.377 9.461 -8.633 1 98.75 177 LEU A CA 1
ATOM 1405 C C . LEU A 1 177 ? 2.715 8.75 -9.805 1 98.75 177 LEU A C 1
ATOM 1407 O O . LEU A 1 177 ? 1.498 8.555 -9.812 1 98.75 177 LEU A O 1
ATOM 1411 N N . GLY A 1 178 ? 3.535 8.414 -10.734 1 98.69 178 GLY A N 1
ATOM 1412 C CA . GLY A 1 178 ? 3.023 7.688 -11.883 1 98.69 178 GLY A CA 1
ATOM 1413 C C . GLY A 1 178 ? 2.434 6.34 -11.516 1 98.69 178 GLY A C 1
ATOM 1414 O O . GLY A 1 178 ? 1.413 5.93 -12.078 1 98.69 178 GLY A O 1
ATOM 1415 N N . LYS A 1 179 ? 3.072 5.668 -10.641 1 98 179 LYS A N 1
ATOM 1416 C CA . LYS A 1 179 ? 2.539 4.406 -10.141 1 98 179 LYS A CA 1
ATOM 1417 C C . LYS A 1 179 ? 1.172 4.605 -9.492 1 98 179 LYS A C 1
ATOM 1419 O O . LYS A 1 179 ? 0.234 3.854 -9.766 1 98 179 LYS A O 1
ATOM 1424 N N . ILE A 1 180 ? 1.062 5.613 -8.703 1 98.69 180 ILE A N 1
ATOM 1425 C CA . ILE A 1 180 ? -0.186 5.926 -8.023 1 98.69 180 ILE A CA 1
ATOM 1426 C C . ILE A 1 180 ? -1.26 6.289 -9.047 1 98.69 180 ILE A C 1
ATOM 1428 O O . ILE A 1 180 ? -2.395 5.812 -8.953 1 98.69 180 ILE A O 1
ATOM 1432 N N . ASP A 1 181 ? -0.879 7.094 -9.992 1 98.69 181 ASP A N 1
ATOM 1433 C CA . ASP A 1 181 ? -1.797 7.469 -11.062 1 98.69 181 ASP A CA 1
ATOM 1434 C C . ASP A 1 181 ? -2.311 6.234 -11.805 1 98.69 181 ASP A C 1
ATOM 1436 O O . ASP A 1 181 ? -3.5 6.141 -12.109 1 98.69 181 ASP A O 1
ATOM 1440 N N . GLY A 1 182 ? -1.396 5.336 -12.078 1 98.06 182 GLY A N 1
ATOM 1441 C CA . GLY A 1 182 ? -1.784 4.105 -12.75 1 98.06 182 GLY A CA 1
ATOM 1442 C C . GLY A 1 182 ? -2.84 3.322 -11.992 1 98.06 182 GLY A C 1
ATOM 1443 O O . GLY A 1 182 ? -3.764 2.77 -12.594 1 98.06 182 GLY A O 1
ATOM 1444 N N . TRP A 1 183 ? -2.74 3.273 -10.688 1 98.31 183 TRP A N 1
ATOM 1445 C CA . TRP A 1 183 ? -3.744 2.602 -9.875 1 98.31 183 TRP A CA 1
ATOM 1446 C C . TRP A 1 183 ? -5.082 3.334 -9.938 1 98.31 183 TRP A C 1
ATOM 1448 O O . TRP A 1 183 ? -6.125 2.713 -10.148 1 98.31 183 TRP A O 1
ATOM 1458 N N . ILE A 1 184 ? -5.02 4.645 -9.781 1 98.5 184 ILE A N 1
ATOM 1459 C CA . ILE A 1 184 ? -6.238 5.441 -9.719 1 98.5 184 ILE A CA 1
ATOM 1460 C C . ILE A 1 184 ? -6.996 5.34 -11.039 1 98.5 184 ILE A C 1
ATOM 1462 O O . ILE A 1 184 ? -8.227 5.312 -11.055 1 98.5 184 ILE A O 1
ATOM 1466 N N . LYS A 1 185 ? -6.328 5.27 -12.109 1 97.38 185 LYS A N 1
ATOM 1467 C CA . LYS A 1 185 ? -6.949 5.188 -13.422 1 97.38 185 LYS A CA 1
ATOM 1468 C C . LYS A 1 185 ? -7.832 3.945 -13.539 1 97.38 185 LYS A C 1
ATOM 1470 O O . LYS A 1 185 ? -8.805 3.938 -14.297 1 97.38 185 LYS A O 1
ATOM 1475 N N . LYS A 1 186 ? -7.523 2.977 -12.758 1 95.62 186 LYS A N 1
ATOM 1476 C CA . LYS A 1 186 ? -8.281 1.729 -12.812 1 95.62 186 LYS A CA 1
ATOM 1477 C C . LYS A 1 186 ? -9.641 1.883 -12.133 1 95.62 186 LYS A C 1
ATOM 1479 O O . LYS A 1 186 ? -10.523 1.045 -12.312 1 95.62 186 LYS A O 1
ATOM 1484 N N . SER A 1 187 ? -9.852 2.896 -11.398 1 94.56 187 SER A N 1
ATOM 1485 C CA . SER A 1 187 ? -11.086 3.105 -10.648 1 94.56 187 SER A CA 1
ATOM 1486 C C . SER A 1 187 ? -12.156 3.766 -11.508 1 94.56 187 SER A C 1
ATOM 1488 O O . SER A 1 187 ? -13.336 3.752 -11.164 1 94.56 187 SER A O 1
ATOM 1490 N N . GLY A 1 188 ? -11.789 4.363 -12.633 1 91 188 GLY A N 1
ATOM 1491 C CA . GLY A 1 188 ? -12.727 4.961 -13.562 1 91 188 GLY A CA 1
ATOM 1492 C C . GLY A 1 188 ? -13.164 6.355 -13.156 1 91 188 GLY A C 1
ATOM 1493 O O . GLY A 1 188 ? -14.047 6.945 -13.789 1 91 188 GLY A O 1
ATOM 1494 N N . GLY A 1 189 ? -12.656 6.996 -12.125 1 92.38 189 GLY A N 1
ATOM 1495 C CA . GLY A 1 189 ? -13.008 8.328 -11.656 1 92.38 189 GLY A CA 1
ATOM 1496 C C . GLY A 1 189 ? -11.805 9.141 -11.203 1 92.38 189 GLY A C 1
ATOM 1497 O O . GLY A 1 189 ? -10.664 8.695 -11.352 1 92.38 189 GLY A O 1
ATOM 1498 N N . PRO A 1 190 ? -12.141 10.289 -10.75 1 96.38 190 PRO A N 1
ATOM 1499 C CA . PRO A 1 190 ? -11.062 11.211 -10.406 1 96.38 190 PRO A CA 1
ATOM 1500 C C . PRO A 1 190 ? -10.383 10.867 -9.086 1 96.38 190 PRO A C 1
ATOM 1502 O O . PRO A 1 190 ? -9.297 11.375 -8.789 1 96.38 190 PRO A O 1
ATOM 1505 N N . PHE A 1 191 ? -11.062 9.977 -8.344 1 98.44 191 PHE A N 1
ATOM 1506 C CA . PHE A 1 191 ? -10.547 9.688 -7.012 1 98.44 191 PHE A CA 1
ATOM 1507 C C . PHE A 1 191 ? -10.109 8.234 -6.895 1 98.44 191 PHE A C 1
ATOM 1509 O O . PHE A 1 191 ? -10.32 7.445 -7.816 1 98.44 191 PHE A O 1
ATOM 1516 N N . VAL A 1 192 ? -9.516 7.871 -5.844 1 98.69 192 VAL A N 1
ATOM 1517 C CA . VAL A 1 192 ? -8.953 6.547 -5.602 1 98.69 192 VAL A CA 1
ATOM 1518 C C . VAL A 1 192 ? -10.055 5.496 -5.664 1 98.69 192 VAL A C 1
ATOM 1520 O O . VAL A 1 192 ? -9.844 4.387 -6.164 1 98.69 192 VAL A O 1
ATOM 1523 N N . MET A 1 193 ? -11.258 5.867 -5.168 1 98.25 193 MET A N 1
ATOM 1524 C CA . MET A 1 193 ? -12.391 4.945 -5.18 1 98.25 193 MET A CA 1
ATOM 1525 C C . MET A 1 193 ? -13.414 5.348 -6.234 1 98.25 193 MET A C 1
ATOM 1527 O O . MET A 1 193 ? -14.617 5.176 -6.035 1 98.25 193 MET A O 1
ATOM 1531 N N . GLY A 1 194 ? -12.93 5.895 -7.309 1 97 194 GLY A N 1
ATOM 1532 C CA . GLY A 1 194 ? -13.836 6.324 -8.367 1 97 194 GLY A CA 1
ATOM 1533 C C . GLY A 1 194 ? -14.414 7.703 -8.133 1 97 194 GLY A C 1
ATOM 1534 O O . GLY A 1 194 ? -13.703 8.703 -8.203 1 97 194 GLY A O 1
ATOM 1535 N N . ASP A 1 195 ? -15.664 7.715 -7.73 1 95.94 195 ASP A N 1
ATOM 1536 C CA . ASP A 1 195 ? -16.328 9.008 -7.582 1 95.94 195 ASP A CA 1
ATOM 1537 C C . ASP A 1 195 ? -16.438 9.406 -6.113 1 95.94 195 ASP A C 1
ATOM 1539 O O . ASP A 1 195 ? -17.031 10.43 -5.785 1 95.94 195 ASP A O 1
ATOM 1543 N N . THR A 1 196 ? -15.773 8.602 -5.301 1 96 196 THR A N 1
ATOM 1544 C CA . THR A 1 196 ? -15.883 8.812 -3.861 1 96 196 THR A CA 1
ATOM 1545 C C . THR A 1 196 ? -14.547 9.227 -3.268 1 96 196 THR A C 1
ATOM 1547 O O . THR A 1 196 ? -13.539 8.531 -3.441 1 96 196 THR A O 1
ATOM 1550 N N . ILE A 1 197 ? -14.578 10.391 -2.549 1 98.06 197 ILE A N 1
ATOM 1551 C CA . ILE A 1 197 ? -13.383 10.805 -1.823 1 98.06 197 ILE A CA 1
ATOM 1552 C C . ILE A 1 197 ? -13.18 9.906 -0.609 1 98.06 197 ILE A C 1
ATOM 1554 O O . ILE A 1 197 ? -14.125 9.609 0.124 1 98.06 197 ILE A O 1
ATOM 1558 N N . SER A 1 198 ? -12.039 9.383 -0.458 1 98.5 198 SER A N 1
ATOM 1559 C CA . SER A 1 198 ? -11.656 8.594 0.711 1 98.5 198 SER A CA 1
ATOM 1560 C C . SER A 1 198 ? -10.461 9.211 1.427 1 98.5 198 SER A C 1
ATOM 1562 O O . SER A 1 198 ? -9.922 10.227 0.983 1 98.5 198 SER A O 1
ATOM 1564 N N . PHE A 1 199 ? -10.047 8.602 2.525 1 98.81 199 PHE A N 1
ATOM 1565 C CA . PHE A 1 199 ? -8.898 9.102 3.271 1 98.81 199 PHE A CA 1
ATOM 1566 C C . PHE A 1 199 ? -7.625 8.992 2.439 1 98.81 199 PHE A C 1
ATOM 1568 O O . PHE A 1 199 ? -6.703 9.797 2.602 1 98.81 199 PHE A O 1
ATOM 1575 N N . ALA A 1 200 ? -7.609 8.055 1.51 1 98.88 200 ALA A N 1
ATOM 1576 C CA . ALA A 1 200 ? -6.484 7.934 0.585 1 98.88 200 ALA A CA 1
ATOM 1577 C C . ALA A 1 200 ? -6.332 9.195 -0.261 1 98.88 200 ALA A C 1
ATOM 1579 O O . ALA A 1 200 ? -5.219 9.703 -0.432 1 98.88 200 ALA A O 1
ATOM 1580 N N . ASP A 1 201 ? -7.438 9.641 -0.73 1 98.88 201 ASP A N 1
ATOM 1581 C CA . ASP A 1 201 ? -7.398 10.891 -1.486 1 98.88 201 ASP A CA 1
ATOM 1582 C C . ASP A 1 201 ? -6.922 12.047 -0.611 1 98.88 201 ASP A C 1
ATOM 1584 O O . ASP A 1 201 ? -6.129 12.883 -1.053 1 98.88 201 ASP A O 1
ATOM 1588 N N . VAL A 1 202 ? -7.449 12.102 0.583 1 98.88 202 VAL A N 1
ATOM 1589 C CA . VAL A 1 202 ? -7.078 13.141 1.545 1 98.88 202 VAL A CA 1
ATOM 1590 C C . VAL A 1 202 ? -5.566 13.125 1.76 1 98.88 202 VAL A C 1
ATOM 1592 O O . VAL A 1 202 ? -4.93 14.18 1.794 1 98.88 202 VAL A O 1
ATOM 1595 N N . THR A 1 203 ? -5.016 11.961 1.862 1 98.81 203 THR A N 1
ATOM 1596 C CA . THR A 1 203 ? -3.582 11.805 2.09 1 98.81 203 THR A CA 1
ATOM 1597 C C . THR A 1 203 ? -2.785 12.336 0.9 1 98.81 203 THR A C 1
ATOM 1599 O O . THR A 1 203 ? -1.861 13.133 1.07 1 98.81 203 THR A O 1
ATOM 1602 N N . ILE A 1 204 ? -3.174 11.969 -0.299 1 98.88 204 ILE A N 1
ATOM 1603 C CA . ILE A 1 204 ? -2.471 12.43 -1.489 1 98.88 204 ILE A CA 1
ATOM 1604 C C . ILE A 1 204 ? -2.572 13.953 -1.587 1 98.88 204 ILE A C 1
ATOM 1606 O O . ILE A 1 204 ? -1.568 14.641 -1.802 1 98.88 204 ILE A O 1
ATOM 1610 N N . ALA A 1 205 ? -3.754 14.453 -1.361 1 98.81 205 ALA A N 1
ATOM 1611 C CA . ALA A 1 205 ? -4 15.891 -1.472 1 98.81 205 ALA A CA 1
ATOM 1612 C C . ALA A 1 205 ? -3.176 16.672 -0.449 1 98.81 205 ALA A C 1
ATOM 1614 O O . ALA A 1 205 ? -2.701 17.766 -0.733 1 98.81 205 ALA A O 1
ATOM 1615 N N . SER A 1 206 ? -3.02 16.109 0.709 1 98.69 206 SER A N 1
ATOM 1616 C CA . SER A 1 206 ? -2.283 16.781 1.774 1 98.69 206 SER A CA 1
ATOM 1617 C C . SER A 1 206 ? -0.809 16.938 1.415 1 98.69 206 SER A C 1
ATOM 1619 O O . SER A 1 206 ? -0.204 17.969 1.686 1 98.69 206 SER A O 1
ATOM 1621 N N . PHE A 1 207 ? -0.244 15.977 0.783 1 98.69 207 PHE A N 1
ATOM 1622 C CA . PHE A 1 207 ? 1.146 16.078 0.354 1 98.69 207 PHE A CA 1
ATOM 1623 C C . PHE A 1 207 ? 1.28 17.047 -0.814 1 98.69 207 PHE A C 1
ATOM 1625 O O . PHE A 1 207 ? 2.26 17.797 -0.902 1 98.69 207 PHE A O 1
ATOM 1632 N N . LEU A 1 208 ? 0.298 17.062 -1.661 1 98.62 208 LEU A N 1
ATOM 1633 C CA . LEU A 1 208 ? 0.351 17.953 -2.82 1 98.62 208 LEU A CA 1
ATOM 1634 C C . LEU A 1 208 ? 0.23 19.406 -2.395 1 98.62 208 LEU A C 1
ATOM 1636 O O . LEU A 1 208 ? 0.967 20.266 -2.885 1 98.62 208 LEU A O 1
ATOM 1640 N N . VAL A 1 209 ? -0.704 19.672 -1.506 1 98.06 209 VAL A N 1
ATOM 1641 C CA . VAL A 1 209 ? -0.882 21.047 -1.077 1 98.06 209 VAL A CA 1
ATOM 1642 C C . VAL A 1 209 ? 0.36 21.516 -0.325 1 98.06 209 VAL A C 1
ATOM 1644 O O . VAL A 1 209 ? 0.746 22.688 -0.421 1 98.06 209 VAL A O 1
ATOM 1647 N N . TRP A 1 210 ? 0.972 20.625 0.427 1 98 210 TRP A N 1
ATOM 1648 C CA . TRP A 1 210 ? 2.248 20.922 1.074 1 98 210 TRP A CA 1
ATOM 1649 C C . TRP A 1 210 ? 3.281 21.375 0.056 1 98 210 TRP A C 1
ATOM 1651 O O . TRP A 1 210 ? 3.934 22.406 0.25 1 98 210 TRP A O 1
ATOM 1661 N N . LEU A 1 211 ? 3.393 20.703 -1.045 1 97.94 211 LEU A N 1
ATOM 1662 C CA . LEU A 1 211 ? 4.371 21.031 -2.078 1 97.94 211 LEU A CA 1
ATOM 1663 C C . LEU A 1 211 ? 4.016 22.344 -2.775 1 97.94 211 LEU A C 1
ATOM 1665 O O . LEU A 1 211 ? 4.902 23.141 -3.088 1 97.94 211 LEU A O 1
ATOM 1669 N N . LYS A 1 212 ? 2.77 22.484 -2.998 1 97.12 212 LYS A N 1
ATOM 1670 C CA . LYS A 1 212 ? 2.318 23.719 -3.611 1 97.12 212 LYS A CA 1
ATOM 1671 C C . LYS A 1 212 ? 2.674 24.922 -2.74 1 97.12 212 LYS A C 1
ATOM 1673 O O . LYS A 1 212 ? 3.143 25.953 -3.246 1 97.12 212 LYS A O 1
ATOM 1678 N N . ILE A 1 213 ? 2.479 24.766 -1.488 1 95.44 213 ILE A N 1
ATOM 1679 C CA . ILE A 1 213 ? 2.779 25.828 -0.532 1 95.44 213 ILE A CA 1
ATOM 1680 C C . ILE A 1 213 ? 4.289 26.047 -0.459 1 95.44 213 ILE A C 1
ATOM 1682 O O . ILE A 1 213 ? 4.766 27.172 -0.534 1 95.44 213 ILE A O 1
ATOM 1686 N N . MET A 1 214 ? 5.012 25.016 -0.435 1 94.81 214 MET A N 1
ATOM 1687 C CA . MET A 1 214 ? 6.453 25.094 -0.211 1 94.81 214 MET A CA 1
ATOM 1688 C C . MET A 1 214 ? 7.168 25.625 -1.448 1 94.81 214 MET A C 1
ATOM 1690 O O . MET A 1 214 ? 8.055 26.484 -1.342 1 94.81 214 MET A O 1
ATOM 1694 N N . PHE A 1 215 ? 6.816 25.141 -2.574 1 95.44 215 PHE A N 1
ATOM 1695 C CA . PHE A 1 215 ? 7.508 25.531 -3.795 1 95.44 215 PHE A CA 1
ATOM 1696 C C . PHE A 1 215 ? 6.961 26.844 -4.332 1 95.44 215 PHE A C 1
ATOM 1698 O O . PHE A 1 215 ? 7.691 27.625 -4.945 1 95.44 215 PHE A O 1
ATOM 1705 N N . GLY A 1 216 ? 5.66 27.047 -4.051 1 94.69 216 GLY A N 1
ATOM 1706 C CA . GLY A 1 216 ? 4.969 28.172 -4.664 1 94.69 216 GLY A CA 1
ATOM 1707 C C . GLY A 1 216 ? 4.336 27.828 -5.996 1 94.69 216 GLY A C 1
ATOM 1708 O O . GLY A 1 216 ? 4.898 27.062 -6.777 1 94.69 216 GLY A O 1
ATOM 1709 N N . GLU A 1 217 ? 3.217 28.406 -6.293 1 93.5 217 GLU A N 1
ATOM 1710 C CA . GLU A 1 217 ? 2.4 28.062 -7.453 1 93.5 217 GLU A CA 1
ATOM 1711 C C . GLU A 1 217 ? 3.123 28.391 -8.758 1 93.5 217 GLU A C 1
ATOM 1713 O O . GLU A 1 217 ? 2.879 27.766 -9.789 1 93.5 217 GLU A O 1
ATOM 1718 N N . ASP A 1 218 ? 4.059 29.328 -8.727 1 96.5 218 ASP A N 1
ATOM 1719 C CA . ASP A 1 218 ? 4.707 29.797 -9.953 1 96.5 218 ASP A CA 1
ATOM 1720 C C . ASP A 1 218 ? 6.055 29.094 -10.156 1 96.5 218 ASP A C 1
ATOM 1722 O O . ASP A 1 218 ? 6.719 29.312 -11.172 1 96.5 218 ASP A O 1
ATOM 1726 N N . SER A 1 219 ? 6.41 28.25 -9.227 1 97.12 219 SER A N 1
ATOM 1727 C CA . SER A 1 219 ? 7.691 27.547 -9.336 1 97.12 219 SER A CA 1
ATOM 1728 C C . SER A 1 219 ? 7.66 26.516 -10.445 1 97.12 219 SER A C 1
ATOM 1730 O O . SER A 1 219 ? 6.598 26 -10.797 1 97.12 219 SER A O 1
ATOM 1732 N N . GLN A 1 220 ? 8.82 26.234 -10.992 1 97.38 220 GLN A N 1
ATOM 1733 C CA . GLN A 1 220 ? 8.93 25.172 -11.992 1 97.38 220 GLN A CA 1
ATOM 1734 C C . GLN A 1 220 ? 8.57 23.828 -11.391 1 97.38 220 GLN A C 1
ATOM 1736 O O . GLN A 1 220 ? 7.965 22.984 -12.055 1 97.38 220 GLN A O 1
ATOM 1741 N N . GLU A 1 221 ? 9 23.641 -10.148 1 97.69 221 GLU A N 1
ATOM 1742 C CA . GLU A 1 221 ? 8.711 22.375 -9.469 1 97.69 221 GLU A CA 1
ATOM 1743 C C . GLU A 1 221 ? 7.207 22.109 -9.43 1 97.69 221 GLU A C 1
ATOM 1745 O O . GLU A 1 221 ? 6.754 21.016 -9.781 1 97.69 221 GLU A O 1
ATOM 1750 N N . TRP A 1 222 ? 6.441 23.094 -9.055 1 97.94 222 TRP A N 1
ATOM 1751 C CA . TRP A 1 222 ? 5 22.891 -8.984 1 97.94 222 TRP A CA 1
ATOM 1752 C C . TRP A 1 222 ? 4.398 22.734 -10.375 1 97.94 222 TRP A C 1
ATOM 1754 O O . TRP A 1 222 ? 3.506 21.906 -10.586 1 97.94 222 TRP A O 1
ATOM 1764 N N . LYS A 1 223 ? 4.852 23.516 -11.281 1 98.5 223 LYS A N 1
ATOM 1765 C CA . LYS A 1 223 ? 4.348 23.406 -12.648 1 98.5 223 LYS A CA 1
ATOM 1766 C C . LYS A 1 223 ? 4.578 22 -13.203 1 98.5 223 LYS A C 1
ATOM 1768 O O . LYS A 1 223 ? 3.723 21.453 -13.906 1 98.5 223 LYS A O 1
ATOM 1773 N N . ASP A 1 224 ? 5.734 21.453 -12.867 1 98.69 224 ASP A N 1
ATOM 1774 C CA . ASP A 1 224 ? 5.996 20.062 -13.242 1 98.69 224 ASP A CA 1
ATOM 1775 C C . ASP A 1 224 ? 4.93 19.125 -12.664 1 98.69 224 ASP A C 1
ATOM 1777 O O . ASP A 1 224 ? 4.246 18.422 -13.406 1 98.69 224 ASP A O 1
ATOM 1781 N N . ILE A 1 225 ? 4.723 19.188 -11.391 1 98.69 225 ILE A N 1
ATOM 1782 C CA . ILE A 1 225 ? 3.809 18.312 -10.68 1 98.69 225 ILE A CA 1
ATOM 1783 C C . ILE A 1 225 ? 2.395 18.469 -11.234 1 98.69 225 ILE A C 1
ATOM 1785 O O . ILE A 1 225 ? 1.697 17.484 -11.484 1 98.69 225 ILE A O 1
ATOM 1789 N N . ALA A 1 226 ? 2 19.719 -11.438 1 98.44 226 ALA A N 1
ATOM 1790 C CA . ALA A 1 226 ? 0.659 20.047 -11.906 1 98.44 226 ALA A CA 1
ATOM 1791 C C . ALA A 1 226 ? 0.417 19.484 -13.305 1 98.44 226 ALA A C 1
ATOM 1793 O O . ALA A 1 226 ? -0.719 19.156 -13.664 1 98.44 226 ALA A O 1
ATOM 1794 N N . SER A 1 227 ? 1.443 19.297 -14.07 1 98.5 227 SER A N 1
ATOM 1795 C CA . SER A 1 227 ? 1.298 18.875 -15.453 1 98.5 227 SER A CA 1
ATOM 1796 C C . SER A 1 227 ? 1.47 17.359 -15.578 1 98.5 227 SER A C 1
ATOM 1798 O O . SER A 1 227 ? 1.109 16.766 -16.594 1 98.5 227 SER A O 1
ATOM 1800 N N . TRP A 1 228 ? 2.137 16.75 -14.664 1 98.69 228 TRP A N 1
ATOM 1801 C CA . TRP A 1 228 ? 2.445 15.32 -14.742 1 98.69 228 TRP A CA 1
ATOM 1802 C C . TRP A 1 228 ? 1.167 14.492 -14.812 1 98.69 228 TRP A C 1
ATOM 1804 O O . TRP A 1 228 ? 0.14 14.867 -14.242 1 98.69 228 TRP A O 1
ATOM 1814 N N . HIS A 1 229 ? 1.253 13.367 -15.602 1 98.44 229 HIS A N 1
ATOM 1815 C CA . HIS A 1 229 ? 0.215 12.344 -15.641 1 98.44 229 HIS A CA 1
ATOM 1816 C C . HIS A 1 229 ? -1.13 12.938 -16.047 1 98.44 229 HIS A C 1
ATOM 1818 O O . HIS A 1 229 ? -2.141 12.711 -15.383 1 98.44 229 HIS A O 1
ATOM 1824 N N . ASP A 1 230 ? -1.057 13.727 -17.031 1 97.69 230 ASP A N 1
ATOM 1825 C CA . ASP A 1 230 ? -2.207 14.32 -17.703 1 97.69 230 ASP A CA 1
ATOM 1826 C C . ASP A 1 230 ? -2.945 15.289 -16.781 1 97.69 230 ASP A C 1
ATOM 1828 O O . ASP A 1 230 ? -4.176 15.344 -16.781 1 97.69 230 ASP A O 1
ATOM 1832 N N . GLY A 1 231 ? -2.248 15.914 -15.836 1 98.19 231 GLY A N 1
ATOM 1833 C CA . GLY A 1 231 ? -2.811 16.953 -14.984 1 98.19 231 GLY A CA 1
ATOM 1834 C C . GLY A 1 231 ? -3.561 16.406 -13.789 1 98.19 231 GLY A C 1
ATOM 1835 O O . GLY A 1 231 ? -4.332 17.125 -13.148 1 98.19 231 GLY A O 1
ATOM 1836 N N . ARG A 1 232 ? -3.395 15.164 -13.453 1 97.5 232 ARG A N 1
ATOM 1837 C CA . ARG A 1 232 ? -4.121 14.469 -12.398 1 97.5 232 ARG A CA 1
ATOM 1838 C C . ARG A 1 232 ? -3.982 15.203 -11.062 1 97.5 232 ARG A C 1
ATOM 1840 O O . ARG A 1 232 ? -4.961 15.359 -10.328 1 97.5 232 ARG A O 1
ATOM 1847 N N . TRP A 1 233 ? -2.82 15.625 -10.789 1 98.56 233 TRP A N 1
ATOM 1848 C CA . TRP A 1 233 ? -2.508 16.109 -9.453 1 98.56 233 TRP A CA 1
ATOM 1849 C C . TRP A 1 233 ? -3.047 17.516 -9.242 1 98.56 233 TRP A C 1
ATOM 1851 O O . TRP A 1 233 ? -3.572 17.844 -8.172 1 98.56 233 TRP A O 1
ATOM 1861 N N . ASP A 1 234 ? -2.943 18.328 -10.242 1 97.88 234 ASP A N 1
ATOM 1862 C CA . ASP A 1 234 ? -3.586 19.641 -10.203 1 97.88 234 ASP A CA 1
ATOM 1863 C C . ASP A 1 234 ? -5.102 19.5 -10.086 1 97.88 234 ASP A C 1
ATOM 1865 O O . ASP A 1 234 ? -5.742 20.25 -9.344 1 97.88 234 ASP A O 1
ATOM 1869 N N . ALA A 1 235 ? -5.652 18.578 -10.836 1 98.19 235 ALA A N 1
ATOM 1870 C CA . ALA A 1 235 ? -7.094 18.344 -10.781 1 98.19 235 ALA A CA 1
ATOM 1871 C C . ALA A 1 235 ? -7.527 17.938 -9.375 1 98.19 235 ALA A C 1
ATOM 1873 O O . ALA A 1 235 ? -8.594 18.344 -8.906 1 98.19 235 ALA A O 1
ATOM 1874 N N . LEU A 1 236 ? -6.738 17.109 -8.734 1 98.5 236 LEU A N 1
ATOM 1875 C CA . LEU A 1 236 ? -7.062 16.688 -7.371 1 98.5 236 LEU A CA 1
ATOM 1876 C C . LEU A 1 236 ? -7.066 17.875 -6.422 1 98.5 236 LEU A C 1
ATOM 1878 O O . LEU A 1 236 ? -7.973 18.016 -5.602 1 98.5 236 LEU A O 1
ATOM 1882 N N . ILE A 1 237 ? -6.066 18.734 -6.516 1 98 237 ILE A N 1
ATOM 1883 C CA . ILE A 1 237 ? -5.98 19.906 -5.66 1 98 237 ILE A CA 1
ATOM 1884 C C . ILE A 1 237 ? -7.184 20.812 -5.906 1 98 237 ILE A C 1
ATOM 1886 O O . ILE A 1 237 ? -7.758 21.359 -4.965 1 98 237 ILE A O 1
ATOM 1890 N N . LYS A 1 238 ? -7.562 20.906 -7.133 1 97.75 238 LYS A N 1
ATOM 1891 C CA . LYS A 1 238 ? -8.734 21.719 -7.457 1 97.75 238 LYS A CA 1
ATOM 1892 C C . LYS A 1 238 ? -10 21.109 -6.84 1 97.75 238 LYS A C 1
ATOM 1894 O O . LYS A 1 238 ? -10.859 21.844 -6.34 1 97.75 238 LYS A O 1
ATOM 1899 N N . ALA A 1 239 ? -10.086 19.828 -6.891 1 98.12 239 ALA A N 1
ATOM 1900 C CA . ALA A 1 239 ? -11.234 19.156 -6.297 1 98.12 239 ALA A CA 1
ATOM 1901 C C . ALA A 1 239 ? -11.281 19.359 -4.785 1 98.12 239 ALA A C 1
ATOM 1903 O O . ALA A 1 239 ? -12.359 19.375 -4.188 1 98.12 239 ALA A O 1
ATOM 1904 N N . PHE A 1 240 ? -10.133 19.594 -4.141 1 98.31 240 PHE A N 1
ATOM 1905 C CA . PHE A 1 240 ? -10.055 19.734 -2.693 1 98.31 240 PHE A CA 1
ATOM 1906 C C . PHE A 1 240 ? -10.07 21.203 -2.297 1 98.31 240 PHE A C 1
ATOM 1908 O O . PHE A 1 240 ? -10.016 21.547 -1.109 1 98.31 240 PHE A O 1
ATOM 1915 N N . ALA A 1 241 ? -10.156 22.078 -3.23 1 97.12 241 ALA A N 1
ATOM 1916 C CA . ALA A 1 241 ? -10.047 23.5 -2.986 1 97.12 241 ALA A CA 1
ATOM 1917 C C . ALA A 1 241 ? -11.102 23.969 -1.984 1 97.12 241 ALA A C 1
ATOM 1919 O O . ALA A 1 241 ? -10.82 24.812 -1.131 1 97.12 241 ALA A O 1
ATOM 1920 N N . LYS A 1 242 ? -12.281 23.469 -2.041 1 97.19 242 LYS A N 1
ATOM 1921 C CA . LYS A 1 242 ? -13.367 23.891 -1.163 1 97.19 242 LYS A CA 1
ATOM 1922 C C . LYS A 1 242 ? -13.117 23.453 0.275 1 97.19 242 LYS A C 1
ATOM 1924 O O . LYS A 1 242 ? -13.773 23.922 1.202 1 97.19 242 LYS A O 1
ATOM 1929 N N . TYR A 1 243 ? -12.156 22.516 0.404 1 97.62 243 TYR A N 1
ATOM 1930 C CA . TYR A 1 243 ? -11.844 22.016 1.738 1 97.62 243 TYR A CA 1
ATOM 1931 C C . TYR A 1 243 ? -10.547 22.625 2.254 1 97.62 243 TYR A C 1
ATOM 1933 O O . TYR A 1 243 ? -10.062 22.25 3.328 1 97.62 243 TYR A O 1
ATOM 1941 N N . GLN A 1 244 ? -10.055 23.547 1.464 1 94.19 244 GLN A N 1
ATOM 1942 C CA . GLN A 1 244 ? -8.758 24.125 1.799 1 94.19 244 GLN A CA 1
ATOM 1943 C C . GLN A 1 244 ? -8.914 25.438 2.557 1 94.19 244 GLN A C 1
ATOM 1945 O O . GLN A 1 244 ? -8.766 26.516 1.976 1 94.19 244 GLN A O 1
ATOM 1950 N N . HIS A 1 245 ? -9.414 25.438 3.705 1 89.31 245 HIS A N 1
ATOM 1951 C CA . HIS A 1 245 ? -9.531 26.641 4.52 1 89.31 245 HIS A CA 1
ATOM 1952 C C . HIS A 1 245 ? -9.203 26.359 5.98 1 89.31 245 HIS A C 1
ATOM 1954 O O . HIS A 1 245 ? -9.25 25.203 6.414 1 89.31 245 HIS A O 1
ATOM 1960 N N . MET B 1 1 ? -17.656 -34.156 -20.75 1 48.19 1 MET B N 1
ATOM 1961 C CA . MET B 1 1 ? -17.828 -32.875 -20.078 1 48.19 1 MET B CA 1
ATOM 1962 C C . MET B 1 1 ? -17.062 -31.766 -20.812 1 48.19 1 MET B C 1
ATOM 1964 O O . MET B 1 1 ? -15.984 -32 -21.344 1 48.19 1 MET B O 1
ATOM 1968 N N . ALA B 1 2 ? -17.734 -30.688 -21.203 1 60.72 2 ALA B N 1
ATOM 1969 C CA . ALA B 1 2 ? -17.156 -29.688 -22.094 1 60.72 2 ALA B CA 1
ATOM 1970 C C . ALA B 1 2 ? -15.844 -29.156 -21.531 1 60.72 2 ALA B C 1
ATOM 1972 O O . ALA B 1 2 ? -15.719 -28.922 -20.328 1 60.72 2 ALA B O 1
ATOM 1973 N N . GLN B 1 3 ? -14.781 -29.219 -22.172 1 79.25 3 GLN B N 1
ATOM 1974 C CA . GLN B 1 3 ? -13.461 -28.703 -21.812 1 79.25 3 GLN B CA 1
ATOM 1975 C C . GLN B 1 3 ? -13.539 -27.266 -21.328 1 79.25 3 GLN B C 1
ATOM 1977 O O . GLN B 1 3 ? -14.273 -26.453 -21.906 1 79.25 3 GLN B O 1
ATOM 1982 N N . PRO B 1 4 ? -12.766 -27.016 -20.234 1 89.62 4 PRO B N 1
ATOM 1983 C CA . PRO B 1 4 ? -12.82 -25.641 -19.766 1 89.62 4 PRO B CA 1
ATOM 1984 C C . PRO B 1 4 ? -12.273 -24.641 -20.781 1 89.62 4 PRO B C 1
ATOM 1986 O O . PRO B 1 4 ? -11.336 -24.953 -21.516 1 89.62 4 PRO B O 1
ATOM 1989 N N . SER B 1 5 ? -12.859 -23.516 -20.891 1 94.44 5 SER B N 1
ATOM 1990 C CA . SER B 1 5 ? -12.477 -22.484 -21.859 1 94.44 5 SER B CA 1
ATOM 1991 C C . SER B 1 5 ? -11.219 -21.75 -21.406 1 94.44 5 SER B C 1
ATOM 1993 O O . SER B 1 5 ? -10.508 -21.156 -22.219 1 94.44 5 SER B O 1
ATOM 1995 N N . ILE B 1 6 ? -10.852 -21.812 -20.125 1 98.31 6 ILE B N 1
ATOM 1996 C CA . ILE B 1 6 ? -9.703 -21.078 -19.594 1 98.31 6 ILE B CA 1
ATOM 1997 C C . ILE B 1 6 ? -8.484 -22.016 -19.531 1 98.31 6 ILE B C 1
ATOM 1999 O O . ILE B 1 6 ? -8.531 -23.062 -18.891 1 98.31 6 ILE B O 1
ATOM 2003 N N . ILE B 1 7 ? -7.5 -21.609 -20.281 1 98.69 7 ILE B N 1
ATOM 2004 C CA . ILE B 1 7 ? -6.188 -22.25 -20.188 1 98.69 7 ILE B CA 1
ATOM 2005 C C . ILE B 1 7 ? -5.281 -21.438 -19.266 1 98.69 7 ILE B C 1
ATOM 2007 O O . ILE B 1 7 ? -5.109 -20.234 -19.469 1 98.69 7 ILE B O 1
ATOM 2011 N N . PHE B 1 8 ? -4.746 -22.078 -18.312 1 98.69 8 PHE B N 1
ATOM 2012 C CA . PHE B 1 8 ? -3.918 -21.453 -17.281 1 98.69 8 PHE B CA 1
ATOM 2013 C C . PHE B 1 8 ? -2.48 -21.953 -17.375 1 98.69 8 PHE B C 1
ATOM 2015 O O . PHE B 1 8 ? -2.215 -23.141 -17.172 1 98.69 8 PHE B O 1
ATOM 2022 N N . TYR B 1 9 ? -1.546 -21.062 -17.688 1 98.81 9 TYR B N 1
ATOM 2023 C CA . TYR B 1 9 ? -0.132 -21.406 -17.797 1 98.81 9 TYR B CA 1
ATOM 2024 C C . TYR B 1 9 ? 0.576 -21.219 -16.453 1 98.81 9 TYR B C 1
ATOM 2026 O O . TYR B 1 9 ? 0.61 -20.125 -15.914 1 98.81 9 TYR B O 1
ATOM 2034 N N . ASP B 1 10 ? 1.115 -22.281 -15.953 1 98.56 10 ASP B N 1
ATOM 2035 C CA . ASP B 1 10 ? 1.736 -22.375 -14.633 1 98.56 10 ASP B CA 1
ATOM 2036 C C . ASP B 1 10 ? 3.137 -22.984 -14.727 1 98.56 10 ASP B C 1
ATOM 2038 O O . ASP B 1 10 ? 3.551 -23.438 -15.797 1 98.56 10 ASP B O 1
ATOM 2042 N N . ILE B 1 11 ? 3.906 -22.875 -13.711 1 98.56 11 ILE B N 1
ATOM 2043 C CA . ILE B 1 11 ? 5.277 -23.375 -13.656 1 98.56 11 ILE B CA 1
ATOM 2044 C C . ILE B 1 11 ? 5.32 -24.688 -12.875 1 98.56 11 ILE B C 1
ATOM 2046 O O . ILE B 1 11 ? 4.902 -24.734 -11.711 1 98.56 11 ILE B O 1
ATOM 2050 N N . PRO B 1 12 ? 5.785 -25.719 -13.461 1 98.38 12 PRO B N 1
ATOM 2051 C CA . PRO B 1 12 ? 5.816 -27.016 -12.766 1 98.38 12 PRO B CA 1
ATOM 2052 C C . PRO B 1 12 ? 6.961 -27.109 -11.758 1 98.38 12 PRO B C 1
ATOM 2054 O O . PRO B 1 12 ? 7.879 -26.281 -11.781 1 98.38 12 PRO B O 1
ATOM 2057 N N . SER B 1 13 ? 6.887 -27.938 -10.859 1 97.88 13 SER B N 1
ATOM 2058 C CA . SER B 1 13 ? 7.934 -28.328 -9.914 1 97.88 13 SER B CA 1
ATOM 2059 C C . SER B 1 13 ? 8.102 -29.828 -9.844 1 97.88 13 SER B C 1
ATOM 2061 O O . SER B 1 13 ? 7.406 -30.578 -10.547 1 97.88 13 SER B O 1
ATOM 2063 N N . SER B 1 14 ? 9.078 -30.25 -9.102 1 97 14 SER B N 1
ATOM 2064 C CA . SER B 1 14 ? 9.312 -31.672 -8.914 1 97 14 SER B CA 1
ATOM 2065 C C . SER B 1 14 ? 8.406 -32.25 -7.84 1 97 14 SER B C 1
ATOM 2067 O O . SER B 1 14 ? 8.492 -33.438 -7.516 1 97 14 SER B O 1
ATOM 2069 N N . LEU B 1 15 ? 7.5 -31.422 -7.355 1 96.12 15 LEU B N 1
ATOM 2070 C CA . LEU B 1 15 ? 6.605 -31.812 -6.273 1 96.12 15 LEU B CA 1
ATOM 2071 C C . LEU B 1 15 ? 5.355 -32.5 -6.82 1 96.12 15 LEU B C 1
ATOM 2073 O O . LEU B 1 15 ? 5.074 -32.406 -8.016 1 96.12 15 LEU B O 1
ATOM 2077 N N . ASP B 1 16 ? 4.688 -33.219 -5.867 1 94.44 16 ASP B N 1
ATOM 2078 C CA . ASP B 1 16 ? 3.352 -33.75 -6.109 1 94.44 16 ASP B CA 1
ATOM 2079 C C . ASP B 1 16 ? 2.4 -33.375 -4.969 1 94.44 16 ASP B C 1
ATOM 2081 O O . ASP B 1 16 ? 2.508 -33.906 -3.867 1 94.44 16 ASP B O 1
ATOM 2085 N N . PRO B 1 17 ? 1.435 -32.5 -5.203 1 95.19 17 PRO B N 1
ATOM 2086 C CA . PRO B 1 17 ? 1.061 -31.766 -6.426 1 95.19 17 PRO B CA 1
ATOM 2087 C C . PRO B 1 17 ? 2.105 -30.75 -6.852 1 95.19 17 PRO B C 1
ATOM 2089 O O . PRO B 1 17 ? 2.943 -30.344 -6.043 1 95.19 17 PRO B O 1
ATOM 2092 N N . GLN B 1 18 ? 2.008 -30.172 -8.078 1 96 18 GLN B N 1
ATOM 2093 C CA . GLN B 1 18 ? 3.105 -29.469 -8.734 1 96 18 GLN B CA 1
ATOM 2094 C C . GLN B 1 18 ? 3.088 -27.984 -8.406 1 96 18 GLN B C 1
ATOM 2096 O O . GLN B 1 18 ? 4.121 -27.312 -8.484 1 96 18 GLN B O 1
ATOM 2101 N N . PRO B 1 19 ? 1.853 -27.375 -8.164 1 97.69 19 PRO B N 1
ATOM 2102 C CA . PRO B 1 19 ? 1.858 -25.922 -7.973 1 97.69 19 PRO B CA 1
ATOM 2103 C C . PRO B 1 19 ? 2.74 -25.484 -6.805 1 97.69 19 PRO B C 1
ATOM 2105 O O . PRO B 1 19 ? 2.727 -26.109 -5.746 1 97.69 19 PRO B O 1
ATOM 2108 N N . TRP B 1 20 ? 3.504 -24.406 -7.035 1 97.56 20 TRP B N 1
ATOM 2109 C CA . TRP B 1 20 ? 4.434 -24 -5.984 1 97.56 20 TRP B CA 1
ATOM 2110 C C . TRP B 1 20 ? 4.617 -22.484 -5.965 1 97.56 20 TRP B C 1
ATOM 2112 O O . TRP B 1 20 ? 4.723 -21.875 -4.898 1 97.56 20 TRP B O 1
ATOM 2122 N N . SER B 1 21 ? 4.57 -21.797 -7.082 1 97.69 21 SER B N 1
ATOM 2123 C CA . SER B 1 21 ? 4.965 -20.406 -7.227 1 97.69 21 SER B CA 1
ATOM 2124 C C . SER B 1 21 ? 3.902 -19.469 -6.668 1 97.69 21 SER B C 1
ATOM 2126 O O . SER B 1 21 ? 2.715 -19.609 -6.965 1 97.69 21 SER B O 1
ATOM 2128 N N . PRO B 1 22 ? 4.32 -18.516 -5.871 1 97.5 22 PRO B N 1
ATOM 2129 C CA . PRO B 1 22 ? 3.328 -17.578 -5.32 1 97.5 22 PRO B CA 1
ATOM 2130 C C . PRO B 1 22 ? 2.619 -16.766 -6.402 1 97.5 22 PRO B C 1
ATOM 2132 O O . PRO B 1 22 ? 1.438 -16.438 -6.258 1 97.5 22 PRO B O 1
ATOM 2135 N N . ASN B 1 23 ? 3.299 -16.516 -7.48 1 97.31 23 ASN B N 1
ATOM 2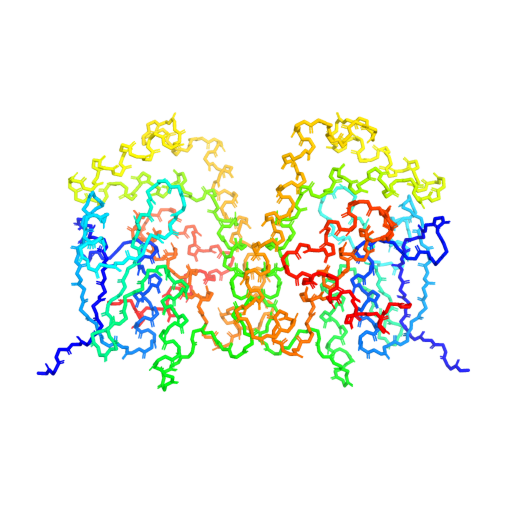136 C CA . ASN B 1 23 ? 2.715 -15.719 -8.555 1 97.31 23 ASN B CA 1
ATOM 2137 C C . ASN B 1 23 ? 1.621 -16.484 -9.289 1 97.31 23 ASN B C 1
ATOM 2139 O O . ASN B 1 23 ? 0.573 -15.93 -9.617 1 97.31 23 ASN B O 1
ATOM 2143 N N . THR B 1 24 ? 1.863 -17.734 -9.539 1 98.44 24 THR B N 1
ATOM 2144 C CA . THR B 1 24 ? 0.858 -18.531 -10.242 1 98.44 24 THR B CA 1
ATOM 2145 C C . THR B 1 24 ? -0.233 -19 -9.281 1 98.44 24 THR B C 1
ATOM 2147 O O . THR B 1 24 ? -1.387 -19.156 -9.688 1 98.44 24 THR B O 1
ATOM 2150 N N . TRP B 1 25 ? 0.076 -19.156 -8.039 1 98.56 25 TRP B N 1
ATOM 2151 C CA . TRP B 1 25 ? -0.951 -19.469 -7.051 1 98.56 25 TRP B CA 1
ATOM 2152 C C . TRP B 1 25 ? -1.993 -18.359 -6.977 1 98.56 25 TRP B C 1
ATOM 2154 O O . TRP B 1 25 ? -3.174 -18.625 -6.738 1 98.56 25 TRP B O 1
ATOM 2164 N N . ARG B 1 26 ? -1.58 -17.141 -7.105 1 98.31 26 ARG B N 1
ATOM 2165 C CA . ARG B 1 26 ? -2.521 -16.016 -7.09 1 98.31 26 ARG B CA 1
ATOM 2166 C C . ARG B 1 26 ? -3.648 -16.234 -8.094 1 98.31 26 ARG B C 1
ATOM 2168 O O . ARG B 1 26 ? -4.824 -16.109 -7.75 1 98.31 26 ARG B O 1
ATOM 2175 N N . THR B 1 27 ? -3.268 -16.609 -9.281 1 98.75 27 THR B N 1
ATOM 2176 C CA . THR B 1 27 ? -4.254 -16.859 -10.328 1 98.75 27 THR B CA 1
ATOM 2177 C C . THR B 1 27 ? -5.023 -18.141 -10.062 1 98.75 27 THR B C 1
ATOM 2179 O O . THR B 1 27 ? -6.242 -18.203 -10.25 1 98.75 27 THR B O 1
ATOM 2182 N N . ARG B 1 28 ? -4.344 -19.172 -9.586 1 98.75 28 ARG B N 1
ATOM 2183 C CA . ARG B 1 28 ? -4.996 -20.422 -9.266 1 98.75 28 ARG B CA 1
ATOM 2184 C C . ARG B 1 28 ? -6.055 -20.234 -8.188 1 98.75 28 ARG B C 1
ATOM 2186 O O . ARG B 1 28 ? -7.195 -20.688 -8.336 1 98.75 28 ARG B O 1
ATOM 2193 N N . TYR B 1 29 ? -5.691 -19.531 -7.113 1 98.81 29 TYR B N 1
ATOM 2194 C CA . TYR B 1 29 ? -6.637 -19.219 -6.047 1 98.81 29 TYR B CA 1
ATOM 2195 C C . TYR B 1 29 ? -7.809 -18.406 -6.578 1 98.81 29 TYR B C 1
ATOM 2197 O O . TYR B 1 29 ? -8.961 -18.641 -6.203 1 98.81 29 TYR B O 1
ATOM 2205 N N . ALA B 1 30 ? -7.508 -17.406 -7.441 1 98.81 30 ALA B N 1
ATOM 2206 C CA . ALA B 1 30 ? -8.562 -16.578 -8.008 1 98.81 30 ALA B CA 1
ATOM 2207 C C . ALA B 1 30 ? -9.562 -17.422 -8.805 1 98.81 30 ALA B C 1
ATOM 2209 O O . ALA B 1 30 ? -10.773 -17.281 -8.633 1 98.81 30 ALA B O 1
ATOM 2210 N N . LEU B 1 31 ? -9.047 -18.297 -9.672 1 98.75 31 LEU B N 1
ATOM 2211 C CA . LEU B 1 31 ? -9.891 -19.156 -10.484 1 98.75 31 LEU B CA 1
ATOM 2212 C C . LEU B 1 31 ? -10.734 -20.078 -9.609 1 98.75 31 LEU B C 1
ATOM 2214 O O . LEU B 1 31 ? -11.945 -20.203 -9.828 1 98.75 31 LEU B O 1
ATOM 2218 N N . ASN B 1 32 ? -10.125 -20.625 -8.617 1 98.75 32 ASN B N 1
ATOM 2219 C CA . ASN B 1 32 ? -10.82 -21.562 -7.738 1 98.75 32 ASN B CA 1
ATOM 2220 C C . ASN B 1 32 ? -11.859 -20.859 -6.875 1 98.75 32 ASN B C 1
ATOM 2222 O O . ASN B 1 32 ? -12.953 -21.375 -6.652 1 98.75 32 ASN B O 1
ATOM 2226 N N . TYR B 1 33 ? -11.508 -19.703 -6.359 1 98.69 33 TYR B N 1
ATOM 2227 C CA . TYR B 1 33 ? -12.438 -18.906 -5.559 1 98.69 33 TYR B CA 1
ATOM 2228 C C . TYR B 1 33 ? -13.68 -18.547 -6.355 1 98.69 33 TYR B C 1
ATOM 2230 O O . TYR B 1 33 ? -14.797 -18.609 -5.832 1 98.69 33 TYR B O 1
ATOM 2238 N N . LYS B 1 34 ? -13.469 -18.297 -7.645 1 98.56 34 LYS B N 1
ATOM 2239 C CA . LYS B 1 34 ? -14.57 -17.906 -8.516 1 98.56 34 LYS B CA 1
ATOM 2240 C C . LYS B 1 34 ? -15.297 -19.125 -9.078 1 98.56 34 LYS B C 1
ATOM 2242 O O . LYS B 1 34 ? -16.328 -18.984 -9.742 1 98.56 34 LYS B O 1
ATOM 2247 N N . GLY B 1 35 ? -14.75 -20.312 -8.844 1 98.19 35 GLY B N 1
ATOM 2248 C CA . GLY B 1 35 ? -15.375 -21.547 -9.305 1 98.19 35 GLY B CA 1
ATOM 2249 C C . GLY B 1 35 ? -15.281 -21.734 -10.805 1 98.19 35 GLY B C 1
ATOM 2250 O O . GLY B 1 35 ? -16.188 -22.297 -11.422 1 98.19 35 GLY B O 1
ATOM 2251 N N . LEU B 1 36 ? -14.227 -21.25 -11.375 1 98 36 LEU B N 1
ATOM 2252 C CA . LEU B 1 36 ? -14.047 -21.344 -12.82 1 98 36 LEU B CA 1
ATOM 2253 C C . LEU B 1 36 ? -13.172 -22.547 -13.188 1 98 36 LEU B C 1
ATOM 2255 O O . LEU B 1 36 ? -12.086 -22.703 -12.633 1 98 36 LEU B O 1
ATOM 2259 N N . ALA B 1 37 ? -13.68 -23.328 -14.047 1 97.44 37 ALA B N 1
ATOM 2260 C CA . ALA B 1 37 ? -12.898 -24.469 -14.531 1 97.44 37 ALA B CA 1
ATOM 2261 C C . ALA B 1 37 ? -11.766 -24.016 -15.445 1 97.44 37 ALA B C 1
ATOM 2263 O O . ALA B 1 37 ? -11.93 -23.062 -16.219 1 97.44 37 ALA B O 1
ATOM 2264 N N . TYR B 1 38 ? -10.641 -24.719 -15.359 1 98.19 38 TYR B N 1
ATOM 2265 C CA . TYR B 1 38 ? -9.508 -24.375 -16.203 1 98.19 38 TYR B CA 1
ATOM 2266 C C . TYR B 1 38 ? -8.641 -25.594 -16.484 1 98.19 38 TYR B C 1
ATOM 2268 O O . TYR B 1 38 ? -8.742 -26.609 -15.766 1 98.19 38 TYR B O 1
ATOM 2276 N N . GLN B 1 39 ? -7.914 -25.469 -17.531 1 97.88 39 GLN B N 1
ATOM 2277 C CA . GLN B 1 39 ? -6.871 -26.438 -17.859 1 97.88 39 GLN B CA 1
ATOM 2278 C C . GLN B 1 39 ? -5.484 -25.859 -17.609 1 97.88 39 GLN B C 1
ATOM 2280 O O . GLN B 1 39 ? -5.191 -24.734 -18.031 1 97.88 39 GLN B O 1
ATOM 2285 N N . THR B 1 40 ? -4.629 -26.609 -16.922 1 98.12 40 THR B N 1
ATOM 2286 C CA . THR B 1 40 ? -3.285 -26.141 -16.625 1 98.12 40 THR B CA 1
ATOM 2287 C C . THR B 1 40 ? -2.295 -26.594 -17.688 1 98.12 40 THR B C 1
ATOM 2289 O O . THR B 1 40 ? -2.301 -27.75 -18.094 1 98.12 40 THR B O 1
ATOM 2292 N N . VAL B 1 41 ? -1.607 -25.688 -18.203 1 98.56 41 VAL B N 1
ATOM 2293 C CA . VAL B 1 41 ? -0.444 -25.969 -19.031 1 98.56 41 VAL B CA 1
ATOM 2294 C C . VAL B 1 41 ? 0.835 -25.641 -18.266 1 98.56 41 VAL B C 1
ATOM 2296 O O . VAL B 1 41 ? 1.027 -24.516 -17.812 1 98.56 41 VAL B O 1
ATOM 2299 N N . TRP B 1 42 ? 1.652 -26.625 -18.125 1 98.69 42 TRP B N 1
ATOM 2300 C CA . TRP B 1 42 ? 2.896 -26.453 -17.375 1 98.69 42 TRP B CA 1
ATOM 2301 C C . TRP B 1 42 ? 4.016 -25.969 -18.297 1 98.69 42 TRP B C 1
ATOM 2303 O O . TRP B 1 42 ? 4.258 -26.547 -19.359 1 98.69 42 TRP B O 1
ATOM 2313 N N . VAL B 1 43 ? 4.695 -24.906 -17.891 1 98.81 43 VAL B N 1
ATOM 2314 C CA . VAL B 1 43 ? 5.773 -24.312 -18.672 1 98.81 43 VAL B CA 1
ATOM 2315 C C . VAL B 1 43 ? 7.023 -24.156 -17.797 1 98.81 43 VAL B C 1
ATOM 2317 O O . VAL B 1 43 ? 7.004 -23.469 -16.781 1 98.81 43 VAL B O 1
ATOM 2320 N N . GLU B 1 44 ? 8.117 -24.797 -18.25 1 98.56 44 GLU B N 1
ATOM 2321 C CA . GLU B 1 44 ? 9.383 -24.641 -17.531 1 98.56 44 GLU B CA 1
ATOM 2322 C C . GLU B 1 44 ? 9.922 -23.219 -17.672 1 98.56 44 GLU B C 1
ATOM 2324 O O . GLU B 1 44 ? 9.742 -22.578 -18.703 1 98.56 44 GLU B O 1
ATOM 2329 N N . TYR B 1 45 ? 10.711 -22.75 -16.703 1 97.75 45 TYR B N 1
ATOM 2330 C CA . TYR B 1 45 ? 11.211 -21.375 -16.609 1 97.75 45 TYR B CA 1
ATOM 2331 C C . TYR B 1 45 ? 11.883 -20.969 -17.922 1 97.75 45 TYR B C 1
ATOM 2333 O O . TYR B 1 45 ? 11.562 -19.906 -18.484 1 97.75 45 TYR B O 1
ATOM 2341 N N . PRO B 1 46 ? 12.781 -21.75 -18.438 1 97.81 46 PRO B N 1
ATOM 2342 C CA . PRO B 1 46 ? 13.516 -21.281 -19.625 1 97.81 46 PRO B CA 1
ATOM 2343 C C . PRO B 1 46 ? 12.648 -21.203 -20.875 1 97.81 46 PRO B C 1
ATOM 2345 O O . PRO B 1 46 ? 13.055 -20.625 -21.875 1 97.81 46 PRO B O 1
ATOM 2348 N N . ASP B 1 47 ? 11.477 -21.828 -20.812 1 98.56 47 ASP B N 1
ATOM 2349 C CA . ASP B 1 47 ? 10.609 -21.891 -21.984 1 98.56 47 ASP B CA 1
ATOM 2350 C C . ASP B 1 47 ? 9.555 -20.781 -21.938 1 98.56 47 ASP B C 1
ATOM 2352 O O . ASP B 1 47 ? 8.797 -20.609 -22.906 1 98.56 47 ASP B O 1
ATOM 2356 N N . ILE B 1 48 ? 9.438 -19.984 -20.891 1 98.38 48 ILE B N 1
ATOM 2357 C CA . ILE B 1 48 ? 8.336 -19.047 -20.641 1 98.38 48 ILE B CA 1
ATOM 2358 C C . ILE B 1 48 ? 8.281 -18.016 -21.766 1 98.38 48 ILE B C 1
ATOM 2360 O O . ILE B 1 48 ? 7.223 -17.766 -22.328 1 98.38 48 ILE B O 1
ATOM 2364 N N . GLU B 1 49 ? 9.406 -17.453 -22.078 1 97.81 49 GLU B N 1
ATOM 2365 C CA . GLU B 1 49 ? 9.422 -16.406 -23.109 1 97.81 49 GLU B CA 1
ATOM 2366 C C . GLU B 1 49 ? 8.93 -16.953 -24.453 1 97.81 49 GLU B C 1
ATOM 2368 O O . GLU B 1 49 ? 8.062 -16.344 -25.078 1 97.81 49 GLU B O 1
ATOM 2373 N N . GLU B 1 50 ? 9.453 -18.062 -24.844 1 98.31 50 GLU B N 1
ATOM 2374 C CA . GLU B 1 50 ? 9.086 -18.656 -26.125 1 98.31 50 GLU B CA 1
ATOM 2375 C C . GLU B 1 50 ? 7.602 -19 -26.172 1 98.31 50 GLU B C 1
ATOM 2377 O O . GLU B 1 50 ? 6.914 -18.703 -27.156 1 98.31 50 GLU B O 1
ATOM 2382 N N . VAL B 1 51 ? 7.113 -19.656 -25.109 1 98.5 51 VAL B N 1
ATOM 2383 C CA . VAL B 1 51 ? 5.715 -20.047 -25.047 1 98.5 51 VAL B CA 1
ATOM 2384 C C . VAL B 1 51 ? 4.82 -18.812 -25.078 1 98.5 51 VAL B C 1
ATOM 2386 O O . VAL B 1 51 ? 3.83 -18.766 -25.812 1 98.5 51 VAL B O 1
ATOM 2389 N N . CYS B 1 52 ? 5.152 -17.797 -24.266 1 98.5 52 CYS B N 1
ATOM 2390 C CA . CYS B 1 52 ? 4.363 -16.562 -24.203 1 98.5 52 CYS B CA 1
ATOM 2391 C C . CYS B 1 52 ? 4.297 -15.906 -25.578 1 98.5 52 CYS B C 1
ATOM 2393 O O . CYS B 1 52 ? 3.223 -15.516 -26.031 1 98.5 52 CYS B O 1
ATOM 2395 N N . LYS B 1 53 ? 5.414 -15.805 -26.25 1 98.06 53 LYS B N 1
ATOM 2396 C CA . LYS B 1 53 ? 5.453 -15.227 -27.594 1 98.06 53 LYS B CA 1
ATOM 2397 C C . LYS B 1 53 ? 4.594 -16.031 -28.562 1 98.06 53 LYS B C 1
ATOM 2399 O O . LYS B 1 53 ? 3.859 -15.453 -29.375 1 98.06 53 LYS B O 1
ATOM 2404 N N . LYS B 1 54 ? 4.688 -17.281 -28.484 1 98.31 54 LYS B N 1
ATOM 2405 C CA . LYS B 1 54 ? 3.957 -18.172 -29.375 1 98.31 54 LYS B CA 1
ATOM 2406 C C . LYS B 1 54 ? 2.449 -17.984 -29.234 1 98.31 54 LYS B C 1
ATOM 2408 O O . LYS B 1 54 ? 1.724 -17.969 -30.234 1 98.31 54 LYS B O 1
ATOM 2413 N N . ILE B 1 55 ? 1.949 -17.828 -28.016 1 97.81 55 ILE B N 1
ATOM 2414 C CA . ILE B 1 55 ? 0.508 -17.75 -27.797 1 97.81 55 ILE B CA 1
ATOM 2415 C C . ILE B 1 55 ? 0.048 -16.297 -27.906 1 97.81 55 ILE B C 1
ATOM 2417 O O . ILE B 1 55 ? -1.15 -16.016 -27.844 1 97.81 55 ILE B O 1
ATOM 2421 N N . GLY B 1 56 ? 1.062 -15.359 -27.969 1 97.56 56 GLY B N 1
ATOM 2422 C CA . GLY B 1 56 ? 0.725 -13.953 -28.141 1 97.56 56 GLY B CA 1
ATOM 2423 C C . GLY B 1 56 ? 0.517 -13.211 -26.844 1 97.56 56 GLY B C 1
ATOM 2424 O O . GLY B 1 56 ? -0.226 -12.234 -26.797 1 97.56 56 GLY B O 1
ATOM 2425 N N . ALA B 1 57 ? 1.093 -13.742 -25.766 1 97.94 57 ALA B N 1
ATOM 2426 C CA . ALA B 1 57 ? 1.021 -13.047 -24.484 1 97.94 57 ALA B CA 1
ATOM 2427 C C . ALA B 1 57 ? 1.943 -11.836 -24.469 1 97.94 57 ALA B C 1
ATOM 2429 O O . ALA B 1 57 ? 3.059 -11.883 -25 1 97.94 57 ALA B O 1
ATOM 2430 N N . ALA B 1 58 ? 1.567 -10.758 -23.875 1 96.31 58 ALA B N 1
ATOM 2431 C CA . ALA B 1 58 ? 2.375 -9.547 -23.766 1 96.31 58 ALA B CA 1
ATOM 2432 C C . ALA B 1 58 ? 3.447 -9.695 -22.688 1 96.31 58 ALA B C 1
ATOM 2434 O O . ALA B 1 58 ? 3.275 -10.453 -21.734 1 96.31 58 ALA B O 1
ATOM 2435 N N . PRO B 1 59 ? 4.531 -8.977 -22.844 1 96.19 59 PRO B N 1
ATOM 2436 C CA . PRO B 1 59 ? 5.496 -8.922 -21.75 1 96.19 59 PRO B CA 1
ATOM 2437 C C . PRO B 1 59 ? 4.906 -8.305 -20.484 1 96.19 59 PRO B C 1
ATOM 2439 O O . PRO B 1 59 ? 4.074 -7.395 -20.562 1 96.19 59 PRO B O 1
ATOM 2442 N N . THR B 1 60 ? 5.363 -8.797 -19.391 1 94.06 60 THR B N 1
ATOM 2443 C CA . THR B 1 60 ? 4.844 -8.32 -18.109 1 94.06 60 THR B CA 1
ATOM 2444 C C . THR B 1 60 ? 5.809 -7.324 -17.469 1 94.06 60 THR B C 1
ATOM 2446 O O . THR B 1 60 ? 5.43 -6.59 -16.562 1 94.06 60 THR B O 1
ATOM 2449 N N . ARG B 1 61 ? 7.062 -7.324 -17.906 1 92 61 ARG B N 1
ATOM 2450 C CA . ARG B 1 61 ? 8.094 -6.465 -17.328 1 92 61 ARG B CA 1
ATOM 2451 C C . ARG B 1 61 ? 8.797 -5.656 -18.422 1 92 61 ARG B C 1
ATOM 2453 O O . ARG B 1 61 ? 8.695 -5.98 -19.609 1 92 61 ARG B O 1
ATOM 2460 N N . THR B 1 62 ? 9.445 -4.582 -17.938 1 89.12 62 THR B N 1
ATOM 2461 C CA . THR B 1 62 ? 10.195 -3.744 -18.875 1 89.12 62 THR B CA 1
ATOM 2462 C C . THR B 1 62 ? 11.688 -4.086 -18.828 1 89.12 62 THR B C 1
ATOM 2464 O O . THR B 1 62 ? 12.453 -3.631 -19.672 1 89.12 62 THR B O 1
ATOM 2467 N N . VAL B 1 63 ? 12.109 -4.855 -17.812 1 85 63 VAL B N 1
ATOM 2468 C CA . VAL B 1 63 ? 13.477 -5.336 -17.688 1 85 63 VAL B CA 1
ATOM 2469 C C . VAL B 1 63 ? 13.492 -6.863 -17.688 1 85 63 VAL B C 1
ATOM 2471 O O . VAL B 1 63 ? 12.516 -7.496 -17.281 1 85 63 VAL B O 1
ATOM 2474 N N . ALA B 1 64 ? 14.523 -7.445 -18.094 1 85.56 64 ALA B N 1
ATOM 2475 C CA . ALA B 1 64 ? 14.617 -8.898 -18.188 1 85.56 64 ALA B CA 1
ATOM 2476 C C . ALA B 1 64 ? 14.469 -9.547 -16.812 1 85.56 64 ALA B C 1
ATOM 2478 O O . ALA B 1 64 ? 15 -9.031 -15.812 1 85.56 64 ALA B O 1
ATOM 2479 N N . PRO B 1 65 ? 13.781 -10.711 -16.875 1 90.81 65 PRO B N 1
ATOM 2480 C CA . PRO B 1 65 ? 13 -11.344 -17.938 1 90.81 65 PRO B CA 1
ATOM 2481 C C . PRO B 1 65 ? 11.695 -10.617 -18.234 1 90.81 65 PRO B C 1
ATOM 2483 O O . PRO B 1 65 ? 10.906 -10.367 -17.328 1 90.81 65 PRO B O 1
ATOM 2486 N N . LEU B 1 66 ? 11.383 -10.438 -19.422 1 94 66 LEU B N 1
ATOM 2487 C CA . LEU B 1 66 ? 10.242 -9.625 -19.844 1 94 66 LEU B CA 1
ATOM 2488 C C . LEU B 1 66 ? 8.938 -10.391 -19.672 1 94 66 LEU B C 1
ATOM 2490 O O . LEU B 1 66 ? 7.891 -9.781 -19.438 1 94 66 LEU B O 1
ATOM 2494 N N . TYR B 1 67 ? 9.07 -11.695 -19.859 1 96.81 67 TYR B N 1
ATOM 2495 C CA . TYR B 1 67 ? 7.883 -12.539 -19.812 1 96.81 67 TYR B CA 1
ATOM 2496 C C . TYR B 1 67 ? 7.871 -13.406 -18.562 1 96.81 67 TYR B C 1
ATOM 2498 O O . TYR B 1 67 ? 8.867 -14.062 -18.25 1 96.81 67 TYR B O 1
ATOM 2506 N N . THR B 1 68 ? 6.809 -13.383 -17.875 1 96.81 68 THR B N 1
ATOM 2507 C CA . THR B 1 68 ? 6.641 -14.188 -16.672 1 96.81 68 THR B CA 1
ATOM 2508 C C . THR B 1 68 ? 5.293 -14.898 -16.672 1 96.81 68 THR B C 1
ATOM 2510 O O . THR B 1 68 ? 4.492 -14.711 -17.594 1 96.81 68 THR B O 1
ATOM 2513 N N . LEU B 1 69 ? 5.07 -15.812 -15.836 1 97.94 69 LEU B N 1
ATOM 2514 C CA . LEU B 1 69 ? 3.785 -16.438 -15.555 1 97.94 69 LEU B CA 1
ATOM 2515 C C . LEU B 1 69 ? 3.229 -15.969 -14.219 1 97.94 69 LEU B C 1
ATOM 2517 O O . LEU B 1 69 ? 3.982 -15.531 -13.344 1 97.94 69 LEU B O 1
ATOM 2521 N N . PRO B 1 70 ? 1.984 -15.883 -14.109 1 98.12 70 PRO B N 1
ATOM 2522 C CA . PRO B 1 70 ? 0.933 -16.594 -14.836 1 98.12 70 PRO B CA 1
ATOM 2523 C C . PRO B 1 70 ? 0.51 -15.883 -16.125 1 98.12 70 PRO B C 1
ATOM 2525 O O . PRO B 1 70 ? 0.711 -14.672 -16.25 1 98.12 70 PRO B O 1
ATOM 2528 N N . VAL B 1 71 ? -0.039 -16.688 -16.984 1 98.69 71 VAL B N 1
ATOM 2529 C CA . VAL B 1 71 ? -0.787 -16.266 -18.172 1 98.69 71 VAL B CA 1
ATOM 2530 C C . VAL B 1 71 ? -2.064 -17.078 -18.297 1 98.69 71 VAL B C 1
ATOM 2532 O O . VAL B 1 71 ? -2.078 -18.281 -17.984 1 98.69 71 VAL B O 1
ATOM 2535 N N . ILE B 1 72 ? -3.137 -16.453 -18.688 1 98.69 72 ILE B N 1
ATOM 2536 C CA . ILE B 1 72 ? -4.32 -17.234 -19.047 1 98.69 72 ILE B CA 1
ATOM 2537 C C . ILE B 1 72 ? -4.699 -16.953 -20.5 1 98.69 72 ILE B C 1
ATOM 2539 O O . ILE B 1 72 ? -4.402 -15.891 -21.031 1 98.69 72 ILE B O 1
ATOM 2543 N N . HIS B 1 73 ? -5.246 -17.891 -21.125 1 98.56 73 HIS B N 1
ATOM 2544 C CA . HIS B 1 73 ? -5.949 -17.781 -22.391 1 98.56 73 HIS B CA 1
ATOM 2545 C C . HIS B 1 73 ? -7.398 -18.234 -22.266 1 98.56 73 HIS B C 1
ATOM 2547 O O . HIS B 1 73 ? -7.664 -19.422 -22.047 1 98.56 73 HIS B O 1
ATOM 2553 N N . ASP B 1 74 ? -8.305 -17.281 -22.297 1 98.31 74 ASP B N 1
ATOM 2554 C CA . ASP B 1 74 ? -9.727 -17.609 -22.312 1 98.31 74 ASP B CA 1
ATOM 2555 C C . ASP B 1 74 ? -10.219 -17.812 -23.75 1 98.31 74 ASP B C 1
ATOM 2557 O O . ASP B 1 74 ? -10.5 -16.844 -24.453 1 98.31 74 ASP B O 1
ATOM 2561 N N . THR B 1 75 ? -10.438 -18.984 -24.156 1 96.69 75 THR B N 1
ATOM 2562 C CA . THR B 1 75 ? -10.742 -19.312 -25.547 1 96.69 75 THR B CA 1
ATOM 2563 C C . THR B 1 75 ? -12.164 -18.875 -25.891 1 96.69 75 THR B C 1
ATOM 2565 O O . THR B 1 75 ? -12.492 -18.734 -27.078 1 96.69 75 THR B O 1
ATOM 2568 N N . SER B 1 76 ? -12.961 -18.719 -24.891 1 95.75 76 SER B N 1
ATOM 2569 C CA . SER B 1 76 ? -14.32 -18.25 -25.156 1 95.75 76 SER B CA 1
ATOM 2570 C C . SER B 1 76 ? -14.328 -16.797 -25.641 1 95.75 76 SER B C 1
ATOM 2572 O O . SER B 1 76 ? -15.203 -16.391 -26.406 1 95.75 76 SER B O 1
ATOM 2574 N N . THR B 1 77 ? -13.344 -16.016 -25.312 1 96.25 77 THR B N 1
ATOM 2575 C CA . THR B 1 77 ? -13.281 -14.617 -25.703 1 96.25 77 THR B CA 1
ATOM 2576 C C . THR B 1 77 ? -12.078 -14.359 -26.609 1 96.25 77 THR B C 1
ATOM 2578 O O . THR B 1 77 ? -11.992 -13.312 -27.25 1 96.25 77 THR B O 1
ATOM 2581 N N . GLY B 1 78 ? -11.164 -15.281 -26.531 1 97.25 78 GLY B N 1
ATOM 2582 C CA . GLY B 1 78 ? -9.938 -15.109 -27.297 1 97.25 78 GLY B CA 1
ATOM 2583 C C . GLY B 1 78 ? -8.891 -14.289 -26.562 1 97.25 78 GLY B C 1
ATOM 2584 O O . GLY B 1 78 ? -7.781 -14.102 -27.062 1 97.25 78 GLY B O 1
ATOM 2585 N N . VAL B 1 79 ? -9.125 -13.914 -25.359 1 97.69 79 VAL B N 1
ATOM 2586 C CA . VAL B 1 79 ? -8.258 -13.008 -24.609 1 97.69 79 VAL B CA 1
ATOM 2587 C C . VAL B 1 79 ? -7.09 -13.781 -24 1 97.69 79 VAL B C 1
ATOM 2589 O O . VAL B 1 79 ? -7.273 -14.875 -23.469 1 97.69 79 VAL B O 1
ATOM 2592 N N . ILE B 1 80 ? -5.906 -13.227 -24.188 1 98.44 80 ILE B N 1
ATOM 2593 C CA . ILE B 1 80 ? -4.688 -13.703 -23.531 1 98.44 80 ILE B CA 1
ATOM 2594 C C . ILE B 1 80 ? -4.148 -12.617 -22.609 1 98.44 80 ILE B C 1
ATOM 2596 O O . ILE B 1 80 ? -3.934 -11.477 -23.031 1 98.44 80 ILE B O 1
ATOM 2600 N N . LEU B 1 81 ? -4.008 -13 -21.375 1 98.06 81 LEU B N 1
ATOM 2601 C CA . LEU B 1 81 ? -3.613 -11.992 -20.406 1 98.06 81 LEU B CA 1
ATOM 2602 C C . LEU B 1 81 ? -2.48 -12.5 -19.516 1 98.06 81 LEU B C 1
ATOM 2604 O O . LEU B 1 81 ? -2.504 -13.656 -19.078 1 98.06 81 LEU B O 1
ATOM 2608 N N . SER B 1 82 ? -1.581 -11.594 -19.406 1 96 82 SER B N 1
ATOM 2609 C CA . SER B 1 82 ? -0.501 -11.805 -18.453 1 96 82 SER B CA 1
ATOM 2610 C C . SER B 1 82 ? -0.696 -10.953 -17.203 1 96 82 SER B C 1
ATOM 2612 O O . SER B 1 82 ? -1.533 -10.047 -17.188 1 96 82 SER B O 1
ATOM 2614 N N . ASP B 1 83 ? -0.068 -11.266 -16.078 1 92.56 83 ASP B N 1
ATOM 2615 C CA . ASP B 1 83 ? -0.028 -10.469 -14.867 1 92.56 83 ASP B CA 1
ATOM 2616 C C . ASP B 1 83 ? -1.194 -10.812 -13.945 1 92.56 83 ASP B C 1
ATOM 2618 O O . ASP B 1 83 ? -2.357 -10.695 -14.336 1 92.56 83 ASP B O 1
ATOM 2622 N N . GLY B 1 84 ? -0.919 -11.141 -12.766 1 94.88 84 GLY B N 1
ATOM 2623 C CA . GLY B 1 84 ? -1.864 -11.609 -11.766 1 94.88 84 GLY B CA 1
ATOM 2624 C C . GLY B 1 84 ? -3.029 -10.664 -11.555 1 94.88 84 GLY B C 1
ATOM 2625 O O . GLY B 1 84 ? -4.188 -11.047 -11.742 1 94.88 84 GLY B O 1
ATOM 2626 N N . PRO B 1 85 ? -2.76 -9.406 -11.289 1 96.31 85 PRO B N 1
ATOM 2627 C CA . PRO B 1 85 ? -3.846 -8.461 -11.031 1 96.31 85 PRO B CA 1
ATOM 2628 C C . PRO B 1 85 ? -4.707 -8.203 -12.266 1 96.31 85 PRO B C 1
ATOM 2630 O O . PRO B 1 85 ? -5.93 -8.086 -12.164 1 96.31 85 PRO B O 1
ATOM 2633 N N . ALA B 1 86 ? -4.09 -8.102 -13.43 1 96.75 86 ALA B N 1
ATOM 2634 C CA . ALA B 1 86 ? -4.84 -7.891 -14.664 1 96.75 86 ALA B CA 1
ATOM 2635 C C . ALA B 1 86 ? -5.758 -9.078 -14.953 1 96.75 86 ALA B C 1
ATOM 2637 O O . ALA B 1 86 ? -6.898 -8.891 -15.391 1 96.75 86 ALA B O 1
ATOM 2638 N N . ILE B 1 87 ? -5.246 -10.258 -14.711 1 98.44 87 ILE B N 1
ATOM 2639 C CA . ILE B 1 87 ? -6.047 -11.469 -14.883 1 98.44 87 ILE B CA 1
ATOM 2640 C C . ILE B 1 87 ? -7.25 -11.422 -13.938 1 98.44 87 ILE B C 1
ATOM 2642 O O . ILE B 1 87 ? -8.383 -11.68 -14.359 1 98.44 87 ILE B O 1
ATOM 2646 N N . ALA B 1 88 ? -7.02 -11.07 -12.711 1 98.62 88 ALA B N 1
ATOM 2647 C C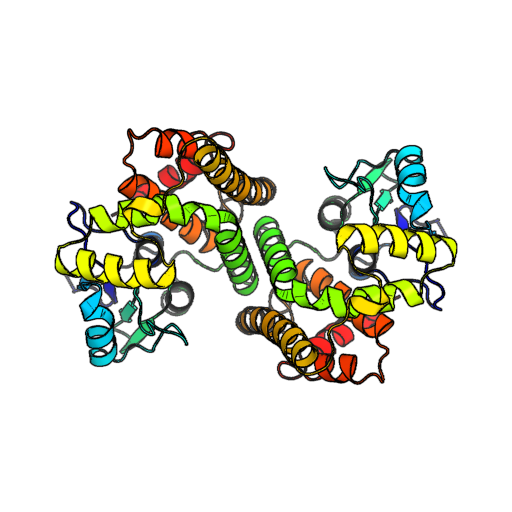A . ALA B 1 88 ? -8.094 -11 -11.719 1 98.62 88 ALA B CA 1
ATOM 2648 C C . ALA B 1 88 ? -9.156 -9.984 -12.125 1 98.62 88 ALA B C 1
ATOM 2650 O O . ALA B 1 88 ? -10.352 -10.25 -12.008 1 98.62 88 ALA B O 1
ATOM 2651 N N . GLU B 1 89 ? -8.727 -8.812 -12.633 1 98.06 89 GLU B N 1
ATOM 2652 C CA . GLU B 1 89 ? -9.664 -7.812 -13.125 1 98.06 89 GLU B CA 1
ATOM 2653 C C . GLU B 1 89 ? -10.5 -8.359 -14.273 1 98.06 89 GLU B C 1
ATOM 2655 O O . GLU B 1 89 ? -11.711 -8.125 -14.336 1 98.06 89 GLU B O 1
ATOM 2660 N N . TYR B 1 90 ? -9.844 -9.031 -15.18 1 98.31 90 TYR B N 1
ATOM 2661 C CA . TYR B 1 90 ? -10.531 -9.617 -16.328 1 98.31 90 TYR B CA 1
ATOM 2662 C C . TYR B 1 90 ? -11.578 -10.625 -15.875 1 98.31 90 TYR B C 1
ATOM 2664 O O . TYR B 1 90 ? -12.711 -10.609 -16.359 1 98.31 90 TYR B O 1
ATOM 2672 N N . LEU B 1 91 ? -11.211 -11.484 -14.938 1 98.56 91 LEU B N 1
ATOM 2673 C CA . LEU B 1 91 ? -12.133 -12.5 -14.453 1 98.56 91 LEU B CA 1
ATOM 2674 C C . LEU B 1 91 ? -13.359 -11.859 -13.812 1 98.56 91 LEU B C 1
ATOM 2676 O O . LEU B 1 91 ? -14.484 -12.344 -13.977 1 98.56 91 LEU B O 1
ATOM 2680 N N . ASP B 1 92 ? -13.141 -10.797 -13.039 1 98.44 92 ASP B N 1
ATOM 2681 C CA . ASP B 1 92 ? -14.25 -10.086 -12.43 1 98.44 92 ASP B CA 1
ATOM 2682 C C . ASP B 1 92 ? -15.188 -9.516 -13.5 1 98.44 92 ASP B C 1
ATOM 2684 O O . ASP B 1 92 ? -16.406 -9.562 -13.344 1 98.44 92 ASP B O 1
ATOM 2688 N N . LYS B 1 93 ? -14.602 -8.984 -14.508 1 97.38 93 LYS B N 1
ATOM 2689 C CA . LYS B 1 93 ? -15.375 -8.297 -15.547 1 97.38 93 LYS B CA 1
ATOM 2690 C C . LYS B 1 93 ? -16.125 -9.297 -16.422 1 97.38 93 LYS B C 1
ATOM 2692 O O . LYS B 1 93 ? -17.297 -9.094 -16.734 1 97.38 93 LYS B O 1
ATOM 2697 N N . HIS B 1 94 ? -15.5 -10.391 -16.812 1 97.75 94 HIS B N 1
ATOM 2698 C CA . HIS B 1 94 ? -16.047 -11.281 -17.828 1 97.75 94 HIS B CA 1
ATOM 2699 C C . HIS B 1 94 ? -16.859 -12.406 -17.203 1 97.75 94 HIS B C 1
ATOM 2701 O O . HIS B 1 94 ? -17.672 -13.039 -17.875 1 97.75 94 HIS B O 1
ATOM 2707 N N . TYR B 1 95 ? -16.641 -12.672 -15.945 1 97.69 95 TYR B N 1
ATOM 2708 C CA . TYR B 1 95 ? -17.422 -13.648 -15.195 1 97.69 95 TYR B CA 1
ATOM 2709 C C . TYR B 1 95 ? -18.062 -13.016 -13.969 1 97.69 95 TYR B C 1
ATOM 2711 O O . TYR B 1 95 ? -17.797 -13.422 -12.836 1 97.69 95 TYR B O 1
ATOM 2719 N N . PRO B 1 96 ? -18.953 -12.133 -14.18 1 96.75 96 PRO B N 1
ATOM 2720 C CA . PRO B 1 96 ? -19.469 -11.289 -13.109 1 96.75 96 PRO B CA 1
ATOM 2721 C C . PRO B 1 96 ? -20.391 -12.039 -12.148 1 96.75 96 PRO B C 1
ATOM 2723 O O . PRO B 1 96 ? -20.672 -11.562 -11.047 1 96.75 96 PRO B O 1
ATOM 2726 N N . ASP B 1 97 ? -20.922 -13.18 -12.492 1 97.62 97 ASP B N 1
ATOM 2727 C CA . ASP B 1 97 ? -21.828 -13.945 -11.648 1 97.62 97 ASP B CA 1
ATOM 2728 C C . ASP B 1 97 ? -21.062 -14.867 -10.703 1 97.62 97 ASP B C 1
ATOM 2730 O O . ASP B 1 97 ? -21.531 -15.953 -10.375 1 97.62 97 ASP B O 1
ATOM 2734 N N . THR B 1 98 ? -19.859 -14.609 -10.445 1 97.94 98 THR B N 1
ATOM 2735 C CA . THR B 1 98 ? -18.984 -15.281 -9.492 1 97.94 98 THR B CA 1
ATOM 2736 C C . THR B 1 98 ? -18.516 -14.305 -8.414 1 97.94 98 THR B C 1
ATOM 2738 O O . THR B 1 98 ? -18.703 -13.094 -8.547 1 97.94 98 THR B O 1
ATOM 2741 N N . PRO B 1 99 ? -18.031 -14.758 -7.309 1 98.06 99 PRO B N 1
ATOM 2742 C CA . PRO B 1 99 ? -17.531 -13.844 -6.277 1 98.06 99 PRO B CA 1
ATOM 2743 C C . PRO B 1 99 ? -16.5 -12.852 -6.805 1 98.06 99 PRO B C 1
ATOM 2745 O O . PRO B 1 99 ? -15.68 -13.203 -7.645 1 98.06 99 PRO B O 1
ATOM 2748 N N . LYS B 1 100 ? -16.562 -11.648 -6.328 1 98.19 100 LYS B N 1
ATOM 2749 C CA . LYS B 1 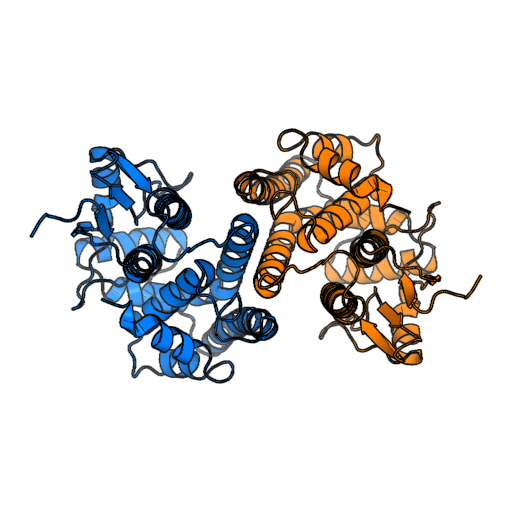100 ? -15.711 -10.578 -6.824 1 98.19 100 LYS B CA 1
ATOM 2750 C C . LYS B 1 100 ? -14.359 -10.578 -6.117 1 98.19 100 LYS B C 1
ATOM 2752 O O . LYS B 1 100 ? -14.297 -10.703 -4.891 1 98.19 100 LYS B O 1
ATOM 2757 N N . LEU B 1 101 ? -13.398 -10.453 -6.891 1 98.75 101 LEU B N 1
ATOM 2758 C CA . LEU B 1 101 ? -12.039 -10.297 -6.375 1 98.75 101 LEU B CA 1
ATOM 2759 C C . LEU B 1 101 ? -11.758 -8.844 -6.02 1 98.75 101 LEU B C 1
ATOM 2761 O O . LEU B 1 101 ? -10.984 -8.562 -5.098 1 98.75 101 LEU B O 1
ATOM 2765 N N . PHE B 1 102 ? -12.352 -7.973 -6.785 1 98.25 102 PHE B N 1
ATOM 2766 C CA . PHE B 1 102 ? -12.289 -6.531 -6.562 1 98.25 102 PHE B CA 1
ATOM 2767 C C . PHE B 1 102 ? -13.68 -5.953 -6.348 1 98.25 102 PHE B C 1
ATOM 2769 O O . PHE B 1 102 ? -14.266 -5.363 -7.258 1 98.25 102 PHE B O 1
ATOM 2776 N N . PRO B 1 103 ? -14.188 -6.086 -5.121 1 96.81 103 PRO B N 1
ATOM 2777 C CA . PRO B 1 103 ? -15.461 -5.418 -4.867 1 96.81 103 PRO B CA 1
ATOM 2778 C C . PRO B 1 103 ? -15.461 -3.955 -5.309 1 96.81 103 PRO B C 1
ATOM 2780 O O . PRO B 1 103 ? -14.406 -3.324 -5.363 1 96.81 103 PRO B O 1
ATOM 2783 N N . SER B 1 104 ? -16.641 -3.424 -5.602 1 93.69 104 SER B N 1
ATOM 2784 C CA . SER B 1 104 ? -16.797 -2.107 -6.215 1 93.69 104 SER B CA 1
ATOM 2785 C C . SER B 1 104 ? -16.016 -1.045 -5.445 1 93.69 104 SER B C 1
ATOM 2787 O O . SER B 1 104 ? -16.078 -0.989 -4.215 1 93.69 104 SER B O 1
ATOM 2789 N N . GLY B 1 105 ? -15.203 -0.305 -6.234 1 95.31 105 GLY B N 1
ATOM 2790 C CA . GLY B 1 105 ? -14.5 0.845 -5.68 1 95.31 105 GLY B CA 1
ATOM 2791 C C . GLY B 1 105 ? -13.203 0.48 -4.992 1 95.31 105 GLY B C 1
ATOM 2792 O O . GLY B 1 105 ? -12.531 1.342 -4.418 1 95.31 105 GLY B O 1
ATOM 2793 N N . THR B 1 106 ? -12.719 -0.777 -5.121 1 97.75 106 THR B N 1
ATOM 2794 C CA . THR B 1 106 ? -11.594 -1.174 -4.273 1 97.75 106 THR B CA 1
ATOM 2795 C C . THR B 1 106 ? -10.344 -1.423 -5.113 1 97.75 106 THR B C 1
ATOM 2797 O O . THR B 1 106 ? -9.266 -1.673 -4.57 1 97.75 106 THR B O 1
ATOM 2800 N N . VAL B 1 107 ? -10.438 -1.298 -6.453 1 98.19 107 VAL B N 1
ATOM 2801 C CA . VAL B 1 107 ? -9.367 -1.767 -7.332 1 98.19 107 VAL B CA 1
ATOM 2802 C C . VAL B 1 107 ? -8.078 -1.018 -7.016 1 98.19 107 VAL B C 1
ATOM 2804 O O . VAL B 1 107 ? -7.066 -1.632 -6.664 1 98.19 107 VAL B O 1
ATOM 2807 N N . ALA B 1 108 ? -8.109 0.298 -7.008 1 98.69 108 ALA B N 1
ATOM 2808 C CA . ALA B 1 108 ? -6.91 1.092 -6.762 1 98.69 108 ALA B CA 1
ATOM 2809 C C . ALA B 1 108 ? -6.367 0.842 -5.355 1 98.69 108 ALA B C 1
ATOM 2811 O O . ALA B 1 108 ? -5.152 0.731 -5.164 1 98.69 108 ALA B O 1
ATOM 2812 N N . LEU B 1 109 ? -7.289 0.759 -4.414 1 98.75 109 LEU B N 1
ATOM 2813 C CA . LEU B 1 109 ? -6.887 0.503 -3.033 1 98.75 109 LEU B CA 1
ATOM 2814 C C . LEU B 1 109 ? -6.16 -0.834 -2.92 1 98.75 109 LEU B C 1
ATOM 2816 O O . LEU B 1 109 ? -5.156 -0.942 -2.211 1 98.75 109 LEU B O 1
ATOM 2820 N N . GLN B 1 110 ? -6.633 -1.822 -3.625 1 98.81 110 GLN B N 1
ATOM 2821 C CA . GLN B 1 110 ? -6.012 -3.141 -3.539 1 98.81 110 GLN B CA 1
ATOM 2822 C C . GLN B 1 110 ? -4.645 -3.152 -4.219 1 98.81 110 GLN B C 1
ATOM 2824 O O . GLN B 1 110 ? -3.717 -3.809 -3.742 1 98.81 110 GLN B O 1
ATOM 2829 N N . TYR B 1 111 ? -4.531 -2.43 -5.309 1 98.69 111 TYR B N 1
ATOM 2830 C CA . TYR B 1 111 ? -3.213 -2.322 -5.922 1 98.69 111 TYR B CA 1
ATOM 2831 C C . TYR B 1 111 ? -2.207 -1.718 -4.949 1 98.69 111 TYR B C 1
ATOM 2833 O O . TYR B 1 111 ? -1.084 -2.211 -4.824 1 98.69 111 TYR B O 1
ATOM 2841 N N . GLY B 1 112 ? -2.633 -0.687 -4.238 1 98.75 112 GLY B N 1
ATOM 2842 C CA . GLY B 1 112 ? -1.774 -0.097 -3.223 1 98.75 112 GLY B CA 1
ATOM 2843 C C . GLY B 1 112 ? -1.457 -1.047 -2.084 1 98.75 112 GLY B C 1
ATOM 2844 O O . GLY B 1 112 ? -0.305 -1.153 -1.659 1 98.75 112 GLY B O 1
ATOM 2845 N N . PHE B 1 113 ? -2.461 -1.744 -1.6 1 98.75 113 PHE B N 1
ATOM 2846 C CA . PHE B 1 113 ? -2.277 -2.707 -0.52 1 98.75 113 PHE B CA 1
ATOM 2847 C C . PHE B 1 113 ? -1.29 -3.795 -0.926 1 98.75 113 PHE B C 1
ATOM 2849 O O . PHE B 1 113 ? -0.396 -4.148 -0.154 1 98.75 113 PHE B O 1
ATOM 2856 N N . ILE B 1 114 ? -1.43 -4.254 -2.146 1 98.62 114 ILE B N 1
ATOM 2857 C CA . ILE B 1 114 ? -0.589 -5.328 -2.654 1 98.62 114 ILE B CA 1
ATOM 2858 C C . ILE B 1 114 ? 0.851 -4.84 -2.791 1 98.62 114 ILE B C 1
ATOM 2860 O O . ILE B 1 114 ? 1.794 -5.57 -2.475 1 98.62 114 ILE B O 1
ATOM 2864 N N . ALA B 1 115 ? 0.977 -3.633 -3.23 1 98.44 115 ALA B N 1
ATOM 2865 C CA . ALA B 1 115 ? 2.312 -3.049 -3.309 1 98.44 115 ALA B CA 1
ATOM 2866 C C . ALA B 1 115 ? 2.943 -2.936 -1.925 1 98.44 115 ALA B C 1
ATOM 2868 O O . ALA B 1 115 ? 4.125 -3.246 -1.746 1 98.44 115 ALA B O 1
ATOM 2869 N N . ALA B 1 116 ? 2.178 -2.512 -0.986 1 98.69 116 ALA B N 1
ATOM 2870 C CA . ALA B 1 116 ? 2.666 -2.387 0.385 1 98.69 116 ALA B CA 1
ATOM 2871 C C . ALA B 1 116 ? 3.021 -3.752 0.967 1 98.69 116 ALA B C 1
ATOM 2873 O O . ALA B 1 116 ? 4.012 -3.887 1.69 1 98.69 116 ALA B O 1
ATOM 2874 N N . HIS B 1 117 ? 2.201 -4.73 0.665 1 98.75 117 HIS B N 1
ATOM 2875 C CA . HIS B 1 117 ? 2.477 -6.094 1.104 1 98.75 117 HIS B CA 1
ATOM 2876 C C . HIS B 1 117 ? 3.797 -6.602 0.534 1 98.75 117 HIS B C 1
ATOM 2878 O O . HIS B 1 117 ? 4.609 -7.176 1.26 1 98.75 117 HIS B O 1
ATOM 2884 N N . ALA B 1 118 ? 3.98 -6.367 -0.758 1 97.94 118 ALA B N 1
ATOM 2885 C CA . ALA B 1 118 ? 5.219 -6.789 -1.408 1 97.94 118 ALA B CA 1
ATOM 2886 C C . ALA B 1 118 ? 6.438 -6.172 -0.728 1 97.94 118 ALA B C 1
ATOM 2888 O O . ALA B 1 118 ? 7.422 -6.863 -0.46 1 97.94 118 ALA B O 1
ATOM 2889 N N . ASP B 1 119 ? 6.34 -4.918 -0.402 1 97.62 119 ASP B N 1
ATOM 2890 C CA . ASP B 1 119 ? 7.434 -4.215 0.258 1 97.62 119 ASP B CA 1
ATOM 2891 C C . ASP B 1 119 ? 7.668 -4.758 1.666 1 97.62 119 ASP B C 1
ATOM 2893 O O . ASP B 1 119 ? 8.812 -4.891 2.105 1 97.62 119 ASP B O 1
ATOM 2897 N N . ALA B 1 120 ? 6.66 -5.094 2.318 1 97.88 120 ALA B N 1
ATOM 2898 C CA . ALA B 1 120 ? 6.711 -5.5 3.721 1 97.88 120 ALA B CA 1
ATOM 2899 C C . ALA B 1 120 ? 7.387 -6.855 3.873 1 97.88 120 ALA B C 1
ATOM 2901 O O . ALA B 1 120 ? 7.934 -7.168 4.934 1 97.88 120 ALA B O 1
ATOM 2902 N N . ILE B 1 121 ? 7.434 -7.633 2.781 1 98 121 ILE B N 1
ATOM 2903 C CA . ILE B 1 121 ? 7.879 -9.008 2.98 1 98 121 ILE B CA 1
ATOM 2904 C C . ILE B 1 121 ? 9.141 -9.266 2.162 1 98 121 ILE B C 1
ATOM 2906 O O . ILE B 1 121 ? 9.469 -10.414 1.855 1 98 121 ILE B O 1
ATOM 2910 N N . THR B 1 122 ? 9.867 -8.242 1.811 1 97 122 THR B N 1
ATOM 2911 C CA . THR B 1 122 ? 11.023 -8.352 0.928 1 97 122 THR B CA 1
ATOM 2912 C C . THR B 1 122 ? 12.094 -9.242 1.557 1 97 122 THR B C 1
ATOM 2914 O O . THR B 1 122 ? 12.82 -9.938 0.848 1 97 122 THR B O 1
ATOM 2917 N N . SER B 1 123 ? 12.203 -9.234 2.895 1 97.19 123 SER B N 1
ATOM 2918 C CA . SER B 1 123 ? 13.242 -9.961 3.605 1 97.19 123 SER B CA 1
ATOM 2919 C C . SER B 1 123 ? 13.039 -11.469 3.488 1 97.19 123 SER B C 1
ATOM 2921 O O . SER B 1 123 ? 13.953 -12.25 3.781 1 97.19 123 SER B O 1
ATOM 2923 N N . LEU B 1 124 ? 11.867 -11.82 3.025 1 96.94 124 LEU B N 1
ATOM 2924 C CA . LEU B 1 124 ? 11.508 -13.234 2.967 1 96.94 124 LEU B CA 1
ATOM 2925 C C . LEU B 1 124 ? 12.289 -13.945 1.868 1 96.94 124 LEU B C 1
ATOM 2927 O O . LEU B 1 124 ? 12.547 -15.148 1.965 1 96.94 124 LEU B O 1
ATOM 2931 N N . PHE B 1 125 ? 12.734 -13.234 0.836 1 95.56 125 PHE B N 1
ATOM 2932 C CA . PHE B 1 125 ? 13.148 -13.852 -0.417 1 95.56 125 PHE B CA 1
ATOM 2933 C C . PHE B 1 125 ? 14.5 -14.547 -0.256 1 95.56 125 PHE B C 1
ATOM 2935 O O . PHE B 1 125 ? 14.758 -15.562 -0.905 1 95.56 125 PHE B O 1
ATOM 2942 N N . VAL B 1 126 ? 15.305 -14.062 0.646 1 95.75 126 VAL B N 1
ATOM 2943 C CA . VAL B 1 126 ? 16.609 -14.672 0.847 1 95.75 126 VAL B CA 1
ATOM 2944 C C . VAL B 1 126 ? 16.453 -16.031 1.511 1 95.75 126 VAL B C 1
ATOM 2946 O O . VAL B 1 126 ? 17.375 -16.859 1.467 1 95.75 126 VAL B O 1
ATOM 2949 N N . PHE B 1 127 ? 15.297 -16.25 2.111 1 96.38 127 PHE B N 1
ATOM 2950 C CA . PHE B 1 127 ? 15.023 -17.531 2.732 1 96.38 127 PHE B CA 1
ATOM 2951 C C . PHE B 1 127 ? 14.312 -18.469 1.756 1 96.38 127 PHE B C 1
ATOM 2953 O O . PHE B 1 127 ? 14.555 -19.672 1.757 1 96.38 127 PHE B O 1
ATOM 2960 N N . ALA B 1 128 ? 13.5 -17.906 0.911 1 95.69 128 ALA B N 1
ATOM 2961 C CA . ALA B 1 128 ? 12.578 -18.703 0.097 1 95.69 128 ALA B CA 1
ATOM 2962 C C . ALA B 1 128 ? 13.227 -19.125 -1.212 1 95.69 128 ALA B C 1
ATOM 2964 O O . ALA B 1 128 ? 12.961 -20.219 -1.715 1 95.69 128 ALA B O 1
ATOM 2965 N N . LEU B 1 129 ? 14.094 -18.312 -1.774 1 95.25 129 LEU B N 1
ATOM 2966 C CA . LEU B 1 129 ? 14.594 -18.516 -3.131 1 95.25 129 LEU B CA 1
ATOM 2967 C C . LEU B 1 129 ? 15.453 -19.781 -3.211 1 95.25 129 LEU B C 1
ATOM 2969 O O . LEU B 1 129 ? 15.289 -20.594 -4.125 1 95.25 129 LEU B O 1
ATOM 2973 N N . PRO B 1 130 ? 16.375 -19.984 -2.203 1 96 130 PRO B N 1
ATOM 2974 C CA . PRO B 1 130 ? 17.125 -21.234 -2.264 1 96 130 PRO B CA 1
ATOM 2975 C C . PRO B 1 130 ? 16.234 -22.484 -2.174 1 96 130 PRO B C 1
ATOM 2977 O O . PRO B 1 130 ? 16.5 -23.484 -2.844 1 96 130 PRO B O 1
ATOM 2980 N N . LYS B 1 131 ? 15.211 -22.359 -1.379 1 95.94 131 LYS B N 1
ATOM 2981 C CA . LYS B 1 131 ? 14.273 -23.484 -1.241 1 95.94 131 LYS B CA 1
ATOM 2982 C C . LYS B 1 131 ? 13.477 -23.688 -2.523 1 95.94 131 LYS B C 1
ATOM 2984 O O . LYS B 1 131 ? 13.227 -24.828 -2.926 1 95.94 131 LYS B O 1
ATOM 2989 N N . ALA B 1 132 ? 13.094 -22.625 -3.143 1 96.44 132 ALA B N 1
ATOM 2990 C CA . ALA B 1 132 ? 12.383 -22.703 -4.418 1 96.44 132 ALA B CA 1
ATOM 2991 C C . ALA B 1 132 ? 13.234 -23.391 -5.477 1 96.44 132 ALA B C 1
ATOM 2993 O O . ALA B 1 132 ? 12.734 -24.234 -6.227 1 96.44 132 ALA B O 1
ATOM 2994 N N . ASN B 1 133 ? 14.461 -23.016 -5.488 1 97.06 133 ASN B N 1
ATOM 2995 C CA . ASN B 1 133 ? 15.367 -23.609 -6.465 1 97.06 133 ASN B CA 1
ATOM 2996 C C . ASN B 1 133 ? 15.43 -25.125 -6.316 1 97.06 133 ASN B C 1
ATOM 2998 O O . ASN B 1 133 ? 15.508 -25.844 -7.312 1 97.06 133 ASN B O 1
ATOM 3002 N N . SER B 1 134 ? 15.336 -25.594 -5.102 1 95.75 134 SER B N 1
ATOM 3003 C CA . SER B 1 134 ? 15.578 -27 -4.797 1 95.75 134 SER B CA 1
ATOM 3004 C C . SER B 1 134 ? 14.406 -27.859 -5.23 1 95.75 134 SER B C 1
ATOM 3006 O O . SER B 1 134 ? 14.531 -29.094 -5.301 1 95.75 134 SER B O 1
ATOM 3008 N N . ILE B 1 135 ? 13.266 -27.297 -5.559 1 96.75 135 ILE B N 1
ATOM 3009 C CA . ILE B 1 135 ? 12.086 -28.109 -5.863 1 96.75 135 ILE B CA 1
ATOM 3010 C C . ILE B 1 135 ? 11.789 -28.031 -7.359 1 96.75 135 ILE B C 1
ATOM 3012 O O . ILE B 1 135 ? 10.789 -28.594 -7.824 1 96.75 135 ILE B O 1
ATOM 3016 N N . LEU B 1 136 ? 12.586 -27.344 -8.141 1 97.88 136 LEU B N 1
ATOM 3017 C CA . LEU B 1 136 ? 12.359 -27.156 -9.57 1 97.88 136 LEU B CA 1
ATOM 3018 C C . LEU B 1 136 ? 12.891 -28.344 -10.359 1 97.88 136 LEU B C 1
ATOM 3020 O O . LEU B 1 136 ? 13.812 -29.031 -9.914 1 97.88 136 LEU B O 1
ATOM 3024 N N . ASN B 1 137 ? 12.312 -28.625 -11.492 1 98.19 137 ASN B N 1
ATOM 3025 C CA . ASN B 1 137 ? 12.867 -29.594 -12.422 1 98.19 137 ASN B CA 1
ATOM 3026 C C . ASN B 1 137 ? 14.234 -29.172 -12.938 1 98.19 137 ASN B C 1
ATOM 3028 O O . ASN B 1 137 ? 14.562 -27.984 -12.914 1 98.19 137 ASN B O 1
ATOM 3032 N N . PRO B 1 138 ? 15 -30.047 -13.453 1 98.06 138 PRO B N 1
ATOM 3033 C CA . PRO B 1 138 ? 16.406 -29.781 -13.742 1 98.06 138 PRO B CA 1
ATOM 3034 C C . PRO B 1 138 ? 16.609 -28.562 -14.641 1 98.06 138 PRO B C 1
ATOM 3036 O O . PRO B 1 138 ? 17.438 -27.703 -14.344 1 98.06 138 PRO B O 1
ATOM 3039 N N . ARG B 1 139 ? 15.852 -28.406 -15.672 1 97.94 139 ARG B N 1
ATOM 3040 C CA . ARG B 1 139 ? 16.031 -27.281 -16.578 1 97.94 139 ARG B CA 1
ATOM 3041 C C . ARG B 1 139 ? 15.656 -25.969 -15.914 1 97.94 139 ARG B C 1
ATOM 3043 O O . ARG B 1 139 ? 16.328 -24.953 -16.109 1 97.94 139 ARG B O 1
ATOM 3050 N N . SER B 1 140 ? 14.594 -26.031 -15.141 1 98.44 140 SER B N 1
ATOM 3051 C CA . SER B 1 140 ? 14.156 -24.844 -14.414 1 98.44 140 SER B CA 1
ATOM 3052 C C . SER B 1 140 ? 15.102 -24.516 -13.266 1 98.44 140 SER B C 1
ATOM 3054 O O . SER B 1 140 ? 15.336 -23.344 -12.961 1 98.44 140 SER B O 1
ATOM 3056 N N . GLU B 1 141 ? 15.562 -25.531 -12.633 1 98.19 141 GLU B N 1
ATOM 3057 C CA . GLU B 1 141 ? 16.516 -25.344 -11.547 1 98.19 141 GLU B CA 1
ATOM 3058 C C . GLU B 1 141 ? 17.766 -24.594 -12.023 1 98.19 141 GLU B C 1
ATOM 3060 O O . GLU B 1 141 ? 18.203 -23.641 -11.398 1 98.19 141 GLU B O 1
ATOM 3065 N N . GLU B 1 142 ? 18.312 -25.062 -13.125 1 98.12 142 GLU B N 1
ATOM 3066 C CA . GLU B 1 142 ? 19.484 -24.422 -13.695 1 98.12 142 GLU B CA 1
ATOM 3067 C C . GLU B 1 142 ? 19.219 -22.969 -14.062 1 98.12 142 GLU B C 1
ATOM 3069 O O . GLU B 1 142 ? 20.016 -22.094 -13.75 1 98.12 142 GLU B O 1
ATOM 3074 N N . TYR B 1 143 ? 18.172 -22.766 -14.711 1 97.69 143 TYR B N 1
ATOM 3075 C CA . TYR B 1 143 ? 17.781 -21.438 -15.156 1 97.69 143 TYR B CA 1
ATOM 3076 C C . TYR B 1 143 ? 17.594 -20.5 -13.969 1 97.69 143 TYR B C 1
ATOM 3078 O O . TYR B 1 143 ? 18.125 -19.391 -13.953 1 97.69 143 TYR B O 1
ATOM 3086 N N . PHE B 1 144 ? 16.844 -20.953 -13.023 1 97.31 144 PHE B N 1
ATOM 3087 C CA . PHE B 1 144 ? 16.547 -20.188 -11.82 1 97.31 144 PHE B CA 1
ATOM 3088 C C . PHE B 1 144 ? 17.812 -19.844 -11.062 1 97.31 144 PHE B C 1
ATOM 3090 O O . PHE B 1 144 ? 18.031 -18.688 -10.68 1 97.31 144 PHE B O 1
ATOM 3097 N N . ARG B 1 145 ? 18.641 -20.734 -10.898 1 97.44 145 ARG B N 1
ATOM 3098 C CA . ARG B 1 145 ? 19.906 -20.531 -10.203 1 97.44 145 ARG B CA 1
ATOM 3099 C C . ARG B 1 145 ? 20.766 -19.484 -10.914 1 97.44 145 ARG B C 1
ATOM 3101 O O . ARG B 1 145 ? 21.203 -18.516 -10.297 1 97.44 145 ARG B O 1
ATOM 3108 N N . ARG B 1 146 ? 20.922 -19.688 -12.164 1 96.88 146 ARG B N 1
ATOM 3109 C CA . ARG B 1 146 ? 21.766 -18.797 -12.953 1 96.88 146 ARG B CA 1
ATOM 3110 C C . ARG B 1 146 ? 21.25 -17.359 -12.914 1 96.88 146 ARG B C 1
ATOM 3112 O O . ARG B 1 146 ? 22.016 -16.422 -12.664 1 96.88 146 ARG B O 1
ATOM 3119 N N . THR B 1 147 ? 20.016 -17.203 -13.094 1 94.62 147 THR B N 1
ATOM 3120 C CA . THR B 1 147 ? 19.438 -15.867 -13.211 1 94.62 147 THR B CA 1
ATOM 3121 C C . THR B 1 147 ? 19.375 -15.188 -11.844 1 94.62 147 THR B C 1
ATOM 3123 O O . THR B 1 147 ? 19.625 -13.984 -11.727 1 94.62 147 THR B O 1
ATOM 3126 N N . ARG B 1 148 ? 19.062 -15.945 -10.836 1 94.81 148 ARG B N 1
ATOM 3127 C CA . ARG B 1 148 ? 18.969 -15.352 -9.5 1 94.81 148 ARG B CA 1
ATOM 3128 C C . ARG B 1 148 ? 20.359 -15.055 -8.938 1 94.81 148 ARG B C 1
ATOM 3130 O O . ARG B 1 148 ? 20.562 -14.031 -8.289 1 94.81 148 ARG B O 1
ATOM 3137 N N . GLU B 1 149 ? 21.297 -15.914 -9.195 1 96.38 149 GLU B N 1
ATOM 3138 C CA . GLU B 1 149 ? 22.672 -15.648 -8.75 1 96.38 149 GLU B CA 1
ATOM 3139 C C . GLU B 1 149 ? 23.234 -14.398 -9.422 1 96.38 149 GLU B C 1
ATOM 3141 O O . GLU B 1 149 ? 23.969 -13.633 -8.797 1 96.38 149 GLU B O 1
ATOM 3146 N N . GLN B 1 150 ? 22.891 -14.211 -10.641 1 94.06 150 GLN B N 1
ATOM 3147 C CA . GLN B 1 150 ? 23.281 -12.992 -11.344 1 94.06 150 GLN B CA 1
ATOM 3148 C C . GLN B 1 150 ? 22.625 -11.766 -10.727 1 94.06 150 GLN B C 1
ATOM 3150 O O . GLN B 1 150 ? 23.266 -10.734 -10.531 1 94.06 150 GLN B O 1
ATOM 3155 N N . MET B 1 151 ? 21.406 -11.883 -10.406 1 90.69 151 MET B N 1
ATOM 3156 C CA . MET B 1 151 ? 20.625 -10.773 -9.867 1 90.69 151 MET B CA 1
ATOM 3157 C C . MET B 1 151 ? 21.141 -10.367 -8.492 1 90.69 151 MET B C 1
ATOM 3159 O O . MET B 1 151 ? 21.234 -9.18 -8.18 1 90.69 151 MET B O 1
ATOM 3163 N N . PHE B 1 152 ? 21.5 -11.305 -7.645 1 92.69 152 PHE B N 1
ATOM 3164 C CA . PHE B 1 152 ? 21.859 -11.031 -6.258 1 92.69 152 PHE B CA 1
ATOM 3165 C C . PHE B 1 152 ? 23.375 -10.938 -6.102 1 92.69 152 PHE B C 1
ATOM 3167 O O . PHE B 1 152 ? 23.875 -10.469 -5.074 1 92.69 152 PHE B O 1
ATOM 3174 N N . GLY B 1 153 ? 24.078 -11.383 -7.094 1 94.25 153 GLY B N 1
ATOM 3175 C CA . GLY B 1 153 ? 25.531 -11.352 -7.047 1 94.25 153 GLY B CA 1
ATOM 3176 C C . GLY B 1 153 ? 26.109 -12.312 -6.027 1 94.25 153 GLY B C 1
ATOM 3177 O O . GLY B 1 153 ? 27.156 -12.039 -5.441 1 94.25 153 GLY B O 1
ATOM 3178 N N . LYS B 1 154 ? 25.453 -13.312 -5.633 1 94.69 154 LYS B N 1
ATOM 3179 C CA . LYS B 1 154 ? 25.844 -14.336 -4.672 1 94.69 154 LYS B CA 1
ATOM 3180 C C . LYS B 1 154 ? 25.375 -15.719 -5.113 1 94.69 154 LYS B C 1
ATOM 3182 O O . LYS B 1 154 ? 24.406 -15.836 -5.867 1 94.69 154 LYS B O 1
ATOM 3187 N N . LYS B 1 155 ? 26.125 -16.703 -4.68 1 95.94 155 LYS B N 1
ATOM 3188 C CA . LYS B 1 155 ? 25.672 -18.078 -4.922 1 95.94 155 LYS B CA 1
ATOM 3189 C C . LYS B 1 155 ? 24.391 -18.375 -4.156 1 95.94 155 LYS B C 1
ATOM 3191 O O . LYS B 1 155 ? 24.141 -17.797 -3.104 1 95.94 155 LYS B O 1
ATOM 3196 N N . MET B 1 156 ? 23.562 -19.312 -4.723 1 95.69 156 MET B N 1
ATOM 3197 C CA . MET B 1 156 ? 22.281 -19.703 -4.152 1 95.69 156 MET B CA 1
ATOM 3198 C C . MET B 1 156 ? 22.422 -20.094 -2.689 1 95.69 156 MET B C 1
ATOM 3200 O O . MET B 1 156 ? 21.641 -19.672 -1.841 1 95.69 156 MET B O 1
ATOM 3204 N N . GLU B 1 157 ? 23.469 -20.781 -2.377 1 93.88 157 GLU B N 1
ATOM 3205 C CA . GLU B 1 157 ? 23.719 -21.297 -1.037 1 93.88 157 GLU B CA 1
ATOM 3206 C C . GLU B 1 157 ? 24.125 -20.188 -0.077 1 93.88 157 GLU B C 1
ATOM 3208 O O . GLU B 1 157 ? 24.109 -20.375 1.142 1 93.88 157 GLU B O 1
ATOM 3213 N N . GLU B 1 158 ? 24.469 -19.031 -0.636 1 95.81 158 GLU B N 1
ATOM 3214 C CA . GLU B 1 158 ? 24.969 -17.922 0.171 1 95.81 158 GLU B CA 1
ATOM 3215 C C . GLU B 1 158 ? 23.891 -16.859 0.39 1 95.81 158 GLU B C 1
ATOM 3217 O O . GLU B 1 158 ? 24.125 -15.867 1.087 1 95.81 158 GLU B O 1
ATOM 3222 N N . LEU B 1 159 ? 22.812 -17.141 -0.148 1 95.5 159 LEU B N 1
ATOM 3223 C CA . LEU B 1 159 ? 21.766 -16.141 -0.081 1 95.5 159 LEU B CA 1
ATOM 3224 C C . LEU B 1 159 ? 21.188 -16.047 1.329 1 95.5 159 LEU B C 1
ATOM 3226 O O . LEU B 1 159 ? 20.938 -14.945 1.831 1 95.5 159 LEU B O 1
ATOM 3230 N N . THR B 1 160 ? 20.969 -17.141 2.018 1 96.19 160 THR B N 1
ATOM 3231 C CA . THR B 1 160 ? 20.344 -17.156 3.334 1 96.19 160 THR B CA 1
ATOM 3232 C C . THR B 1 160 ? 21.359 -16.797 4.418 1 96.19 160 THR B C 1
ATOM 3234 O O . THR B 1 160 ? 22.359 -17.484 4.598 1 96.19 160 THR B O 1
ATOM 3237 N N . PRO B 1 161 ? 21.016 -15.766 5.105 1 96.69 161 PRO B N 1
ATOM 3238 C CA . PRO B 1 161 ? 21.953 -15.391 6.176 1 96.69 161 PRO B CA 1
ATOM 3239 C C . PRO B 1 161 ? 22.031 -16.453 7.277 1 96.69 161 PRO B C 1
ATOM 3241 O O . PRO B 1 161 ? 21.141 -17.312 7.379 1 96.69 161 PRO B O 1
ATOM 3244 N N . VAL B 1 162 ? 23.125 -16.359 8.062 1 96.44 162 VAL B N 1
ATOM 3245 C CA . VAL B 1 162 ? 23.344 -17.297 9.156 1 96.44 162 VAL B CA 1
ATOM 3246 C C . VAL B 1 162 ? 23.562 -16.531 10.461 1 96.44 162 VAL B C 1
ATOM 3248 O O . VAL B 1 162 ? 23.75 -15.32 10.453 1 96.44 162 VAL B O 1
ATOM 3251 N N . GLY B 1 163 ? 23.469 -17.203 11.539 1 97 163 GLY B N 1
ATOM 3252 C CA . GLY B 1 163 ? 23.734 -16.594 12.836 1 97 163 GLY B CA 1
ATOM 3253 C C . GLY B 1 163 ? 22.844 -15.422 13.156 1 97 163 GLY B C 1
ATOM 3254 O O . GLY B 1 163 ? 21.625 -15.477 12.914 1 97 163 GLY B O 1
ATOM 3255 N N . ASP B 1 164 ? 23.391 -14.406 13.672 1 97.81 164 ASP B N 1
ATOM 3256 C CA . ASP B 1 164 ? 22.656 -13.227 14.117 1 97.81 164 ASP B CA 1
ATOM 3257 C C . ASP B 1 164 ? 21.969 -12.531 12.938 1 97.81 164 ASP B C 1
ATOM 3259 O O . ASP B 1 164 ? 20.875 -11.984 13.078 1 97.81 164 ASP B O 1
ATOM 3263 N N . ALA B 1 165 ? 22.609 -12.633 11.844 1 97.56 165 ALA B N 1
ATOM 3264 C CA . ALA B 1 165 ? 22.047 -12.023 10.648 1 97.56 165 ALA B CA 1
ATOM 3265 C C . ALA B 1 165 ? 20.766 -12.734 10.227 1 97.56 165 ALA B C 1
ATOM 3267 O O . ALA B 1 165 ? 19.812 -12.102 9.742 1 97.56 165 ALA B O 1
ATOM 3268 N N . ARG B 1 166 ? 20.781 -14.031 10.383 1 97.75 166 ARG B N 1
ATOM 3269 C CA . ARG B 1 166 ? 19.578 -14.797 10.07 1 97.75 166 ARG B CA 1
ATOM 3270 C C . ARG B 1 166 ? 18.406 -14.383 10.977 1 97.75 166 ARG B C 1
ATOM 3272 O O . ARG B 1 166 ? 17.297 -14.18 10.5 1 97.75 166 ARG B O 1
ATOM 3279 N N . VAL B 1 167 ? 18.688 -14.273 12.227 1 98 167 VAL B N 1
ATOM 3280 C CA . VAL B 1 167 ? 17.688 -13.914 13.219 1 98 167 VAL B CA 1
ATOM 3281 C C . VAL B 1 167 ? 17.125 -12.523 12.898 1 98 167 VAL B C 1
ATOM 3283 O O . VAL B 1 167 ? 15.906 -12.328 12.914 1 98 167 VAL B O 1
ATOM 3286 N N . ALA B 1 168 ? 18 -11.68 12.555 1 98.12 168 ALA B N 1
ATOM 3287 C CA . ALA B 1 168 ? 17.594 -10.305 12.25 1 98.12 168 ALA B CA 1
ATOM 3288 C C . ALA B 1 168 ? 16.719 -10.25 11 1 98.12 168 ALA B C 1
ATOM 3290 O O . ALA B 1 168 ? 15.68 -9.602 10.992 1 98.12 168 ALA B O 1
ATOM 3291 N N . GLU B 1 169 ? 17.156 -10.969 9.992 1 98.06 169 GLU B N 1
ATOM 3292 C CA . GLU B 1 169 ? 16.422 -10.953 8.727 1 98.06 169 GLU B CA 1
ATOM 3293 C C . GLU B 1 169 ? 15.062 -11.633 8.875 1 98.06 169 GLU B C 1
ATOM 3295 O O . GLU B 1 169 ? 14.07 -11.172 8.312 1 98.06 169 GLU B O 1
ATOM 3300 N N . TRP B 1 170 ? 14.977 -12.703 9.617 1 98.44 170 TRP B N 1
ATOM 3301 C CA . TRP B 1 170 ? 13.727 -13.406 9.883 1 98.44 170 TRP B CA 1
ATOM 3302 C C . TRP B 1 170 ? 12.781 -12.539 10.703 1 98.44 170 TRP B C 1
ATOM 3304 O O . TRP B 1 170 ? 11.562 -12.555 10.477 1 98.44 170 TRP B O 1
ATOM 3314 N N . GLY B 1 171 ? 13.383 -11.773 11.586 1 98.56 171 GLY B N 1
ATOM 3315 C CA . GLY B 1 171 ? 12.609 -10.82 12.367 1 98.56 171 GLY B CA 1
ATOM 3316 C C . GLY B 1 171 ? 12 -9.711 11.523 1 98.56 171 GLY B C 1
ATOM 3317 O O . GLY B 1 171 ? 10.875 -9.289 11.773 1 98.56 171 GLY B O 1
ATOM 3318 N N . LYS B 1 172 ? 12.734 -9.297 10.539 1 98.56 172 LYS B N 1
ATOM 3319 C CA . LYS B 1 172 ? 12.203 -8.289 9.617 1 98.56 172 LYS B CA 1
ATOM 3320 C C . LYS B 1 172 ? 10.984 -8.82 8.875 1 98.56 172 LYS B C 1
ATOM 3322 O O . LYS B 1 172 ? 10.023 -8.078 8.641 1 98.56 172 LYS B O 1
ATOM 3327 N N . TYR B 1 173 ? 11.055 -10.07 8.484 1 98.62 173 TYR B N 1
ATOM 3328 C CA . TYR B 1 173 ? 9.898 -10.672 7.836 1 98.62 173 TYR B CA 1
ATOM 3329 C C . TYR B 1 173 ? 8.695 -10.703 8.773 1 98.62 173 TYR B C 1
ATOM 3331 O O . TYR B 1 173 ? 7.594 -10.305 8.391 1 98.62 173 TYR B O 1
ATOM 3339 N N . ARG B 1 174 ? 8.898 -11.102 10.008 1 98.75 174 ARG B N 1
ATOM 3340 C CA . ARG B 1 174 ? 7.848 -11.117 11.016 1 98.75 174 ARG B CA 1
ATOM 3341 C C . ARG B 1 174 ? 7.254 -9.727 11.211 1 98.75 174 ARG B C 1
ATOM 3343 O O . ARG B 1 174 ? 6.031 -9.57 11.273 1 98.75 174 ARG B O 1
ATOM 3350 N N . ASP B 1 175 ? 8.141 -8.75 11.273 1 98.5 175 ASP B N 1
ATOM 3351 C CA . ASP B 1 175 ? 7.691 -7.375 11.469 1 98.5 175 ASP B CA 1
ATOM 3352 C C . ASP B 1 175 ? 6.875 -6.887 10.281 1 98.5 175 ASP B C 1
ATOM 3354 O O . ASP B 1 175 ? 5.887 -6.168 10.445 1 98.5 175 ASP B O 1
ATOM 3358 N N . GLY B 1 176 ? 7.32 -7.258 9.086 1 98.69 176 GLY B N 1
ATOM 3359 C CA . GLY B 1 176 ? 6.555 -6.926 7.895 1 98.69 176 GLY B CA 1
ATOM 3360 C C . GLY B 1 176 ? 5.152 -7.504 7.906 1 98.69 176 GLY B C 1
ATOM 3361 O O . GLY B 1 176 ? 4.18 -6.793 7.641 1 98.69 176 GLY B O 1
ATOM 3362 N N . LEU B 1 177 ? 5.016 -8.75 8.281 1 98.75 177 LEU B N 1
ATOM 3363 C CA . LEU B 1 177 ? 3.709 -9.383 8.414 1 98.75 177 LEU B CA 1
ATOM 3364 C C . LEU B 1 177 ? 2.904 -8.742 9.539 1 98.75 177 LEU B C 1
ATOM 3366 O O . LEU B 1 177 ? 1.677 -8.664 9.461 1 98.75 177 LEU B O 1
ATOM 3370 N N . GLY B 1 178 ? 3.621 -8.344 10.516 1 98.69 178 GLY B N 1
ATOM 3371 C CA . GLY B 1 178 ? 2.967 -7.668 11.625 1 98.69 178 GLY B CA 1
ATOM 3372 C C . GLY B 1 178 ? 2.275 -6.379 11.211 1 98.69 178 GLY B C 1
ATOM 3373 O O . GLY B 1 178 ? 1.185 -6.074 11.703 1 98.69 178 GLY B O 1
ATOM 3374 N N . LYS B 1 179 ? 2.902 -5.652 10.375 1 98 179 LYS B N 1
ATOM 3375 C CA . LYS B 1 179 ? 2.285 -4.445 9.844 1 98 179 LYS B CA 1
ATOM 3376 C C . LYS B 1 179 ? 0.99 -4.77 9.102 1 98 179 LYS B C 1
ATOM 3378 O O . LYS B 1 179 ? -0.033 -4.113 9.312 1 98 179 LYS B O 1
ATOM 3383 N N . ILE B 1 180 ? 1.029 -5.785 8.312 1 98.69 180 ILE B N 1
ATOM 3384 C CA . ILE B 1 180 ? -0.136 -6.215 7.551 1 98.69 180 ILE B CA 1
ATOM 3385 C C . ILE B 1 180 ? -1.236 -6.68 8.508 1 98.69 180 ILE B C 1
ATOM 3387 O O . ILE B 1 180 ? -2.402 -6.316 8.336 1 98.69 180 ILE B O 1
ATOM 3391 N N . ASP B 1 181 ? -0.849 -7.438 9.477 1 98.69 181 ASP B N 1
ATOM 3392 C CA . ASP B 1 181 ? -1.796 -7.902 10.484 1 98.69 181 ASP B CA 1
ATOM 3393 C C . ASP B 1 181 ? -2.473 -6.727 11.188 1 98.69 181 ASP B C 1
ATOM 3395 O O . ASP B 1 181 ? -3.684 -6.746 11.406 1 98.69 181 ASP B O 1
ATOM 3399 N N . GLY B 1 182 ? -1.666 -5.746 11.516 1 98.06 182 GLY B N 1
ATOM 3400 C CA . GLY B 1 182 ? -2.213 -4.559 12.156 1 98.06 182 GLY B CA 1
ATOM 3401 C C . GLY B 1 182 ? -3.287 -3.881 11.328 1 98.06 182 GLY B C 1
ATOM 3402 O O . GLY B 1 182 ? -4.293 -3.418 11.867 1 98.06 182 GLY B O 1
ATOM 3403 N N . TRP B 1 183 ? -3.105 -3.82 10.031 1 98.31 183 TRP B N 1
ATOM 3404 C CA . TRP B 1 183 ? -4.113 -3.246 9.148 1 98.31 183 TRP B CA 1
ATOM 3405 C C . TRP B 1 183 ? -5.375 -4.105 9.125 1 98.31 183 TRP B C 1
ATOM 3407 O O . TRP B 1 183 ? -6.488 -3.588 9.266 1 98.31 183 TRP B O 1
ATOM 3417 N N . ILE B 1 184 ? -5.18 -5.402 8.984 1 98.5 184 ILE B N 1
ATOM 3418 C CA . ILE B 1 184 ? -6.309 -6.316 8.836 1 98.5 184 ILE B CA 1
ATOM 3419 C C . ILE B 1 184 ? -7.156 -6.289 10.109 1 98.5 184 ILE B C 1
ATOM 3421 O O . ILE B 1 184 ? -8.383 -6.375 10.047 1 98.5 184 ILE B O 1
ATOM 3425 N N . LYS B 1 185 ? -6.574 -6.16 11.219 1 97.38 185 LYS B N 1
ATOM 3426 C CA . LYS B 1 185 ? -7.285 -6.141 12.492 1 97.38 185 LYS B CA 1
ATOM 3427 C C . LYS B 1 185 ? -8.289 -4.992 12.547 1 97.38 185 LYS B C 1
ATOM 3429 O O . LYS B 1 185 ? -9.305 -5.082 13.234 1 97.38 185 LYS B O 1
ATOM 3434 N N . LYS B 1 186 ? -8.008 -3.996 11.797 1 95.75 186 LYS B N 1
ATOM 3435 C CA . LYS B 1 186 ? -8.883 -2.826 11.797 1 95.75 186 LYS B CA 1
ATOM 3436 C C . LYS B 1 186 ? -10.172 -3.105 11.023 1 95.75 186 LYS B C 1
ATOM 3438 O O . LYS B 1 186 ? -11.148 -2.359 11.148 1 95.75 186 LYS B O 1
ATOM 3443 N N . SER B 1 187 ? -10.234 -4.129 10.273 1 94.75 187 SER B N 1
ATOM 3444 C CA . SER B 1 187 ? -11.398 -4.449 9.445 1 94.75 187 SER B CA 1
ATOM 3445 C C . SER B 1 187 ? -12.445 -5.215 10.234 1 94.75 187 SER B C 1
ATOM 3447 O O . SER B 1 187 ? -13.602 -5.312 9.812 1 94.75 187 SER B O 1
ATOM 3449 N N . GLY B 1 188 ? -12.102 -5.785 11.375 1 91.12 188 GLY B N 1
ATOM 3450 C CA . GLY B 1 188 ? -13.039 -6.477 12.25 1 91.12 188 GLY B CA 1
ATOM 3451 C C . GLY B 1 188 ? -13.312 -7.906 11.82 1 91.12 188 GLY B C 1
ATOM 3452 O O . GLY B 1 188 ? -14.156 -8.586 12.406 1 91.12 188 GLY B O 1
ATOM 3453 N N . GLY B 1 189 ? -12.703 -8.477 10.805 1 92.38 189 GLY B N 1
ATOM 3454 C CA . GLY B 1 189 ? -12.891 -9.836 10.312 1 92.38 189 GLY B CA 1
ATOM 3455 C C . GLY B 1 189 ? -11.594 -10.523 9.953 1 92.38 189 GLY B C 1
ATOM 3456 O O . GLY B 1 189 ? -10.508 -9.984 10.18 1 92.38 189 GLY B O 1
ATOM 3457 N N . PRO B 1 190 ? -11.781 -11.703 9.469 1 96.38 190 PRO B N 1
ATOM 3458 C CA . PRO B 1 190 ? -10.602 -12.516 9.211 1 96.38 190 PRO B CA 1
ATOM 3459 C C . PRO B 1 190 ? -9.867 -12.109 7.938 1 96.38 190 PRO B C 1
ATOM 3461 O O . PRO B 1 190 ? -8.719 -12.516 7.723 1 96.38 190 PRO B O 1
ATOM 3464 N N . PHE B 1 191 ? -10.57 -11.289 7.148 1 98.44 191 PHE B N 1
ATOM 3465 C CA . PHE B 1 191 ? -9.992 -10.953 5.855 1 98.44 191 PHE B CA 1
ATOM 3466 C C . PHE B 1 191 ? -9.688 -9.461 5.766 1 98.44 191 PHE B C 1
ATOM 3468 O O . PHE B 1 191 ? -10.039 -8.695 6.668 1 98.44 191 PHE B O 1
ATOM 3475 N N . VAL B 1 192 ? -9.055 -9.039 4.754 1 98.69 192 VAL B N 1
ATOM 3476 C CA . VAL B 1 192 ? -8.602 -7.672 4.547 1 98.69 192 VAL B 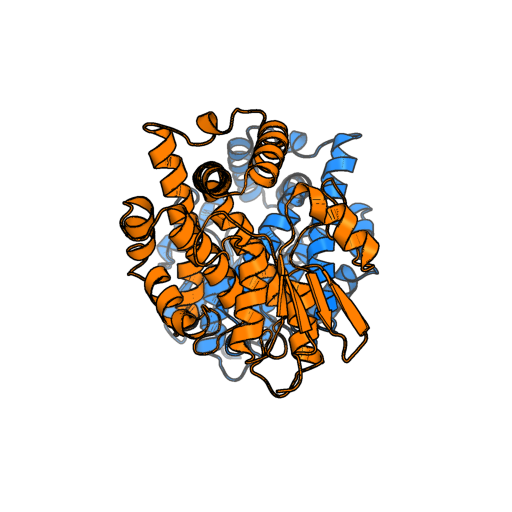CA 1
ATOM 3477 C C . VAL B 1 192 ? -9.805 -6.727 4.535 1 98.69 192 VAL B C 1
ATOM 3479 O O . VAL B 1 192 ? -9.727 -5.605 5.043 1 98.69 192 VAL B O 1
ATOM 3482 N N . MET B 1 193 ? -10.93 -7.215 3.957 1 98.25 193 MET B N 1
ATOM 3483 C CA . MET B 1 193 ? -12.141 -6.398 3.891 1 98.25 193 MET B CA 1
ATOM 3484 C C . MET B 1 193 ? -13.195 -6.898 4.875 1 98.25 193 MET B C 1
ATOM 3486 O O . MET B 1 193 ? -14.391 -6.844 4.594 1 98.25 193 MET B O 1
ATOM 3490 N N . GLY B 1 194 ? -12.734 -7.398 5.988 1 97 194 GLY B N 1
ATOM 3491 C CA . GLY B 1 194 ? -13.656 -7.914 6.984 1 97 194 GLY B CA 1
ATOM 3492 C C . GLY B 1 194 ? -14.094 -9.344 6.711 1 97 194 GLY B C 1
ATOM 3493 O O . GLY B 1 194 ? -13.289 -10.273 6.824 1 97 194 GLY B O 1
ATOM 3494 N N . ASP B 1 195 ? -15.305 -9.469 6.227 1 96 195 ASP B N 1
ATOM 3495 C CA . ASP B 1 195 ? -15.836 -10.812 6.039 1 96 195 ASP B CA 1
ATOM 3496 C C . ASP B 1 195 ? -15.805 -11.219 4.566 1 96 195 ASP B C 1
ATOM 3498 O O . ASP B 1 195 ? -16.266 -12.297 4.199 1 96 195 ASP B O 1
ATOM 3502 N N . THR B 1 196 ? -15.172 -10.344 3.799 1 96.06 196 THR B N 1
ATOM 3503 C CA . THR B 1 196 ? -15.172 -10.562 2.357 1 96.06 196 THR B CA 1
ATOM 3504 C C . THR B 1 196 ? -13.758 -10.859 1.854 1 96.06 196 THR B C 1
ATOM 3506 O O . THR B 1 196 ? -12.836 -10.07 2.09 1 96.06 196 THR B O 1
ATOM 3509 N N . ILE B 1 197 ? -13.641 -12.008 1.139 1 98.06 197 ILE B N 1
ATOM 3510 C CA . ILE B 1 197 ? -12.367 -12.32 0.497 1 98.06 197 ILE B CA 1
ATOM 3511 C C . ILE B 1 197 ? -12.164 -11.398 -0.705 1 98.06 197 ILE B C 1
ATOM 3513 O O . ILE B 1 197 ? -13.078 -11.195 -1.506 1 98.06 197 ILE B O 1
ATOM 3517 N N . SER B 1 198 ? -11.062 -10.773 -0.779 1 98.5 198 SER B N 1
ATOM 3518 C CA . SER B 1 198 ? -10.688 -9.945 -1.922 1 98.5 198 SER B CA 1
ATOM 3519 C C . SER B 1 198 ? -9.391 -10.445 -2.557 1 98.5 198 SER B C 1
ATOM 3521 O O . SER B 1 198 ? -8.789 -11.414 -2.08 1 98.5 198 SER B O 1
ATOM 3523 N N . PHE B 1 199 ? -8.961 -9.789 -3.627 1 98.81 199 PHE B N 1
ATOM 3524 C CA . PHE B 1 199 ? -7.723 -10.172 -4.293 1 98.81 199 PHE B CA 1
ATOM 3525 C C . PHE B 1 199 ? -6.527 -9.945 -3.377 1 98.81 199 PHE B C 1
ATOM 3527 O O . PHE B 1 199 ? -5.52 -10.656 -3.477 1 98.81 199 PHE B O 1
ATOM 3534 N N . ALA B 1 200 ? -6.656 -9.008 -2.455 1 98.88 200 ALA B N 1
ATOM 3535 C CA . ALA B 1 200 ? -5.613 -8.781 -1.458 1 98.88 200 ALA B CA 1
ATOM 3536 C C . ALA B 1 200 ? -5.398 -10.023 -0.597 1 98.88 200 ALA B C 1
ATOM 3538 O O . ALA B 1 200 ? -4.258 -10.422 -0.35 1 98.88 200 ALA B O 1
ATOM 3539 N N . ASP B 1 201 ? -6.492 -10.57 -0.197 1 98.88 201 ASP B N 1
ATOM 3540 C CA . ASP B 1 201 ? -6.387 -11.812 0.567 1 98.88 201 ASP B CA 1
ATOM 3541 C C . ASP B 1 201 ? -5.742 -12.922 -0.268 1 98.88 201 ASP B C 1
ATOM 3543 O O . ASP B 1 201 ? -4.906 -13.672 0.23 1 98.88 201 ASP B O 1
ATOM 3547 N N . VAL B 1 202 ? -6.184 -13.031 -1.498 1 98.88 202 VAL B N 1
ATOM 3548 C CA . VAL B 1 202 ? -5.652 -14.023 -2.428 1 98.88 202 VAL B CA 1
ATOM 3549 C C . VAL B 1 202 ? -4.137 -13.867 -2.541 1 98.88 202 VAL B C 1
ATOM 3551 O O . VAL B 1 202 ? -3.402 -14.859 -2.527 1 98.88 202 VAL B O 1
ATOM 3554 N N . THR B 1 203 ? -3.686 -12.648 -2.615 1 98.81 203 THR B N 1
ATOM 3555 C CA . THR B 1 203 ? -2.262 -12.359 -2.748 1 98.81 203 THR B CA 1
ATOM 3556 C C . THR B 1 203 ? -1.5 -12.812 -1.505 1 98.81 203 THR B C 1
ATOM 3558 O O . THR B 1 203 ? -0.493 -13.516 -1.609 1 98.81 203 THR B O 1
ATOM 3561 N N . ILE B 1 204 ? -2.008 -12.484 -0.334 1 98.88 204 ILE B N 1
ATOM 3562 C CA . ILE B 1 204 ? -1.346 -12.883 0.903 1 98.88 204 ILE B CA 1
ATOM 3563 C C . ILE B 1 204 ? -1.307 -14.406 1 1 98.88 204 ILE B C 1
ATOM 3565 O O . ILE B 1 204 ? -0.257 -14.992 1.282 1 98.88 204 ILE B O 1
ATOM 3569 N N . ALA B 1 205 ? -2.418 -15.016 0.699 1 98.81 205 ALA B N 1
ATOM 3570 C CA . ALA B 1 205 ? -2.529 -16.469 0.799 1 98.81 205 ALA B CA 1
ATOM 3571 C C . ALA B 1 205 ? -1.569 -17.156 -0.163 1 98.81 205 ALA B C 1
ATOM 3573 O O . ALA B 1 205 ? -1.01 -18.219 0.157 1 98.81 205 ALA B O 1
ATOM 3574 N N . SER B 1 206 ? -1.391 -16.594 -1.311 1 98.69 206 SER B N 1
ATOM 3575 C CA . SER B 1 206 ? -0.523 -17.188 -2.32 1 98.69 206 SER B CA 1
ATOM 3576 C C . SER B 1 206 ? 0.931 -17.203 -1.861 1 98.69 206 SER B C 1
ATOM 3578 O O . SER B 1 206 ? 1.648 -18.172 -2.088 1 98.69 206 SER B O 1
ATOM 3580 N N . PHE B 1 207 ? 1.36 -16.188 -1.194 1 98.62 207 PHE B N 1
ATOM 3581 C CA . PHE B 1 207 ? 2.721 -16.156 -0.672 1 98.62 207 PHE B CA 1
ATOM 3582 C C . PHE B 1 207 ? 2.865 -17.109 0.507 1 98.62 207 PHE B C 1
ATOM 3584 O O . PHE B 1 207 ? 3.904 -17.766 0.666 1 98.62 207 PHE B O 1
ATOM 3591 N N . LEU B 1 208 ? 1.83 -17.219 1.286 1 98.56 208 LEU B N 1
ATOM 3592 C CA . LEU B 1 208 ? 1.887 -18.094 2.449 1 98.56 208 LEU B CA 1
ATOM 3593 C C . LEU B 1 208 ? 1.935 -19.562 2.021 1 98.56 208 LEU B C 1
ATOM 3595 O O . LEU B 1 208 ? 2.715 -20.344 2.564 1 98.56 208 LEU B O 1
ATOM 3599 N N . VAL B 1 209 ? 1.092 -19.922 1.078 1 98.06 209 VAL B N 1
ATOM 3600 C CA . VAL B 1 209 ? 1.075 -21.312 0.644 1 98.06 209 VAL B CA 1
ATOM 3601 C C . VAL B 1 209 ? 2.404 -21.656 -0.021 1 98.06 209 VAL B C 1
ATOM 3603 O O . VAL B 1 209 ? 2.891 -22.781 0.105 1 98.06 209 VAL B O 1
ATOM 3606 N N . TRP B 1 210 ? 2.973 -20.703 -0.736 1 97.94 210 TRP B N 1
ATOM 3607 C CA . TRP B 1 210 ? 4.312 -20.875 -1.295 1 97.94 210 TRP B CA 1
ATOM 3608 C C . TRP B 1 210 ? 5.312 -21.234 -0.207 1 97.94 210 TRP B C 1
ATOM 3610 O O . TRP B 1 210 ? 6.07 -22.203 -0.351 1 97.94 210 TRP B O 1
ATOM 3620 N N . LEU B 1 211 ? 5.281 -20.562 0.895 1 97.88 211 LEU B N 1
ATOM 3621 C CA . LEU B 1 211 ? 6.219 -20.781 1.99 1 97.88 211 LEU B CA 1
ATOM 3622 C C . LEU B 1 211 ? 5.941 -22.125 2.67 1 97.88 211 LEU B C 1
ATOM 3624 O O . LEU B 1 211 ? 6.875 -22.844 3.043 1 97.88 211 LEU B O 1
ATOM 3628 N N . LYS B 1 212 ? 4.707 -22.375 2.814 1 97.06 212 LYS B N 1
ATOM 3629 C CA . LYS B 1 212 ? 4.336 -23.656 3.402 1 97.06 212 LYS B CA 1
ATOM 3630 C C . LYS B 1 212 ? 4.859 -24.812 2.564 1 97.06 212 LYS B C 1
ATOM 3632 O O . LYS B 1 212 ? 5.387 -25.797 3.107 1 97.06 212 LYS B O 1
ATOM 3637 N N . ILE B 1 213 ? 4.734 -24.688 1.3 1 95.25 213 ILE B N 1
ATOM 3638 C CA . ILE B 1 213 ? 5.199 -25.719 0.371 1 95.25 213 ILE B CA 1
ATOM 3639 C C . ILE B 1 213 ? 6.727 -25.781 0.401 1 95.25 213 ILE B C 1
ATOM 3641 O O . ILE B 1 213 ? 7.301 -26.875 0.513 1 95.25 213 ILE B O 1
ATOM 3645 N N . MET B 1 214 ? 7.348 -24.688 0.42 1 94.62 214 MET B N 1
ATOM 3646 C CA . MET B 1 214 ? 8.797 -24.625 0.291 1 94.62 214 MET B CA 1
ATOM 3647 C C . MET B 1 214 ? 9.477 -25.078 1.573 1 94.62 214 MET B C 1
ATOM 3649 O O . MET B 1 214 ? 10.453 -25.844 1.526 1 94.62 214 MET B O 1
ATOM 3653 N N . PHE B 1 215 ? 9 -24.641 2.674 1 95.38 215 PHE B N 1
ATOM 3654 C CA . PHE B 1 215 ? 9.648 -24.984 3.939 1 95.38 215 PHE B CA 1
ATOM 3655 C C . PHE B 1 215 ? 9.195 -26.344 4.438 1 95.38 215 PHE B C 1
ATOM 3657 O O . PHE B 1 215 ? 9.953 -27.047 5.105 1 95.38 215 PHE B O 1
ATOM 3664 N N . GLY B 1 216 ? 7.938 -26.688 4.059 1 94.62 216 GLY B N 1
ATOM 3665 C CA . GLY B 1 216 ? 7.312 -27.859 4.629 1 94.62 216 GLY B CA 1
ATOM 3666 C C . GLY B 1 216 ? 6.566 -27.578 5.918 1 94.62 216 GLY B C 1
ATOM 3667 O O . GLY B 1 216 ? 7 -26.766 6.727 1 94.62 216 GLY B O 1
ATOM 3668 N N . GLU B 1 217 ? 5.488 -28.266 6.145 1 93.5 217 GLU B N 1
ATOM 3669 C CA . GLU B 1 217 ? 4.57 -28 7.246 1 93.5 217 GLU B CA 1
ATOM 3670 C C . GLU B 1 217 ? 5.23 -28.266 8.594 1 93.5 217 GLU B C 1
ATOM 3672 O O . GLU B 1 217 ? 4.855 -27.672 9.609 1 93.5 217 GLU B O 1
ATOM 3677 N N . ASP B 1 218 ? 6.258 -29.109 8.641 1 96.5 218 ASP B N 1
ATOM 3678 C CA . ASP B 1 218 ? 6.867 -29.5 9.906 1 96.5 218 ASP B CA 1
ATOM 3679 C C . ASP B 1 218 ? 8.125 -28.688 10.195 1 96.5 218 ASP B C 1
ATOM 3681 O O . ASP B 1 218 ? 8.742 -28.844 11.25 1 96.5 218 ASP B O 1
ATOM 3685 N N . SER B 1 219 ? 8.461 -27.812 9.289 1 97.06 219 SER B N 1
ATOM 3686 C CA . SER B 1 219 ? 9.656 -27 9.477 1 97.06 219 SER B CA 1
ATOM 3687 C C . SER B 1 219 ? 9.461 -25.969 10.586 1 97.06 219 SER B C 1
ATOM 3689 O O . SER B 1 219 ? 8.328 -25.562 10.859 1 97.06 219 SER B O 1
ATOM 3691 N N . GLN B 1 220 ? 10.547 -25.578 11.195 1 97.31 220 GLN B N 1
ATOM 3692 C CA . GLN B 1 220 ? 10.484 -24.516 12.195 1 97.31 220 GLN B CA 1
ATOM 3693 C C . GLN B 1 220 ? 10.039 -23.203 11.562 1 97.31 220 GLN B C 1
ATOM 3695 O O . GLN B 1 220 ? 9.312 -22.422 12.188 1 97.31 220 GLN B O 1
ATOM 3700 N N . GLU B 1 221 ? 10.523 -22.969 10.352 1 97.69 221 GLU B N 1
ATOM 3701 C CA . GLU B 1 221 ? 10.156 -21.734 9.656 1 97.69 221 GLU B CA 1
ATOM 3702 C C . GLU B 1 221 ? 8.648 -21.609 9.516 1 97.69 221 GLU B C 1
ATOM 3704 O O . GLU B 1 221 ? 8.07 -20.578 9.828 1 97.69 221 GLU B O 1
ATOM 3709 N N . TRP B 1 222 ? 8.008 -22.672 9.094 1 97.88 222 TRP B N 1
ATOM 3710 C CA . TRP B 1 222 ? 6.562 -22.609 8.922 1 97.88 222 TRP B CA 1
ATOM 3711 C C . TRP B 1 222 ? 5.855 -22.516 10.273 1 97.88 222 TRP B C 1
ATOM 3713 O O . TRP B 1 222 ? 4.879 -21.781 10.422 1 97.88 222 TRP B O 1
ATOM 3723 N N . LYS B 1 223 ? 6.312 -23.25 11.211 1 98.5 223 LYS B N 1
ATOM 3724 C CA . LYS B 1 223 ? 5.711 -23.188 12.539 1 98.5 223 LYS B CA 1
ATOM 3725 C C . LYS B 1 223 ? 5.77 -21.766 13.102 1 98.5 223 LYS B C 1
ATOM 3727 O O . LYS B 1 223 ? 4.82 -21.312 13.75 1 98.5 223 LYS B O 1
ATOM 3732 N N . ASP B 1 224 ? 6.895 -21.109 12.844 1 98.62 224 ASP B N 1
ATOM 3733 C CA . ASP B 1 224 ? 6.992 -19.703 13.227 1 98.62 224 ASP B CA 1
ATOM 3734 C C . ASP B 1 224 ? 5.887 -18.875 12.578 1 98.62 224 ASP B C 1
ATOM 3736 O O . ASP B 1 224 ? 5.094 -18.234 13.273 1 98.62 224 ASP B O 1
ATOM 3740 N N . ILE B 1 225 ? 5.781 -18.953 11.289 1 98.62 225 ILE B N 1
ATOM 3741 C CA . ILE B 1 225 ? 4.832 -18.156 10.523 1 98.62 225 ILE B CA 1
ATOM 3742 C C . ILE B 1 225 ? 3.408 -18.469 10.984 1 98.62 225 ILE B C 1
ATOM 3744 O O . ILE B 1 225 ? 2.605 -17.547 11.188 1 98.62 225 ILE B O 1
ATOM 3748 N N . ALA B 1 226 ? 3.121 -19.734 11.156 1 98.44 226 ALA B N 1
ATOM 3749 C CA . ALA B 1 226 ? 1.79 -20.188 11.547 1 98.44 226 ALA B CA 1
ATOM 3750 C C . ALA B 1 226 ? 1.401 -19.656 12.922 1 98.44 226 ALA B C 1
ATOM 3752 O O . ALA B 1 226 ? 0.219 -19.438 13.195 1 98.44 226 ALA B O 1
ATOM 3753 N N . SER B 1 227 ? 2.35 -19.391 13.742 1 98.5 227 SER B N 1
ATOM 3754 C CA . SER B 1 227 ? 2.07 -18.969 15.117 1 98.5 227 SER B CA 1
ATOM 3755 C C . SER B 1 227 ? 2.09 -17.453 15.25 1 98.5 227 SER B C 1
ATOM 3757 O O . SER B 1 227 ? 1.613 -16.906 16.25 1 98.5 227 SER B O 1
ATOM 3759 N N . TRP B 1 228 ? 2.758 -16.781 14.375 1 98.69 228 TRP B N 1
ATOM 3760 C CA . TRP B 1 228 ? 2.924 -15.328 14.469 1 98.69 228 TRP B CA 1
ATOM 3761 C C . TRP B 1 228 ? 1.572 -14.625 14.453 1 98.69 228 TRP B C 1
ATOM 3763 O O . TRP B 1 228 ? 0.626 -15.102 13.82 1 98.69 228 TRP B O 1
ATOM 3773 N N . HIS B 1 229 ? 1.499 -13.492 15.234 1 98.44 229 HIS B N 1
ATOM 3774 C CA . HIS B 1 229 ? 0.369 -12.57 15.188 1 98.44 229 HIS B CA 1
ATOM 3775 C C . HIS B 1 229 ? -0.938 -13.289 15.516 1 98.44 229 HIS B C 1
ATOM 3777 O O . HIS B 1 229 ? -1.918 -13.164 14.773 1 98.44 229 HIS B O 1
ATOM 3783 N N . ASP B 1 230 ? -0.861 -14.062 16.516 1 97.62 230 ASP B N 1
ATOM 3784 C CA . ASP B 1 230 ? -1.992 -14.766 17.109 1 97.62 230 ASP B CA 1
ATOM 3785 C C . ASP B 1 230 ? -2.57 -15.797 16.141 1 97.62 230 ASP B C 1
ATOM 3787 O O . ASP B 1 230 ? -3.787 -15.969 16.062 1 97.62 230 ASP B O 1
ATOM 3791 N N . GLY B 1 231 ? -1.749 -16.359 15.25 1 98.19 231 GLY B N 1
ATOM 3792 C CA . GLY B 1 231 ? -2.152 -17.438 14.375 1 98.19 231 GLY B CA 1
ATOM 3793 C C . GLY B 1 231 ? -2.871 -16.969 13.125 1 98.19 231 GLY B C 1
ATOM 3794 O O . GLY B 1 231 ? -3.533 -17.766 12.445 1 98.19 231 GLY B O 1
ATOM 3795 N N . ARG B 1 232 ? -2.805 -15.719 12.789 1 97.44 232 ARG B N 1
ATOM 3796 C CA . ARG B 1 232 ? -3.527 -15.094 11.688 1 97.44 232 ARG B CA 1
ATOM 3797 C C . ARG B 1 232 ? -3.23 -15.805 10.367 1 97.44 232 ARG B C 1
ATOM 3799 O O . ARG B 1 232 ? -4.137 -16.047 9.57 1 97.44 232 ARG B O 1
ATOM 3806 N N . TRP B 1 233 ? -2.021 -16.109 10.18 1 98.56 233 TRP B N 1
ATOM 3807 C CA . TRP B 1 233 ? -1.575 -16.562 8.867 1 98.56 233 TRP B CA 1
ATOM 3808 C C . TRP B 1 233 ? -1.966 -18.016 8.625 1 98.56 233 TRP B C 1
ATOM 3810 O O . TRP B 1 233 ? -2.385 -18.391 7.527 1 98.56 233 TRP B O 1
ATOM 3820 N N . ASP B 1 234 ? -1.854 -18.812 9.633 1 97.88 234 ASP B N 1
ATOM 3821 C CA . ASP B 1 234 ? -2.363 -20.172 9.555 1 97.88 234 ASP B CA 1
ATOM 3822 C C . ASP B 1 234 ? -3.8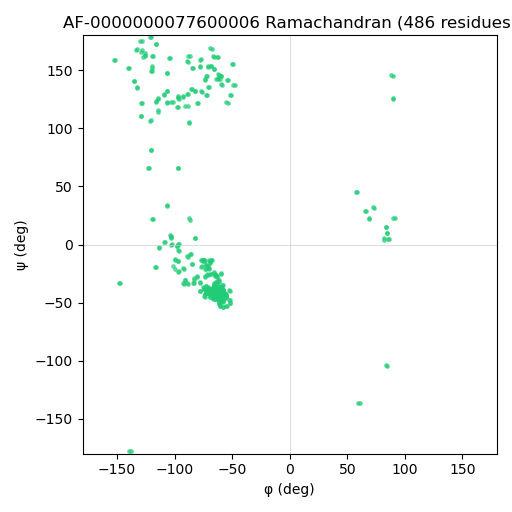75 -20.188 9.344 1 97.88 234 ASP B C 1
ATOM 3824 O O . ASP B 1 234 ? -4.391 -20.984 8.562 1 97.88 234 ASP B O 1
ATOM 3828 N N . ALA B 1 235 ? -4.562 -19.328 10.039 1 98.19 235 ALA B N 1
ATOM 3829 C CA . ALA B 1 235 ? -6.012 -19.219 9.891 1 98.19 235 ALA B CA 1
ATOM 3830 C C . ALA B 1 235 ? -6.387 -18.844 8.453 1 98.19 235 ALA B C 1
ATOM 3832 O O . ALA B 1 235 ? -7.371 -19.359 7.914 1 98.19 235 ALA B O 1
ATOM 3833 N N . LEU B 1 236 ? -5.633 -17.953 7.863 1 98.5 236 LEU B N 1
ATOM 3834 C CA . LEU B 1 236 ? -5.902 -17.562 6.484 1 98.5 236 LEU B CA 1
ATOM 3835 C C . LEU B 1 236 ? -5.727 -18.75 5.539 1 98.5 236 LEU B C 1
ATOM 3837 O O . LEU B 1 236 ? -6.562 -18.969 4.66 1 98.5 236 LEU B O 1
ATOM 3841 N N . ILE B 1 237 ? -4.668 -19.516 5.707 1 98 237 ILE B N 1
ATOM 3842 C CA . ILE B 1 237 ? -4.414 -20.672 4.863 1 98 237 ILE B CA 1
ATOM 3843 C C . ILE B 1 237 ? -5.543 -21.688 5.031 1 98 237 ILE B C 1
ATOM 3845 O O . ILE B 1 237 ? -6 -22.281 4.055 1 98 237 ILE B O 1
ATOM 3849 N N . LYS B 1 238 ? -5.988 -21.812 6.23 1 97.69 238 LYS B N 1
ATOM 3850 C CA . LYS B 1 238 ? -7.102 -22.734 6.477 1 97.69 238 LYS B CA 1
ATOM 3851 C C . LYS B 1 238 ? -8.367 -22.25 5.773 1 97.69 238 LYS B C 1
ATOM 3853 O O . LYS B 1 238 ? -9.125 -23.062 5.223 1 97.69 238 LYS B O 1
ATOM 3858 N N . ALA B 1 239 ? -8.578 -20.984 5.816 1 98.12 239 ALA B N 1
ATOM 3859 C CA . ALA B 1 239 ? -9.742 -20.406 5.145 1 98.12 239 ALA B CA 1
ATOM 3860 C C . ALA B 1 239 ? -9.664 -20.625 3.635 1 98.12 239 ALA B C 1
ATOM 3862 O O . ALA B 1 239 ? -10.695 -20.719 2.965 1 98.12 239 ALA B O 1
ATOM 3863 N N . PHE B 1 240 ? -8.469 -20.734 3.066 1 98.31 240 PHE B N 1
ATOM 3864 C CA . PHE B 1 240 ? -8.281 -20.875 1.627 1 98.31 240 PHE B CA 1
ATOM 3865 C C . PHE B 1 240 ? -8.125 -22.344 1.236 1 98.31 240 PHE B C 1
ATOM 3867 O O . PHE B 1 240 ? -7.969 -22.656 0.056 1 98.31 240 PHE B O 1
ATOM 3874 N N . ALA B 1 241 ? -8.188 -23.219 2.174 1 97.12 241 ALA B N 1
ATOM 3875 C CA . ALA B 1 241 ? -7.926 -24.625 1.942 1 97.12 241 ALA B CA 1
ATOM 3876 C C . ALA B 1 241 ? -8.859 -25.188 0.873 1 97.12 241 ALA B C 1
ATOM 3878 O O . ALA B 1 241 ? -8.445 -26 0.04 1 97.12 241 ALA B O 1
ATOM 3879 N N . LYS B 1 242 ? -10.078 -24.812 0.844 1 97.19 242 LYS B N 1
ATOM 3880 C CA . LYS B 1 242 ? -11.062 -25.328 -0.104 1 97.19 242 LYS B CA 1
ATOM 3881 C C . LYS B 1 242 ? -10.758 -24.859 -1.523 1 97.19 242 LYS B C 1
ATOM 3883 O O . LYS B 1 242 ? -11.305 -25.391 -2.49 1 97.19 242 LYS B O 1
ATOM 3888 N N . TYR B 1 243 ? -9.891 -23.828 -1.593 1 97.62 243 TYR B N 1
ATOM 3889 C CA . TYR B 1 243 ? -9.539 -23.297 -2.904 1 97.62 243 TYR B CA 1
ATOM 3890 C C . TYR B 1 243 ? -8.156 -23.781 -3.33 1 97.62 243 TYR B C 1
ATOM 3892 O O . TYR B 1 243 ? -7.645 -23.359 -4.371 1 97.62 243 TYR B O 1
ATOM 3900 N N . GLN B 1 244 ? -7.633 -24.672 -2.508 1 94.06 244 GLN B N 1
ATOM 3901 C CA . GLN B 1 244 ? -6.262 -25.109 -2.754 1 94.06 244 GLN B CA 1
ATOM 3902 C C . GLN B 1 244 ? -6.234 -26.422 -3.52 1 94.06 244 GLN B C 1
ATOM 3904 O O . GLN B 1 244 ? -6.023 -27.484 -2.93 1 94.06 244 GLN B O 1
ATOM 3909 N N . HIS B 1 245 ? -6.664 -26.469 -4.691 1 89.12 245 HIS B N 1
ATOM 3910 C CA . HIS B 1 245 ? -6.602 -27.672 -5.512 1 89.12 245 HIS B CA 1
ATOM 3911 C C . HIS B 1 245 ? -6.203 -27.344 -6.949 1 89.12 245 HIS B C 1
ATOM 3913 O O . HIS B 1 245 ? -6.324 -26.203 -7.383 1 89.12 245 HIS B O 1
#

Sequence (490 aa):
MAQPSIIFYDIPSSLDPQPWSPNTWRTRYALNYKGLAYQTVWVEYPDIEEVCKKIGAAPTRTVAPLYTLPVIHDTSTGVILSDGPAIAEYLDKHYPDTPKLFPSGTVALQYGFIAAHADAITSLFVFALPKANSILNPRSEEYFRRTREQMFGKKMEELTPVGDARVAEWGKYRDGLGKIDGWIKKSGGPFVMGDTISFADVTIASFLVWLKIMFGEDSQEWKDIASWHDGRWDALIKAFAKYQHMAQPSIIFYDIPSSLDPQPWSPNTWRTRYALNYKGLAYQTVWVEYPDIEEVCKKIGAAPTRTVAPLYTLPVIHDTSTGVILSDGPAIAEYLDKHYPDTPKLFPSGTVALQYGFIAAHADAITSLFVFALPKANSILNPRSEEYFRRTREQMFGKKMEELTPVGDARVAEWGKYRDGLGKIDGWIKKSGGPFVMGDTISFADVTIASFLVWLKIMFGEDSQEWKDIASWHDGRWDALIKAFAKYQH

Foldseek 3Di:
DDAFQKEKEAAAWLDVVTHFALFSLLQLLLCLQQPGDYHYDHDAPVCQVVVCVVLVEFFPDPDPPRGDDTWMQRNVVRDIYGGNLVSLVVCCVVVVVGAHQAPPPCSVVLVVLLVLLCVQQVLVCLVQLLLVLVGHDPVNSVVSQVVVCVVVVHGNVPSQDDDPVNVVSLVSNLVSVVVVLVQCVVCCALENVHPGNHSSLSSLLSVLVSCCVRQPCPHPSNVCVCPRPNRSNVVSNVVSVSSPD/DDAFQKEKEAAAWLDVVTHFALFSLLVLLLCLQQPGDYHYDHDAPVCQVVVCVVLVEFFPDPDPPRGDDTWMQRNVVRDIYGGNLVSLVVCCVVVVVGAHQQPPPCSVVLVVLLVLLCVQQVLVCLVQLLLVLVGHDPVNSVVSQVVVCVVVVHGNVPSQDDDPVNVVSLVSNLVSVVVVLVQCVVCCALENVHPGNHSSLSSLLSVLVSCCVRQPCPHPSNVCVCPRPNRSNVVSNVVSVSSPD

pLDDT: mean 96.72, std 4.56, range [48.03, 98.88]

Organism: Pleurotus ostreatus (NCBI:txid5322)

Radius of gyration: 24.48 Å; Cα contacts (8 Å, |Δi|>4): 756; chains: 2; bounding box: 50×67×58 Å

InterPro domains:
  IPR004045 Glutathione S-transferase, N-terminal [PF13409] (20-93)
  IPR004045 Glutathione S-transferase, N-terminal [PS50404] (11-99)
  IPR036249 Thioredoxin-like superfamily [SSF52833] (19-105)
  IPR036282 Glutathione S-transferase, C-terminal domain superfamily [SSF47616] (161-230)
  IPR054416 Glutathione S-transferase UstS-like , C-terminal domain [PF22041] (108-243)